Protein AF-A0AAN6ZSW6-F1 (afdb_monomer)

Sequence (525 aa):
RERNERMTVGVFLSQPLISADFHTPDQQQQHLVGAARSPHRYPKVRELGIMLLEIFLGREIDSFRAEPEAAVWLRGGQACAYTDHRIAKWLFKTRVQTDTHVLKPLKDVIGRCLEDKAIWASVTASKRTDKSGSSQISLIRKAIHDLLVTPLESLIQVNYEDPYDLKPLYEQDAAAFARQASDATRPAHQRRHKQQADILQGSLARATTSDGMGIHGEISPGDIELGKRWLGDLDKVQGLLQAGNTPQKVRVVVLDTGFSPKHGGLHYDIERGNYKDFVDGEDDERRDLTGHGTSIARLIFDEVDLYVGRVFESEKSVDDSFELLERGIKWAVAKDADIIVLATGTDVKTYDGVRSAINTLPDKVLVIAAAGNRDHCERVVFPARMPRVMCTFATTARNCILTTLNPGPLPRAYNFGIFGVAIQPEGWDMTLSGTSYAAAIAAGLAASLLDFSRQPVQEGERRLNLEGFEKMNVVFEELARDNTDQGYSCIVPWRLLHILEEGRSEQEHRRRIREFLADLLSQRM

Organism: NCBI:txid669021

Radius of gyration: 29.31 Å; Cα contacts (8 Å, |Δi|>4): 776; chains: 1; bounding box: 69×69×88 Å

Mean predicted aligned error: 18.15 Å

Foldseek 3Di:
DDDPDDDFDFAFPVDPPPVPPPDDPDPPPCDDDDPPDPPAPDVVLLVVLQVLLCVVVVHHLVVCCPPPVLVVCADVNHHDPCSSLVSSVVCLVPVPDDPDPLCVLSSQQSVCSSHVPQLVVQLVVCVVVDPPPDDSVVSSVVSCCVRHVVSVVVSQVVPDVCSPPGDGPDTDDPVVVVVVVVVVPDDDVVVVVVVVVVVVVVPPDDDDDPDDLDPPDPCDPVLLVLLVVLVVLVVVLLCLLQVFDFPAFAEEEEEEQWADCPPLVNPDDADLVQEAELPPGPSPDGDGPECLSRLLCVLAPDGHNYHYYRLDNYLDDDPSSVVSVLVSLVVCVVVVHQEYEALDFAPPPDDVSNVVSLVPDDQLHAYEYQQFQAAQCDGGGPPLLPQQHHYEAAAGSVLEHRRNGHHHADPPHAQEYEHFFQHDPPSHPDGGHHSSNRSSNLNNLLSSNQSSLRGDDDPPFDRHHCGGRPLSSLVQQVQQPVPDYNRHRRGHSCVLVVQDDPPDDSSVSSSSSRVVSVVSVVVPD

Structure (mmCIF, N/CA/C/O backbone):
data_AF-A0AAN6ZSW6-F1
#
_entry.id   AF-A0AAN6ZSW6-F1
#
loop_
_atom_site.group_PDB
_atom_site.id
_atom_site.type_symbol
_atom_site.label_atom_id
_atom_site.label_alt_id
_atom_site.label_comp_id
_atom_site.label_asym_id
_atom_site.label_entity_id
_atom_site.label_seq_id
_atom_site.pdbx_PDB_ins_code
_atom_site.Cartn_x
_atom_site.Cartn_y
_atom_site.Cartn_z
_atom_site.occupancy
_atom_site.B_iso_or_equiv
_atom_site.auth_seq_id
_atom_site.auth_comp_id
_atom_site.auth_asym_id
_atom_site.auth_atom_id
_atom_site.pdbx_PDB_model_num
ATOM 1 N N . ARG A 1 1 ? 41.118 3.784 -41.880 1.00 33.41 1 ARG A N 1
ATOM 2 C CA . ARG A 1 1 ? 41.436 2.758 -40.861 1.00 33.41 1 ARG A CA 1
ATOM 3 C C . ARG A 1 1 ? 40.143 2.013 -40.593 1.00 33.41 1 ARG A C 1
ATOM 5 O O . ARG A 1 1 ? 39.269 2.574 -39.952 1.00 33.41 1 ARG A O 1
ATOM 12 N N . GLU A 1 2 ? 39.992 0.836 -41.189 1.00 32.25 2 GLU A N 1
ATOM 13 C CA . GLU A 1 2 ? 38.861 -0.055 -40.933 1.00 32.25 2 GLU A CA 1
ATOM 14 C C . GLU A 1 2 ? 38.944 -0.559 -39.490 1.00 32.25 2 GLU A C 1
ATOM 16 O O . GLU A 1 2 ? 39.969 -1.104 -39.077 1.00 32.25 2 GLU A O 1
ATOM 21 N N . ARG A 1 3 ? 37.879 -0.344 -38.717 1.00 30.75 3 ARG A N 1
ATOM 22 C CA . ARG A 1 3 ? 37.643 -1.016 -37.442 1.00 30.75 3 ARG A CA 1
ATOM 23 C C . ARG A 1 3 ? 36.431 -1.915 -37.645 1.00 30.75 3 ARG A C 1
ATOM 25 O O . ARG A 1 3 ? 35.311 -1.438 -37.784 1.00 30.75 3 ARG A O 1
ATOM 32 N N . ASN A 1 4 ? 36.697 -3.216 -37.707 1.00 35.00 4 ASN A N 1
ATOM 33 C CA . ASN A 1 4 ? 35.706 -4.256 -37.466 1.00 35.00 4 ASN A CA 1
ATOM 34 C C . ASN A 1 4 ? 35.266 -4.137 -36.001 1.00 35.00 4 ASN A C 1
ATOM 36 O O . ASN A 1 4 ? 35.898 -4.713 -35.118 1.00 35.00 4 ASN A O 1
ATOM 40 N N . GLU A 1 5 ? 34.216 -3.369 -35.736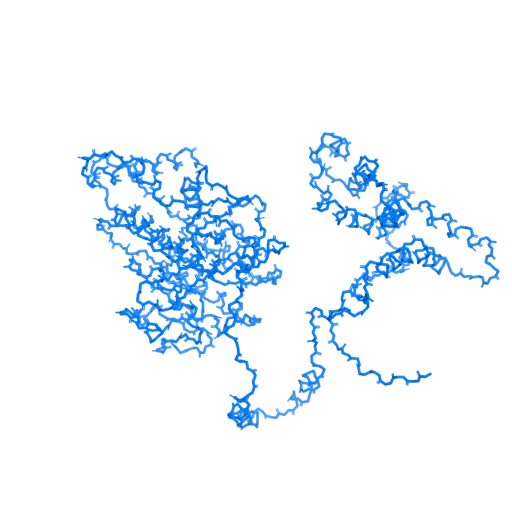 1.00 36.84 5 GLU A N 1
ATOM 41 C CA . GLU A 1 5 ? 33.551 -3.352 -34.436 1.00 36.84 5 GLU A CA 1
ATOM 42 C C . GLU A 1 5 ? 32.248 -4.144 -34.554 1.00 36.84 5 GLU A C 1
ATOM 44 O O . GLU A 1 5 ? 31.364 -3.836 -35.353 1.00 36.84 5 GLU A O 1
ATOM 49 N N . ARG A 1 6 ? 32.158 -5.226 -33.771 1.00 35.19 6 ARG A N 1
ATOM 50 C CA . ARG A 1 6 ? 30.890 -5.898 -33.485 1.00 35.19 6 ARG A CA 1
ATOM 51 C C . ARG A 1 6 ? 29.964 -4.844 -32.882 1.00 35.19 6 ARG A C 1
ATOM 53 O O . ARG A 1 6 ? 30.248 -4.371 -31.788 1.00 35.19 6 ARG A O 1
ATOM 60 N N . MET A 1 7 ? 28.888 -4.483 -33.580 1.00 36.03 7 MET A N 1
ATOM 61 C CA . MET A 1 7 ? 27.844 -3.651 -32.986 1.00 36.03 7 MET A CA 1
ATOM 62 C C . MET A 1 7 ? 27.227 -4.412 -31.811 1.00 36.03 7 MET A C 1
ATOM 64 O O . MET A 1 7 ? 26.554 -5.426 -32.005 1.00 36.03 7 MET A O 1
ATOM 68 N N . THR A 1 8 ? 27.477 -3.939 -30.595 1.00 38.28 8 THR A N 1
ATOM 69 C CA . THR A 1 8 ? 26.681 -4.270 -29.416 1.00 38.28 8 THR A CA 1
ATOM 70 C C . THR A 1 8 ? 25.281 -3.714 -29.644 1.00 38.28 8 THR A C 1
ATOM 72 O O . THR A 1 8 ? 25.098 -2.515 -29.844 1.00 38.28 8 THR A O 1
ATOM 75 N N . VAL A 1 9 ? 24.284 -4.593 -29.672 1.00 36.88 9 VAL A N 1
ATOM 76 C CA . VAL A 1 9 ? 22.883 -4.179 -29.731 1.00 36.88 9 VAL A CA 1
ATOM 77 C C . VAL A 1 9 ? 22.511 -3.752 -28.310 1.00 36.88 9 VAL A C 1
ATOM 79 O O . VAL A 1 9 ? 22.760 -4.497 -27.374 1.00 36.88 9 VAL A O 1
ATOM 82 N N . GLY A 1 10 ? 21.998 -2.542 -28.106 1.00 42.19 10 GLY A N 1
ATOM 83 C CA . GLY A 1 10 ? 21.689 -2.010 -26.776 1.00 42.19 10 GLY A CA 1
ATOM 84 C C . GLY A 1 10 ? 21.002 -0.650 -26.858 1.00 42.19 10 GLY A C 1
ATOM 85 O O . GLY A 1 10 ? 21.051 0.007 -27.899 1.00 42.19 10 GLY A O 1
ATOM 86 N N . VAL A 1 11 ? 20.327 -0.234 -25.783 1.00 38.19 11 VAL A N 1
ATOM 87 C CA . VAL A 1 11 ? 19.690 1.094 -25.700 1.00 38.19 11 VAL A CA 1
ATOM 88 C C . VAL A 1 11 ? 20.675 2.059 -25.051 1.00 38.19 11 VAL A C 1
ATOM 90 O O . VAL A 1 11 ? 20.959 1.974 -23.855 1.00 38.19 11 VAL A O 1
ATOM 93 N N . PHE A 1 12 ? 21.210 2.973 -25.854 1.00 40.22 12 PHE A N 1
ATOM 94 C CA . PHE A 1 12 ? 22.206 3.952 -25.430 1.00 40.22 12 PHE A CA 1
ATOM 95 C C . PHE A 1 12 ? 21.542 5.311 -25.181 1.00 40.22 12 PHE A C 1
ATOM 97 O O . PHE A 1 12 ? 20.755 5.778 -26.003 1.00 40.22 12 PHE A O 1
ATOM 104 N N . LEU A 1 13 ? 21.906 5.991 -24.087 1.00 40.62 13 LEU A N 1
ATOM 105 C CA . LEU A 1 13 ? 21.466 7.367 -23.790 1.00 40.62 13 LEU A CA 1
ATOM 106 C C . LEU A 1 13 ? 21.895 8.385 -24.864 1.00 40.62 13 LEU A C 1
ATOM 108 O O . LEU A 1 13 ? 21.300 9.453 -24.959 1.00 40.62 13 LEU A O 1
ATOM 112 N N . SER A 1 14 ? 22.889 8.046 -25.692 1.00 40.38 14 SER A N 1
ATOM 113 C CA . SER A 1 14 ? 23.341 8.822 -26.857 1.00 40.38 14 SER A CA 1
ATOM 114 C C . SER A 1 14 ? 22.517 8.574 -28.129 1.00 40.38 14 SER A C 1
ATOM 116 O O . SER A 1 14 ? 22.701 9.272 -29.125 1.00 40.38 14 SER A O 1
ATOM 118 N N . GLN A 1 15 ? 21.571 7.628 -28.093 1.00 41.72 15 GLN A N 1
ATOM 119 C CA . GLN A 1 15 ? 20.560 7.417 -29.128 1.00 41.72 15 GLN A CA 1
ATOM 120 C C . GLN A 1 15 ? 19.137 7.611 -28.575 1.00 41.72 15 GLN A C 1
ATOM 122 O O . GLN A 1 15 ? 18.294 6.718 -28.714 1.00 41.72 15 GLN A O 1
ATOM 127 N N . PRO A 1 16 ? 18.794 8.773 -27.982 1.00 37.88 16 PRO A N 1
ATOM 128 C CA . PRO A 1 16 ? 17.393 9.098 -27.846 1.00 37.88 16 PRO A CA 1
ATOM 129 C C . PRO A 1 16 ? 16.892 9.285 -29.277 1.00 37.88 16 PRO A C 1
ATOM 131 O O . PRO A 1 16 ? 17.309 10.208 -29.979 1.00 37.88 16 PRO A O 1
ATOM 134 N N . LEU A 1 17 ? 16.024 8.395 -29.750 1.00 34.25 17 LEU A N 1
ATOM 135 C CA . LEU A 1 17 ? 15.276 8.611 -30.982 1.00 34.25 17 LEU A CA 1
ATOM 136 C C . LEU A 1 17 ? 14.327 9.804 -30.775 1.00 34.25 17 LEU A C 1
ATOM 138 O O . LEU A 1 17 ? 13.110 9.657 -30.712 1.00 34.25 17 LEU A O 1
ATOM 142 N N . ILE A 1 18 ? 14.863 11.025 -30.747 1.00 37.91 18 ILE A N 1
ATOM 143 C CA . ILE A 1 18 ? 14.171 12.140 -31.372 1.00 37.91 18 ILE A CA 1
ATOM 144 C C . ILE A 1 18 ? 14.327 11.869 -32.863 1.00 37.91 18 ILE A C 1
ATOM 146 O O . ILE A 1 18 ? 15.265 12.336 -33.507 1.00 37.91 18 ILE A O 1
ATOM 150 N N . SER A 1 19 ? 13.403 11.082 -33.419 1.00 30.77 19 SER A N 1
ATOM 151 C CA . SER A 1 19 ? 13.190 11.094 -34.859 1.00 30.77 19 SER A CA 1
ATOM 152 C C . SER A 1 19 ? 12.767 12.517 -35.226 1.00 30.77 19 SER A C 1
ATOM 154 O O . SER A 1 19 ? 11.615 12.953 -35.083 1.00 30.77 19 SER A O 1
ATOM 156 N N . ALA A 1 20 ? 13.747 13.319 -35.622 1.00 32.47 20 ALA A N 1
ATOM 157 C CA . ALA A 1 20 ? 13.501 14.537 -36.347 1.00 32.47 20 ALA A CA 1
ATOM 158 C C . ALA A 1 20 ? 13.089 14.118 -37.755 1.00 32.47 20 ALA A C 1
ATOM 160 O O . ALA A 1 20 ? 13.900 14.083 -38.673 1.00 32.47 20 ALA A O 1
ATOM 161 N N . ASP A 1 21 ? 11.812 13.778 -37.909 1.00 32.09 21 ASP A N 1
ATOM 162 C CA . ASP A 1 21 ? 11.207 13.820 -39.221 1.00 32.09 21 ASP A CA 1
ATOM 163 C C . ASP A 1 21 ? 11.296 15.272 -39.726 1.00 32.09 21 ASP A C 1
ATOM 165 O O . ASP A 1 21 ? 10.734 16.193 -39.118 1.00 32.09 21 ASP A O 1
ATOM 169 N N . PHE A 1 22 ? 12.135 15.469 -40.743 1.00 39.62 22 PHE A N 1
ATOM 170 C CA . PHE A 1 22 ? 12.364 16.734 -41.438 1.00 39.62 22 PHE A CA 1
ATOM 171 C C . PHE A 1 22 ? 11.549 16.808 -42.732 1.00 39.62 22 PHE A C 1
ATOM 173 O O . PHE A 1 22 ? 11.802 17.703 -43.545 1.00 39.62 22 PHE A O 1
ATOM 180 N N . HIS A 1 23 ? 10.600 15.890 -42.953 1.00 31.97 23 HIS A N 1
ATOM 181 C CA . HIS A 1 23 ? 9.663 16.036 -44.051 1.00 31.97 23 HIS A CA 1
ATOM 182 C C . HIS A 1 23 ? 8.954 17.387 -43.916 1.00 31.97 23 HIS A C 1
ATOM 184 O O . HIS A 1 23 ? 8.399 17.750 -42.875 1.00 31.97 23 HIS A O 1
ATOM 190 N N . THR A 1 24 ? 9.041 18.183 -44.984 1.00 36.53 24 THR A N 1
ATOM 191 C CA . THR A 1 24 ? 8.114 19.289 -45.210 1.00 36.53 24 THR A CA 1
ATOM 192 C C . THR A 1 24 ? 6.711 18.755 -44.963 1.00 36.53 24 THR A C 1
ATOM 194 O O . THR A 1 24 ? 6.425 17.673 -45.476 1.00 36.53 24 THR A O 1
ATOM 197 N N . PRO A 1 25 ? 5.852 19.467 -44.209 1.00 35.78 25 PRO A N 1
ATOM 198 C CA . PRO A 1 25 ? 4.468 19.053 -44.092 1.00 35.78 25 PRO A CA 1
ATOM 199 C C . PRO A 1 25 ? 3.949 18.862 -45.509 1.00 35.78 25 PRO A C 1
ATOM 201 O O . PRO A 1 25 ? 4.037 19.794 -46.320 1.00 35.78 25 PRO A O 1
ATOM 204 N N . ASP A 1 26 ? 3.478 17.654 -45.809 1.00 32.66 26 ASP A N 1
ATOM 205 C CA . ASP A 1 26 ? 2.739 17.414 -47.031 1.00 32.66 26 ASP A CA 1
ATOM 206 C C . ASP A 1 26 ? 1.700 18.524 -47.158 1.00 32.66 26 ASP A C 1
ATOM 208 O O . ASP A 1 26 ? 1.028 18.901 -46.187 1.00 32.66 26 ASP A O 1
ATOM 212 N N . GLN A 1 27 ? 1.574 19.063 -48.368 1.00 37.22 27 GLN A N 1
ATOM 213 C CA . GLN A 1 27 ? 0.666 20.158 -48.717 1.00 37.22 27 GLN A CA 1
ATOM 214 C C . GLN A 1 27 ? -0.822 19.847 -48.427 1.00 37.22 27 GLN A C 1
ATOM 216 O O . GLN A 1 27 ? -1.691 20.645 -48.757 1.00 37.22 27 GLN A O 1
ATOM 221 N N . GLN A 1 28 ? -1.133 18.716 -47.789 1.00 33.91 28 GLN A N 1
ATOM 222 C CA . GLN A 1 28 ? -2.471 18.239 -47.465 1.00 33.91 28 GLN A CA 1
ATOM 223 C C . GLN A 1 28 ? -2.891 18.439 -45.996 1.00 33.91 28 GLN A C 1
ATOM 225 O O . GLN A 1 28 ? -4.063 18.243 -45.690 1.00 33.91 28 GLN A O 1
ATOM 230 N N . GLN A 1 29 ? -2.018 18.911 -45.093 1.00 33.28 29 GLN A N 1
ATOM 231 C CA . GLN A 1 29 ? -2.403 19.276 -43.710 1.00 33.28 29 GLN A CA 1
ATOM 232 C C . GLN A 1 29 ? -2.425 20.796 -43.454 1.00 33.28 29 GLN A C 1
ATOM 234 O O . GLN A 1 29 ? -2.120 21.273 -42.363 1.00 33.28 29 GLN A O 1
ATOM 239 N N . GLN A 1 30 ? -2.824 21.586 -44.457 1.00 35.00 30 GLN A N 1
ATOM 240 C CA . GLN A 1 30 ? -3.059 23.035 -44.320 1.00 35.00 30 GLN A CA 1
ATOM 241 C C . GLN A 1 30 ? -4.478 23.429 -43.865 1.00 35.00 30 GLN A C 1
ATOM 243 O O . GLN A 1 30 ? -4.855 24.598 -43.930 1.00 35.00 30 GLN A O 1
ATOM 248 N N . HIS A 1 31 ? -5.257 22.505 -43.313 1.00 29.02 31 HIS A N 1
ATOM 249 C CA . HIS A 1 31 ? -6.541 22.822 -42.685 1.00 29.02 31 HIS A CA 1
ATOM 250 C C . HIS A 1 31 ? -6.546 22.120 -41.320 1.00 29.02 31 HIS A C 1
ATOM 252 O O . HIS A 1 31 ? -6.620 20.905 -41.263 1.00 29.02 31 HIS A O 1
ATOM 258 N N . LEU A 1 32 ? -6.349 22.778 -40.176 1.00 32.31 32 LEU A N 1
ATOM 259 C CA . LEU A 1 32 ? -7.108 23.904 -39.646 1.00 32.31 32 LEU A CA 1
ATOM 260 C C . LEU A 1 32 ? -6.265 24.657 -38.599 1.00 32.31 32 LEU A C 1
ATOM 262 O O . LEU A 1 32 ? -5.877 24.082 -37.589 1.00 32.31 32 LEU A O 1
ATOM 266 N N . VAL A 1 33 ? -6.028 25.943 -38.867 1.00 28.59 33 VAL A N 1
ATOM 267 C CA . VAL A 1 33 ? -5.772 27.104 -37.982 1.00 28.59 33 VAL A CA 1
ATOM 268 C C . VAL A 1 33 ? -4.754 27.975 -38.717 1.00 28.59 33 VAL A C 1
ATOM 270 O O . VAL A 1 33 ? -3.637 27.559 -39.002 1.00 28.59 33 VAL A O 1
ATOM 273 N N . GLY A 1 34 ? -5.208 29.164 -39.114 1.00 30.33 34 GLY A N 1
ATOM 274 C CA . GLY A 1 34 ? -4.576 30.019 -40.113 1.00 30.33 34 GLY A CA 1
ATOM 275 C C . GLY A 1 34 ? -3.084 30.289 -39.915 1.00 30.33 34 GLY A C 1
ATOM 276 O O . GLY A 1 34 ? -2.554 30.294 -38.806 1.00 30.33 34 GLY A O 1
ATOM 277 N N . ALA A 1 35 ? -2.437 30.606 -41.036 1.00 35.12 35 ALA A N 1
ATOM 278 C CA . ALA A 1 35 ? -1.041 31.001 -41.207 1.00 35.12 35 ALA A CA 1
ATOM 279 C C . ALA A 1 35 ? -0.626 32.307 -40.477 1.00 35.12 35 ALA A C 1
ATOM 281 O O . ALA A 1 35 ? 0.221 33.060 -40.952 1.00 35.12 35 ALA A O 1
ATOM 282 N N . ALA A 1 36 ? -1.178 32.586 -39.297 1.00 39.50 36 ALA A N 1
ATOM 283 C CA . ALA A 1 36 ? -0.842 33.725 -38.462 1.00 39.50 36 ALA A CA 1
ATOM 284 C C . ALA A 1 36 ? -0.419 33.260 -37.057 1.00 39.50 36 ALA A C 1
ATOM 286 O O . ALA A 1 36 ? -1.242 33.053 -36.170 1.00 39.50 36 ALA A O 1
ATOM 287 N N . ARG A 1 37 ? 0.909 33.230 -36.862 1.00 49.88 37 ARG A N 1
ATOM 288 C CA . ARG A 1 37 ? 1.641 33.255 -35.578 1.00 49.88 37 ARG A CA 1
ATOM 289 C C . ARG A 1 37 ? 1.727 31.939 -34.790 1.00 49.88 37 ARG A C 1
ATOM 291 O O . ARG A 1 37 ? 1.311 31.884 -33.636 1.00 49.88 37 ARG A O 1
ATOM 298 N N . SER A 1 38 ? 2.444 30.946 -35.329 1.00 56.78 38 SER A N 1
ATOM 299 C CA . SER A 1 38 ? 3.200 30.056 -34.432 1.00 56.78 38 SER A CA 1
ATOM 300 C C . SER A 1 38 ? 4.251 30.907 -33.692 1.00 56.78 38 SER A C 1
ATOM 302 O O . SER A 1 38 ? 5.044 31.579 -34.356 1.00 56.78 38 SER A O 1
ATOM 304 N N . PRO A 1 39 ? 4.279 30.930 -32.348 1.00 67.44 39 PRO A N 1
ATOM 305 C CA . PRO A 1 39 ? 5.230 31.721 -31.565 1.00 67.44 39 PRO A CA 1
ATOM 306 C C . PRO A 1 39 ? 6.673 31.192 -31.630 1.00 67.44 39 PRO A C 1
ATOM 308 O O . PRO A 1 39 ? 7.572 31.844 -31.103 1.00 67.44 39 PRO A O 1
ATOM 311 N N . HIS A 1 40 ? 6.897 30.034 -32.265 1.00 81.31 40 HIS A N 1
ATOM 312 C CA . HIS A 1 40 ? 8.216 29.454 -32.508 1.00 81.31 40 HIS A CA 1
ATOM 313 C C . HIS A 1 40 ? 8.235 28.722 -33.862 1.00 81.31 40 HIS A C 1
ATOM 315 O O . HIS A 1 40 ? 7.378 27.869 -34.109 1.00 81.31 40 HIS A O 1
ATOM 321 N N . ARG A 1 41 ? 9.198 29.022 -34.747 1.00 81.62 41 ARG A N 1
ATOM 322 C CA . ARG A 1 41 ? 9.310 28.376 -36.076 1.00 81.62 41 ARG A CA 1
ATOM 323 C C . ARG A 1 41 ? 9.676 26.892 -36.021 1.00 81.62 41 ARG A C 1
ATOM 325 O O . ARG A 1 41 ? 9.438 26.177 -36.988 1.00 81.62 41 ARG A O 1
ATOM 332 N N . TYR A 1 42 ? 10.240 26.436 -34.904 1.00 83.75 42 TYR A N 1
ATOM 333 C CA . TYR A 1 42 ? 10.747 25.073 -34.738 1.00 83.75 42 TYR A CA 1
ATOM 334 C C . TYR A 1 42 ? 10.159 24.425 -33.472 1.00 83.75 42 TYR A C 1
ATOM 336 O O . TYR A 1 42 ? 10.774 24.518 -32.410 1.00 83.75 42 TYR A O 1
ATOM 344 N N . PRO A 1 43 ? 8.966 23.808 -33.523 1.00 76.06 43 PRO A N 1
ATOM 345 C CA . PRO A 1 43 ? 8.295 23.285 -32.327 1.00 76.06 43 PRO A CA 1
ATOM 346 C C . PRO A 1 43 ? 9.139 22.280 -31.532 1.00 76.06 43 PRO A C 1
ATOM 348 O O . PRO A 1 43 ? 9.236 22.404 -30.322 1.00 76.06 43 PRO A O 1
ATOM 351 N N . LYS A 1 44 ? 9.850 21.360 -32.199 1.00 77.94 44 LYS A N 1
ATOM 352 C CA . LYS A 1 44 ? 10.727 20.382 -31.525 1.00 77.94 44 LYS A CA 1
ATOM 353 C C . LYS A 1 44 ? 11.898 21.036 -30.773 1.00 77.94 44 LYS A C 1
ATOM 355 O O . LYS A 1 44 ? 12.266 20.588 -29.697 1.00 77.94 44 LYS A O 1
ATOM 360 N N . VAL A 1 45 ? 12.459 22.119 -31.317 1.00 84.44 45 VAL A N 1
ATOM 361 C CA . VAL A 1 45 ? 13.532 22.887 -30.655 1.00 84.44 45 VAL A CA 1
ATOM 362 C C . VAL A 1 45 ? 12.994 23.632 -29.431 1.00 84.44 45 VAL A C 1
ATOM 364 O O . VAL A 1 45 ? 13.666 23.696 -28.409 1.00 84.44 45 VAL A O 1
ATOM 367 N N . ARG A 1 46 ? 11.759 24.140 -29.508 1.00 86.00 46 ARG A N 1
ATOM 368 C CA . ARG A 1 46 ? 11.068 24.726 -28.354 1.00 86.00 46 ARG A CA 1
ATOM 369 C C . ARG A 1 46 ? 10.878 23.701 -27.237 1.00 86.00 46 ARG A C 1
ATOM 371 O O . ARG A 1 46 ? 11.175 24.028 -26.094 1.00 86.00 46 ARG A O 1
ATOM 378 N N . GLU A 1 47 ? 10.424 22.489 -27.565 1.00 81.75 47 GLU A N 1
ATOM 379 C CA . GLU A 1 47 ? 10.256 21.413 -26.574 1.00 81.75 47 GLU A CA 1
ATOM 380 C C . GLU A 1 47 ? 11.583 21.026 -25.919 1.00 81.75 47 GLU A C 1
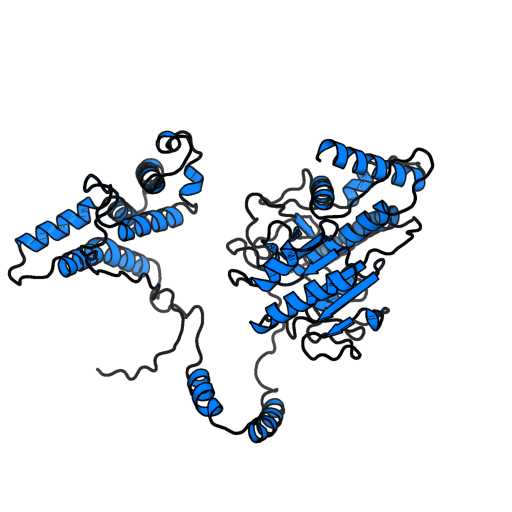ATOM 382 O O . GLU A 1 47 ? 11.644 20.883 -24.703 1.00 81.75 47 GLU A O 1
ATOM 387 N N . LEU A 1 48 ? 12.671 20.951 -26.695 1.00 85.56 48 LEU A N 1
ATOM 388 C CA . LEU A 1 48 ? 14.009 20.745 -26.137 1.00 85.56 48 LEU A CA 1
ATOM 389 C C . LEU A 1 48 ? 14.376 21.846 -25.127 1.00 85.56 48 LEU A C 1
ATOM 391 O O . LEU A 1 48 ? 14.928 21.558 -24.072 1.00 85.56 48 LEU A O 1
ATOM 395 N N . GLY A 1 49 ? 14.054 23.107 -25.425 1.00 89.06 49 GLY A N 1
ATOM 396 C CA . GLY A 1 49 ? 14.291 24.225 -24.507 1.00 89.06 49 GLY A CA 1
ATOM 397 C C . GLY A 1 49 ? 13.479 24.149 -23.218 1.00 89.06 49 GLY A C 1
ATOM 398 O O . GLY A 1 49 ? 13.995 24.504 -22.164 1.00 89.06 49 GLY A O 1
ATOM 399 N N . ILE A 1 50 ? 12.231 23.682 -23.303 1.00 85.50 50 ILE A N 1
ATOM 400 C CA . ILE A 1 50 ? 11.367 23.435 -22.143 1.00 85.50 50 ILE A CA 1
ATOM 401 C C . ILE A 1 50 ? 11.961 22.317 -21.283 1.00 85.50 50 ILE A C 1
ATOM 403 O O . ILE A 1 50 ? 12.234 22.554 -20.114 1.00 85.50 50 ILE A O 1
ATOM 407 N N . MET A 1 51 ? 12.280 21.170 -21.882 1.00 87.19 51 MET A N 1
ATOM 408 C CA . MET A 1 51 ? 12.875 20.024 -21.188 1.00 87.19 51 MET A CA 1
ATOM 409 C C . MET A 1 51 ? 14.188 20.390 -20.482 1.00 87.19 51 MET A C 1
ATOM 411 O O . MET A 1 51 ? 14.380 20.082 -19.310 1.00 87.19 51 MET A O 1
ATOM 415 N N . LEU A 1 52 ? 15.098 21.087 -21.171 1.00 88.44 52 LEU A N 1
ATOM 416 C CA . LEU A 1 52 ? 16.365 21.519 -20.574 1.00 88.44 52 LEU A CA 1
ATOM 417 C C . LEU A 1 52 ? 16.154 22.518 -19.427 1.00 88.44 52 LEU A C 1
ATOM 419 O O . LEU A 1 52 ? 16.921 22.514 -18.466 1.00 88.44 52 LEU A O 1
ATOM 423 N N . LEU A 1 53 ? 15.123 23.364 -19.509 1.00 85.38 53 LEU A N 1
ATOM 424 C CA . LEU A 1 53 ? 14.760 24.270 -18.423 1.00 85.38 53 LEU A CA 1
ATOM 425 C C . LEU A 1 53 ? 14.164 23.516 -17.226 1.00 85.38 53 LEU A C 1
ATOM 427 O O . LEU A 1 53 ? 14.482 23.862 -16.095 1.00 85.38 53 LEU A O 1
ATOM 431 N N . GLU A 1 54 ? 13.348 22.486 -17.449 1.00 84.75 54 GLU A N 1
ATOM 432 C CA . GLU A 1 54 ? 12.811 21.631 -16.379 1.00 84.75 54 GLU A CA 1
ATOM 433 C C . GLU A 1 54 ? 13.925 20.889 -15.648 1.00 84.75 54 GLU A C 1
ATOM 435 O O . GLU A 1 54 ? 13.947 20.884 -14.420 1.00 84.75 54 GLU A O 1
ATOM 440 N N . ILE A 1 55 ? 14.900 20.352 -16.392 1.00 80.25 55 ILE A N 1
ATOM 441 C CA . ILE A 1 55 ? 16.116 19.755 -15.825 1.00 80.25 55 ILE A CA 1
ATOM 442 C C . ILE A 1 55 ? 16.871 20.794 -14.990 1.00 80.25 55 ILE A C 1
ATOM 444 O O . ILE A 1 55 ? 17.253 20.514 -13.858 1.00 80.25 55 ILE A O 1
ATOM 448 N N . PHE A 1 56 ? 17.055 22.007 -15.521 1.00 82.31 56 PHE A N 1
ATOM 449 C CA . PHE A 1 56 ? 17.747 23.084 -14.810 1.00 82.31 56 PHE A CA 1
ATOM 450 C C . PHE A 1 56 ? 17.024 23.505 -13.518 1.00 82.31 56 PHE A C 1
ATOM 452 O O . PHE A 1 56 ? 17.675 23.854 -12.537 1.00 82.31 56 PHE A O 1
ATOM 459 N N . LEU A 1 57 ? 15.688 23.494 -13.509 1.00 81.00 57 LEU A N 1
ATOM 460 C CA . LEU A 1 57 ? 14.867 23.884 -12.358 1.00 81.00 57 LEU A CA 1
ATOM 461 C C . LEU A 1 57 ? 14.552 22.718 -11.405 1.00 81.00 57 LEU A C 1
ATOM 463 O O . LEU A 1 57 ? 14.046 22.966 -10.310 1.00 81.00 57 LEU A O 1
ATOM 467 N N . GLY A 1 58 ? 14.790 21.471 -11.822 1.00 79.25 58 GLY A N 1
ATOM 468 C CA . GLY A 1 58 ? 14.384 20.258 -11.105 1.00 79.25 58 GLY A CA 1
ATOM 469 C C . GLY A 1 58 ? 12.864 20.097 -10.964 1.00 79.25 58 GLY A C 1
ATOM 470 O O . GLY A 1 58 ? 12.404 19.428 -10.043 1.00 79.25 58 GLY A O 1
ATOM 471 N N . ARG A 1 59 ? 12.073 20.768 -11.813 1.00 76.44 59 ARG A N 1
ATOM 472 C CA . ARG A 1 59 ? 10.605 20.843 -11.720 1.00 76.44 59 ARG A CA 1
ATOM 473 C C . ARG A 1 59 ? 9.970 20.972 -13.101 1.00 76.44 59 ARG A C 1
ATOM 475 O O . ARG A 1 59 ? 10.457 21.743 -13.924 1.00 76.44 59 ARG A O 1
ATOM 482 N N . GLU A 1 60 ? 8.839 20.300 -13.304 1.00 82.00 60 GLU A N 1
ATOM 483 C CA . GLU A 1 60 ? 8.036 20.401 -14.532 1.00 82.00 60 GLU A CA 1
ATOM 484 C C . GLU A 1 60 ? 7.393 21.794 -14.685 1.00 82.00 60 GLU A C 1
ATOM 486 O O . GLU A 1 60 ? 7.004 22.433 -13.695 1.00 82.00 60 GLU A O 1
ATOM 491 N N . ILE A 1 61 ? 7.274 22.280 -15.928 1.00 80.94 61 ILE A N 1
ATOM 492 C CA . ILE A 1 61 ? 6.739 23.616 -16.249 1.00 80.94 61 ILE A CA 1
ATOM 493 C C . ILE A 1 61 ? 5.274 23.756 -15.830 1.00 80.94 61 ILE A C 1
ATOM 495 O O . ILE A 1 61 ? 4.833 24.842 -15.436 1.00 80.94 61 ILE A O 1
ATOM 499 N N . ASP A 1 62 ? 4.510 22.671 -15.894 1.00 78.62 62 ASP A N 1
ATOM 500 C CA . ASP A 1 62 ? 3.095 22.672 -15.546 1.00 78.62 62 ASP A CA 1
ATOM 501 C C . ASP A 1 62 ? 2.8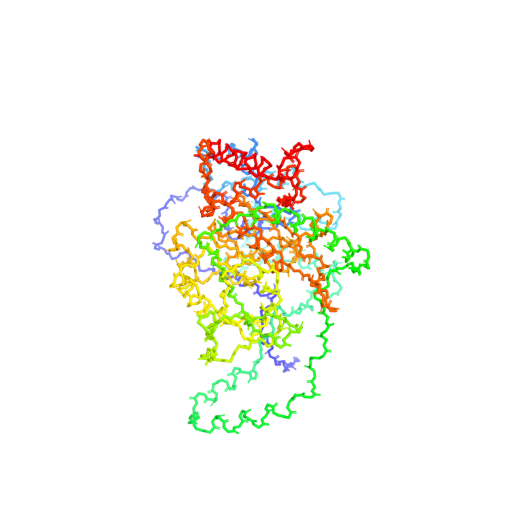46 23.033 -14.069 1.00 78.62 62 ASP A C 1
ATOM 503 O O . ASP A 1 62 ? 1.864 23.714 -13.762 1.00 78.62 62 ASP A O 1
ATOM 507 N N . SER A 1 63 ? 3.789 22.701 -13.182 1.00 81.19 63 SER A N 1
ATOM 508 C CA . SER A 1 63 ? 3.751 23.008 -11.753 1.00 81.19 63 SER A CA 1
ATOM 509 C C . SER A 1 63 ? 3.793 24.511 -11.469 1.00 81.19 63 SER A C 1
ATOM 511 O O . SER A 1 63 ? 3.370 24.953 -10.401 1.00 81.19 63 SER A O 1
ATOM 513 N N . PHE A 1 64 ? 4.256 25.314 -12.431 1.00 83.50 64 PHE A N 1
ATOM 514 C CA . PHE A 1 64 ? 4.297 26.771 -12.325 1.00 83.50 64 PHE A CA 1
ATOM 515 C C . PHE A 1 64 ? 3.027 27.440 -12.860 1.00 83.50 64 PHE A C 1
ATOM 517 O O . PHE A 1 64 ? 2.840 28.629 -12.637 1.00 83.50 64 PHE A O 1
ATOM 524 N N . ARG A 1 65 ? 2.108 26.712 -13.517 1.00 82.31 65 ARG A N 1
ATOM 525 C CA . ARG A 1 65 ? 0.842 27.277 -14.036 1.00 82.31 65 ARG A CA 1
ATOM 526 C C . ARG A 1 65 ? -0.053 27.858 -12.935 1.00 82.31 65 ARG A C 1
ATOM 528 O O . ARG A 1 65 ? -0.850 28.745 -13.221 1.00 82.31 65 ARG A O 1
ATOM 535 N N . ALA A 1 66 ? 0.071 27.354 -11.707 1.00 77.50 66 ALA A N 1
ATOM 536 C CA . ALA A 1 66 ? -0.695 27.810 -10.549 1.00 77.50 66 ALA A CA 1
ATOM 537 C C . ALA A 1 66 ? -0.155 29.111 -9.924 1.00 77.50 66 ALA A C 1
ATOM 539 O O . ALA A 1 66 ? -0.814 29.686 -9.060 1.00 77.50 66 ALA A O 1
ATOM 540 N N . GLU A 1 67 ? 1.025 29.581 -10.338 1.00 83.56 67 GLU A N 1
ATOM 541 C CA . GLU A 1 67 ? 1.597 30.816 -9.807 1.00 83.56 67 GLU A CA 1
ATOM 542 C C . GLU A 1 67 ? 0.843 32.045 -10.358 1.00 83.56 67 GLU A C 1
ATOM 544 O O . GLU A 1 67 ? 0.482 32.063 -11.542 1.00 83.56 67 GLU A O 1
ATOM 549 N N . PRO A 1 68 ? 0.596 33.089 -9.542 1.00 82.06 68 PRO A N 1
ATOM 550 C CA . PRO A 1 68 ? -0.174 34.268 -9.956 1.00 82.06 68 PRO A CA 1
ATOM 551 C C . PRO A 1 68 ? 0.350 34.933 -11.237 1.00 82.06 68 PRO A C 1
ATOM 553 O O . PRO A 1 68 ? -0.425 35.374 -12.088 1.00 82.06 68 PRO A O 1
ATOM 556 N N . GLU A 1 69 ? 1.669 34.962 -11.408 1.00 81.50 69 GLU A N 1
ATOM 557 C CA . GLU A 1 69 ? 2.358 35.518 -12.568 1.00 81.50 69 GLU A CA 1
ATOM 558 C C . GLU A 1 69 ? 2.168 34.667 -13.829 1.00 81.50 69 GLU A C 1
ATOM 560 O O . GLU A 1 69 ? 2.173 35.204 -14.937 1.00 81.50 69 GLU A O 1
ATOM 565 N N . ALA A 1 70 ? 1.974 33.355 -13.671 1.00 79.56 70 ALA A N 1
ATOM 566 C CA . ALA A 1 70 ? 1.730 32.414 -14.759 1.00 79.56 70 ALA A CA 1
ATOM 567 C C . ALA A 1 70 ? 0.248 32.300 -15.139 1.00 79.56 70 ALA A C 1
ATOM 569 O O . ALA A 1 70 ? -0.082 32.041 -16.304 1.00 79.56 70 ALA A O 1
ATOM 570 N N . ALA A 1 71 ? -0.646 32.558 -14.181 1.00 76.12 71 ALA A N 1
ATOM 571 C CA . ALA A 1 71 ? -2.091 32.457 -14.343 1.00 76.12 71 ALA A CA 1
ATOM 572 C C . ALA A 1 71 ? -2.641 33.375 -15.451 1.00 76.12 71 ALA A C 1
ATOM 574 O O . ALA A 1 71 ? -3.623 33.039 -16.111 1.00 76.12 71 ALA A O 1
ATOM 575 N N . VAL A 1 72 ? -1.956 34.486 -15.748 1.00 81.62 72 VAL A N 1
ATOM 576 C CA . VAL A 1 72 ? -2.297 35.410 -16.849 1.00 81.62 72 VAL A CA 1
ATOM 577 C C . VAL A 1 72 ? -2.207 34.776 -18.245 1.00 81.62 72 VAL A C 1
ATOM 579 O O . VAL A 1 72 ? -2.748 35.316 -19.213 1.00 81.62 72 VAL A O 1
ATOM 582 N N . TRP A 1 73 ? -1.530 33.630 -18.383 1.00 78.50 73 TRP A N 1
ATOM 583 C CA . TRP A 1 73 ? -1.422 32.881 -19.640 1.00 78.50 73 TRP A CA 1
ATOM 584 C C . TRP A 1 73 ? -2.366 31.675 -19.725 1.00 78.50 73 TRP A C 1
ATOM 586 O O . TRP A 1 73 ? -2.364 30.982 -20.750 1.00 78.50 73 TRP A O 1
ATOM 596 N N . LEU A 1 74 ? -3.193 31.451 -18.701 1.00 76.81 74 LEU A N 1
ATOM 597 C CA . LEU A 1 74 ? -4.293 30.490 -18.714 1.00 76.81 74 LEU A CA 1
ATOM 598 C C . LEU A 1 74 ? -5.554 31.180 -19.251 1.00 76.81 74 LEU A C 1
ATOM 600 O O . LEU A 1 74 ? -6.075 32.118 -18.649 1.00 76.81 74 LEU A O 1
ATOM 604 N N . ARG A 1 75 ? -6.079 30.731 -20.397 1.00 65.62 75 ARG A N 1
ATOM 605 C CA . ARG A 1 75 ? -7.353 31.260 -20.913 1.00 65.62 75 ARG A CA 1
ATOM 606 C C . ARG A 1 75 ? -8.496 30.540 -20.211 1.00 65.62 75 ARG A C 1
ATOM 608 O O . ARG A 1 75 ? -8.641 29.336 -20.379 1.00 65.62 75 ARG A O 1
ATOM 615 N N . GLY A 1 76 ? -9.291 31.267 -19.427 1.00 67.19 76 GLY A N 1
ATOM 616 C CA . GLY A 1 76 ? -10.395 30.667 -18.666 1.00 67.19 76 GLY A CA 1
ATOM 617 C C . GLY A 1 76 ? -9.931 29.597 -17.670 1.00 67.19 76 GLY A C 1
ATOM 618 O O . GLY A 1 76 ? -10.653 28.637 -17.436 1.00 67.19 76 GLY A O 1
ATOM 619 N N . GLY A 1 77 ? -8.703 29.715 -17.145 1.00 67.12 77 GLY A N 1
ATOM 620 C CA . GLY A 1 77 ? -8.113 28.732 -16.229 1.00 67.12 77 GLY A CA 1
ATOM 621 C C . GLY A 1 77 ? -7.510 27.491 -16.900 1.00 67.12 77 GLY A C 1
ATOM 622 O O . GLY A 1 77 ? -6.959 26.645 -16.203 1.00 67.12 77 GLY A O 1
ATOM 623 N N . GLN A 1 78 ? -7.554 27.378 -18.233 1.00 66.56 78 GLN A N 1
ATOM 624 C CA . GLN A 1 78 ? -7.002 26.234 -18.963 1.00 66.56 78 GLN A CA 1
ATOM 625 C C . GLN A 1 78 ? -5.714 26.579 -19.721 1.00 66.56 78 GLN A C 1
ATOM 627 O O . GLN A 1 78 ? -5.559 27.668 -20.289 1.00 66.56 78 GLN A O 1
ATOM 632 N N . ALA A 1 79 ? -4.786 25.619 -19.745 1.00 70.00 79 ALA A N 1
ATOM 633 C CA . ALA A 1 79 ? -3.565 25.702 -20.534 1.00 70.00 79 ALA A CA 1
ATOM 634 C C . ALA A 1 79 ? -3.872 25.499 -22.025 1.00 70.00 79 ALA A C 1
ATOM 636 O O . ALA A 1 79 ? -4.629 24.614 -22.414 1.00 70.00 79 ALA A O 1
ATOM 637 N N . CYS A 1 80 ? -3.262 26.325 -22.869 1.00 71.06 80 CYS A N 1
ATOM 638 C CA . CYS A 1 80 ? -3.295 26.188 -24.322 1.00 71.06 80 CYS A CA 1
ATOM 639 C C . CYS A 1 80 ? -1.930 25.717 -24.843 1.00 71.06 80 CYS A C 1
ATOM 641 O O . CYS A 1 80 ? -0.947 25.711 -24.103 1.00 71.06 80 CYS A O 1
ATOM 643 N N . ALA A 1 81 ? -1.837 25.425 -26.145 1.00 64.00 81 ALA A N 1
ATOM 644 C CA . ALA A 1 81 ? -0.633 24.906 -26.814 1.00 64.00 81 ALA A CA 1
ATOM 645 C C . ALA A 1 81 ? 0.655 25.758 -26.668 1.00 64.00 81 ALA A C 1
ATOM 647 O O . ALA A 1 81 ? 1.724 25.351 -27.125 1.00 64.00 81 ALA A O 1
ATOM 648 N N . TYR A 1 82 ? 0.566 26.953 -26.074 1.00 76.12 82 TYR A N 1
ATOM 649 C CA . TYR A 1 82 ? 1.686 27.875 -25.859 1.00 76.12 82 TYR A CA 1
ATOM 650 C C . TYR A 1 82 ? 1.816 28.364 -24.416 1.00 76.12 82 TYR A C 1
ATOM 652 O O . TYR A 1 82 ? 2.665 29.214 -24.148 1.00 76.12 82 TYR A O 1
ATOM 660 N N . THR A 1 83 ? 0.968 27.885 -23.502 1.00 78.06 83 THR A N 1
ATOM 661 C CA . THR A 1 83 ? 1.011 28.288 -22.092 1.00 78.06 83 THR A CA 1
ATOM 662 C C . THR A 1 83 ? 2.368 27.932 -21.494 1.00 78.06 83 THR A C 1
ATOM 664 O O . THR A 1 83 ? 3.043 28.820 -20.980 1.00 78.06 83 THR A O 1
ATOM 667 N N . ASP A 1 84 ? 2.842 26.705 -21.706 1.00 83.62 84 ASP A N 1
ATOM 668 C CA . ASP A 1 84 ? 4.128 26.250 -21.162 1.00 83.62 84 ASP A CA 1
ATOM 669 C C . ASP A 1 84 ? 5.308 26.993 -21.766 1.00 83.62 84 ASP A C 1
ATOM 671 O O . ASP A 1 84 ? 6.213 27.401 -21.054 1.00 83.62 84 ASP A O 1
ATOM 675 N N . HIS A 1 85 ? 5.270 27.293 -23.066 1.00 87.00 85 HIS A N 1
ATOM 676 C CA . HIS A 1 85 ? 6.314 28.101 -23.699 1.00 87.00 85 HIS A CA 1
ATOM 677 C C . HIS A 1 85 ? 6.397 29.514 -23.108 1.00 87.00 85 HIS A C 1
ATOM 679 O O . HIS A 1 85 ? 7.488 30.054 -22.937 1.00 87.00 85 HIS A O 1
ATOM 685 N N . ARG A 1 86 ? 5.259 30.134 -22.777 1.00 86.44 86 ARG A N 1
ATOM 686 C CA . ARG A 1 86 ? 5.235 31.468 -22.155 1.00 86.44 86 ARG A CA 1
ATOM 687 C C . ARG A 1 86 ? 5.756 31.432 -20.725 1.00 86.44 86 ARG A C 1
ATOM 689 O O . ARG A 1 86 ? 6.559 32.293 -20.371 1.00 86.44 86 ARG A O 1
ATOM 696 N N . ILE A 1 87 ? 5.355 30.418 -19.964 1.00 87.56 87 ILE A N 1
ATOM 697 C CA . ILE A 1 87 ? 5.844 30.171 -18.606 1.00 87.56 87 ILE A CA 1
ATOM 698 C C . ILE A 1 87 ? 7.351 29.901 -18.634 1.00 87.56 87 ILE A C 1
ATOM 700 O O . ILE A 1 87 ? 8.090 30.561 -17.914 1.00 87.56 87 ILE A O 1
ATOM 704 N N . ALA A 1 88 ? 7.831 29.051 -19.545 1.00 89.38 88 ALA A N 1
ATOM 705 C CA . ALA A 1 88 ? 9.250 28.772 -19.752 1.00 89.38 88 ALA A CA 1
ATOM 706 C C . ALA A 1 88 ? 10.049 30.054 -19.997 1.00 89.38 88 ALA A C 1
ATOM 708 O O . ALA A 1 88 ? 11.070 30.301 -19.364 1.00 89.38 88 ALA A O 1
ATOM 709 N N . LYS A 1 89 ? 9.561 30.920 -20.893 1.00 91.38 89 LYS A N 1
ATOM 710 C CA . LYS A 1 89 ? 10.207 32.204 -21.191 1.00 91.38 89 LYS A CA 1
ATOM 711 C C . LYS A 1 89 ? 10.210 33.159 -20.004 1.00 91.38 89 LYS A C 1
ATOM 713 O O . LYS A 1 89 ? 11.138 33.956 -19.882 1.00 91.38 89 LYS A O 1
ATOM 718 N N . TRP A 1 90 ? 9.166 33.133 -19.185 1.00 91.31 90 TRP A N 1
ATOM 719 C CA . TRP A 1 90 ? 9.100 33.923 -17.966 1.00 91.31 90 TRP A CA 1
ATOM 720 C C . TRP A 1 90 ? 10.094 33.404 -16.925 1.00 91.31 90 TRP A C 1
ATOM 722 O O . TRP A 1 90 ? 10.975 34.164 -16.532 1.00 91.31 90 TRP A O 1
ATOM 732 N N . LEU A 1 91 ? 10.036 32.114 -16.582 1.00 89.19 91 LEU A N 1
ATOM 733 C CA . LEU A 1 91 ? 10.953 31.449 -15.650 1.00 89.19 91 LEU A CA 1
ATOM 734 C C . LEU A 1 91 ? 12.416 31.624 -16.065 1.00 89.19 91 LEU A C 1
ATOM 736 O O . LEU A 1 91 ? 13.263 31.958 -15.240 1.00 89.19 91 LEU A O 1
ATOM 740 N N . PHE A 1 92 ? 12.711 31.482 -17.358 1.00 90.56 92 PHE A N 1
ATOM 741 C CA . PHE A 1 92 ? 14.051 31.697 -17.895 1.00 90.56 92 PHE A CA 1
ATOM 742 C C . PHE A 1 92 ? 14.561 33.128 -17.666 1.00 90.56 92 PHE A C 1
ATOM 744 O O . PHE A 1 92 ? 15.751 33.341 -17.456 1.00 90.56 92 PHE A O 1
ATOM 751 N N . LYS A 1 93 ? 13.677 34.130 -17.682 1.00 88.00 93 LYS A N 1
ATOM 752 C CA . LYS A 1 93 ? 14.052 35.528 -17.426 1.00 88.00 93 LYS A CA 1
ATOM 753 C C . LYS A 1 93 ? 14.136 35.864 -15.943 1.00 88.00 93 LYS A C 1
ATOM 755 O O . LYS A 1 93 ? 14.937 36.718 -15.580 1.00 88.00 93 LYS A O 1
ATOM 760 N N . THR A 1 94 ? 13.293 35.258 -15.112 1.00 84.38 94 THR A N 1
ATOM 761 C CA . THR A 1 94 ? 13.144 35.646 -13.702 1.00 84.38 94 THR A CA 1
ATOM 762 C C . THR A 1 94 ? 13.960 34.782 -12.748 1.00 84.38 94 THR A C 1
ATOM 764 O O . THR A 1 94 ? 14.518 35.313 -11.791 1.00 84.38 94 THR A O 1
ATOM 767 N N . ARG A 1 95 ? 14.056 33.472 -13.008 1.00 81.25 95 ARG A N 1
ATOM 768 C CA . ARG A 1 95 ? 14.633 32.479 -12.083 1.00 81.25 95 ARG A CA 1
ATOM 769 C C . ARG A 1 95 ? 15.975 31.914 -12.531 1.00 81.25 95 ARG A C 1
ATOM 771 O O . ARG A 1 95 ? 16.737 31.441 -11.699 1.00 81.25 95 ARG A O 1
ATOM 778 N N . VAL A 1 96 ? 16.307 32.002 -13.819 1.00 77.81 96 VAL A N 1
ATOM 779 C CA . VAL A 1 96 ? 17.610 31.546 -14.329 1.00 77.81 96 VAL A CA 1
ATOM 780 C C . VAL A 1 96 ? 18.640 32.678 -14.220 1.00 77.81 96 VAL A C 1
ATOM 782 O O . VAL A 1 96 ? 18.996 33.352 -15.193 1.00 77.81 96 VAL A O 1
ATOM 785 N N . GLN A 1 97 ? 19.134 32.898 -13.003 1.00 68.88 97 GLN A N 1
ATOM 786 C CA . GLN A 1 97 ? 20.275 33.771 -12.710 1.00 68.88 97 GLN A CA 1
ATOM 787 C C . GLN A 1 97 ? 21.534 32.904 -12.594 1.00 68.88 97 GLN A C 1
ATOM 789 O O . GLN A 1 97 ? 21.492 31.830 -12.005 1.00 68.88 97 GLN A O 1
ATOM 794 N N . THR A 1 98 ? 22.636 33.305 -13.227 1.00 59.72 98 THR A N 1
ATOM 795 C CA . THR A 1 98 ? 23.857 32.484 -13.267 1.00 59.72 98 THR A CA 1
ATOM 796 C C . THR A 1 98 ? 25.081 33.380 -13.173 1.00 59.72 98 THR A C 1
ATOM 798 O O . THR A 1 98 ? 25.423 34.037 -14.160 1.00 59.72 98 THR A O 1
ATOM 801 N N . ASP A 1 99 ? 25.751 33.350 -12.025 1.00 52.66 99 ASP A N 1
ATOM 802 C CA . ASP A 1 99 ? 27.040 34.023 -11.811 1.00 52.66 99 ASP A CA 1
ATOM 803 C C . ASP A 1 99 ? 28.235 33.090 -12.085 1.00 52.66 99 ASP A C 1
ATOM 805 O O . ASP A 1 99 ? 29.391 33.507 -12.068 1.00 52.66 99 ASP A O 1
ATOM 809 N N . THR A 1 100 ? 27.975 31.814 -12.387 1.00 57.56 100 THR A N 1
ATOM 810 C CA . THR A 1 100 ? 28.998 30.790 -12.613 1.00 57.56 100 THR A CA 1
ATOM 811 C C . THR A 1 100 ? 29.231 30.529 -14.102 1.00 57.56 100 THR A C 1
ATOM 813 O O . THR A 1 100 ? 28.324 30.183 -14.862 1.00 57.56 100 THR A O 1
ATOM 816 N N . HIS A 1 101 ? 30.493 30.643 -14.530 1.00 61.59 101 HIS A N 1
ATOM 817 C CA . HIS A 1 101 ? 30.922 30.388 -15.912 1.00 61.59 101 HIS A CA 1
ATOM 818 C C . HIS A 1 101 ? 30.611 28.961 -16.403 1.00 61.59 101 HIS A C 1
ATOM 820 O O . HIS A 1 101 ? 30.455 28.762 -17.605 1.00 61.59 101 HIS A O 1
ATOM 826 N N . VAL A 1 102 ? 30.467 27.999 -15.483 1.00 62.06 102 VAL A N 1
ATOM 827 C CA . VAL A 1 102 ? 30.239 26.573 -15.771 1.00 62.06 102 VAL A CA 1
ATOM 828 C C . VAL A 1 102 ? 28.853 26.307 -16.373 1.00 62.06 102 VAL A C 1
ATOM 830 O O . VAL A 1 102 ? 28.735 25.510 -17.294 1.00 62.06 102 VAL A O 1
ATOM 833 N N . LEU A 1 103 ? 27.803 27.008 -15.927 1.00 71.12 103 LEU A N 1
ATOM 834 C CA . LEU A 1 103 ? 26.420 26.767 -16.382 1.00 71.12 103 LEU A CA 1
ATOM 835 C C . LEU A 1 103 ? 25.957 27.726 -17.488 1.00 71.12 103 LEU A C 1
ATOM 837 O O . LEU A 1 103 ? 24.862 27.583 -18.039 1.00 71.12 103 LEU A O 1
ATOM 841 N N . LYS A 1 104 ? 26.802 28.696 -17.851 1.00 80.69 104 LYS A N 1
ATOM 842 C CA . LYS A 1 104 ? 26.516 29.681 -18.899 1.00 80.69 104 LYS A CA 1
ATOM 843 C C . LYS A 1 104 ? 26.205 29.043 -20.268 1.00 80.69 104 LYS A C 1
ATOM 845 O O . LYS A 1 104 ? 25.225 29.473 -20.875 1.00 80.69 104 LYS A O 1
ATOM 850 N N . PRO A 1 105 ? 26.937 28.013 -20.749 1.00 83.25 105 PRO A N 1
ATOM 851 C CA . PRO A 1 105 ? 26.617 27.371 -22.026 1.00 83.25 105 PRO A CA 1
ATOM 852 C C . PRO A 1 105 ? 25.221 26.735 -22.038 1.00 83.25 105 PRO A C 1
ATOM 854 O O . PRO A 1 105 ? 24.480 26.907 -23.003 1.00 83.25 105 PRO A O 1
ATOM 857 N N . LEU A 1 106 ? 24.824 26.074 -20.944 1.00 85.75 106 LEU A N 1
ATOM 858 C CA . LEU A 1 106 ? 23.498 25.466 -20.807 1.00 85.75 106 LEU A CA 1
ATOM 859 C C . LEU A 1 106 ? 22.388 26.524 -20.840 1.00 85.75 106 LEU A C 1
ATOM 861 O O . LEU A 1 106 ? 21.410 26.383 -21.574 1.00 85.75 106 LEU A O 1
ATOM 865 N N . LYS A 1 107 ? 22.569 27.627 -20.107 1.00 87.06 107 LYS A N 1
ATOM 866 C CA . LYS A 1 107 ? 21.642 28.765 -20.122 1.00 87.06 107 LYS A CA 1
ATOM 867 C C . LYS A 1 107 ? 21.493 29.369 -21.521 1.00 87.06 107 LYS A C 1
ATOM 869 O O . LYS A 1 107 ? 20.371 29.632 -21.955 1.00 87.06 107 LYS A O 1
ATOM 874 N N . ASP A 1 108 ? 22.599 29.573 -22.234 1.00 88.12 108 ASP A N 1
ATOM 875 C CA . ASP A 1 108 ? 22.579 30.129 -23.590 1.00 88.12 108 ASP A CA 1
ATOM 876 C C . ASP A 1 108 ? 21.825 29.209 -24.564 1.00 88.12 108 ASP A C 1
ATOM 878 O O . ASP A 1 108 ? 21.053 29.693 -25.397 1.00 88.12 108 ASP A O 1
ATOM 882 N N . VAL A 1 109 ? 21.995 27.889 -24.436 1.00 92.00 109 VAL A N 1
ATOM 883 C CA . VAL A 1 109 ? 21.268 26.887 -25.231 1.00 92.00 109 VAL A CA 1
ATOM 884 C C . VAL A 1 109 ? 19.774 26.916 -24.922 1.00 92.00 109 VAL A C 1
ATOM 886 O O . VAL A 1 109 ? 18.976 27.031 -25.853 1.00 92.00 109 VAL A O 1
ATOM 889 N N . ILE A 1 110 ? 19.382 26.902 -23.643 1.00 92.00 110 ILE A N 1
ATOM 890 C CA . ILE A 1 110 ? 17.973 27.013 -23.232 1.00 92.00 110 ILE A CA 1
ATOM 891 C C . ILE A 1 110 ? 17.350 28.280 -23.834 1.00 92.00 110 ILE A C 1
ATOM 893 O O . ILE A 1 110 ? 16.295 28.219 -24.466 1.00 92.00 110 ILE A O 1
ATOM 897 N N . GLY A 1 111 ? 18.034 29.424 -23.736 1.00 92.00 111 GLY A N 1
ATOM 898 C CA . GLY A 1 111 ? 17.564 30.684 -24.313 1.00 92.00 111 GLY A CA 1
ATOM 899 C C . GLY A 1 111 ? 17.358 30.622 -25.832 1.00 92.00 111 GLY A C 1
ATOM 900 O O . GLY A 1 111 ? 16.336 31.093 -26.335 1.00 92.00 111 GLY A O 1
ATOM 901 N N . ARG A 1 112 ? 18.290 30.006 -26.572 1.00 92.94 112 ARG A N 1
ATOM 902 C CA . ARG A 1 112 ? 18.207 29.822 -28.037 1.00 92.94 112 ARG A CA 1
ATOM 903 C C . ARG A 1 112 ? 17.132 28.817 -28.454 1.00 92.94 112 ARG A C 1
ATOM 905 O O . ARG A 1 112 ? 16.585 28.942 -29.547 1.00 92.94 112 ARG A O 1
ATOM 912 N N . CYS A 1 113 ? 16.821 27.845 -27.600 1.00 91.94 113 CYS A N 1
ATOM 913 C CA . CYS A 1 113 ? 15.726 26.905 -27.813 1.00 91.94 113 CYS A CA 1
ATOM 914 C C . CYS A 1 113 ? 14.353 27.534 -27.543 1.00 91.94 113 CYS A C 1
ATOM 916 O O . CYS A 1 113 ? 13.386 27.210 -28.224 1.00 91.94 113 CYS A O 1
ATOM 918 N N . LEU A 1 114 ? 14.256 28.441 -26.565 1.00 90.19 114 LEU A N 1
ATOM 919 C CA . LEU A 1 114 ? 13.015 29.151 -26.239 1.00 90.19 114 LEU A CA 1
ATOM 920 C C . LEU A 1 114 ? 12.749 30.348 -27.174 1.00 90.19 114 LEU A C 1
ATOM 922 O O . LEU A 1 114 ? 11.590 30.758 -27.327 1.00 90.19 114 LEU A O 1
ATOM 926 N N . GLU A 1 115 ? 13.790 30.915 -27.798 1.00 88.94 115 GLU A N 1
ATOM 927 C CA . GLU A 1 115 ? 13.701 31.971 -28.816 1.00 88.94 115 GLU A CA 1
ATOM 928 C C . GLU A 1 115 ? 14.380 31.574 -30.146 1.00 88.94 115 GLU A C 1
ATOM 930 O O . GLU A 1 115 ? 15.590 31.703 -30.317 1.00 88.94 115 GLU A O 1
ATOM 935 N N . ASP A 1 116 ? 13.582 31.227 -31.162 1.00 81.50 116 ASP A N 1
ATOM 936 C CA . ASP A 1 116 ? 14.023 30.811 -32.511 1.00 81.50 116 ASP A CA 1
ATOM 937 C C . ASP A 1 116 ? 14.797 31.865 -33.329 1.00 81.50 116 ASP A C 1
ATOM 939 O O . ASP A 1 116 ? 15.268 31.581 -34.438 1.00 81.50 116 ASP A O 1
ATOM 943 N N . LYS A 1 117 ? 14.922 33.097 -32.825 1.00 88.88 117 LYS A N 1
ATOM 944 C CA . LYS A 1 117 ? 15.526 34.232 -33.539 1.00 88.88 117 LYS A CA 1
ATOM 945 C C . LYS A 1 117 ? 16.975 33.970 -33.931 1.00 88.88 117 LYS A C 1
ATOM 947 O O . LYS A 1 117 ? 17.350 34.283 -35.058 1.00 88.88 117 LYS A O 1
ATOM 952 N N . ALA A 1 118 ? 17.771 33.398 -33.028 1.00 88.00 118 ALA A N 1
ATOM 953 C CA . ALA A 1 118 ? 19.193 33.143 -33.265 1.00 88.00 118 ALA A CA 1
ATOM 954 C C . ALA A 1 118 ? 19.401 32.090 -34.364 1.00 88.00 118 ALA A C 1
ATOM 956 O O . ALA A 1 118 ? 20.211 32.280 -35.271 1.00 88.00 118 ALA A O 1
ATOM 957 N N . ILE A 1 119 ? 18.600 31.022 -34.330 1.00 86.88 119 ILE A N 1
ATOM 958 C CA . ILE A 1 119 ? 18.635 29.951 -35.330 1.00 86.88 119 ILE A CA 1
ATOM 959 C C . ILE A 1 119 ? 18.213 30.506 -36.689 1.00 86.88 119 ILE A C 1
ATOM 961 O O . ILE A 1 119 ? 18.912 30.320 -37.681 1.00 86.88 119 ILE A O 1
ATOM 965 N N . TRP A 1 120 ? 17.111 31.260 -36.747 1.00 87.88 120 TRP A N 1
ATOM 966 C CA . TRP A 1 120 ? 16.664 31.883 -37.994 1.00 87.88 120 TRP A CA 1
ATOM 967 C C . TRP A 1 120 ? 17.682 32.884 -38.563 1.00 87.88 120 TRP A C 1
ATOM 969 O O . TRP A 1 120 ? 17.943 32.883 -39.768 1.00 87.88 120 TRP A O 1
ATOM 979 N N . ALA A 1 121 ? 18.299 33.709 -37.715 1.00 89.62 121 ALA A N 1
ATOM 980 C CA . ALA A 1 121 ? 19.354 34.628 -38.132 1.00 89.62 121 ALA A CA 1
ATOM 981 C C . ALA A 1 121 ? 20.551 33.875 -38.741 1.00 89.62 121 ALA A C 1
ATOM 983 O O . ALA A 1 121 ? 21.001 34.232 -39.828 1.00 89.62 121 ALA A O 1
ATOM 984 N N . SER A 1 122 ? 20.994 32.781 -38.113 1.00 90.25 122 SER A N 1
ATOM 985 C CA . SER A 1 122 ? 22.076 31.930 -38.632 1.00 90.25 122 SER A CA 1
ATOM 986 C C . SER A 1 122 ? 21.730 31.285 -39.983 1.00 90.25 122 SER A C 1
ATOM 988 O O . SER A 1 122 ? 22.527 31.337 -40.926 1.00 90.25 122 SER A O 1
ATOM 990 N N . VAL A 1 123 ? 20.504 30.768 -40.132 1.00 86.88 123 VAL A N 1
ATOM 991 C CA . VAL A 1 123 ? 20.009 30.190 -41.396 1.00 86.88 123 VAL A CA 1
ATOM 992 C C . VAL A 1 123 ? 19.980 31.235 -42.512 1.00 86.88 123 VAL A C 1
ATOM 994 O O . VAL A 1 123 ? 20.460 30.981 -43.616 1.00 86.88 123 VAL A O 1
ATOM 997 N N . THR A 1 124 ? 19.440 32.425 -42.241 1.00 87.38 124 THR A N 1
ATOM 998 C CA . THR A 1 124 ? 19.346 33.497 -43.248 1.00 87.38 124 THR A CA 1
ATOM 999 C C . THR A 1 124 ? 20.706 34.067 -43.639 1.00 87.38 124 THR A C 1
ATOM 1001 O O . THR A 1 124 ? 20.921 34.343 -44.819 1.00 87.38 124 THR A O 1
ATOM 1004 N N . ALA A 1 125 ? 21.635 34.201 -42.689 1.00 87.50 125 ALA A N 1
ATOM 1005 C CA . ALA A 1 125 ? 23.005 34.619 -42.964 1.00 87.50 125 ALA A CA 1
ATOM 1006 C C . ALA A 1 125 ? 23.734 33.589 -43.837 1.00 87.50 125 ALA A C 1
ATOM 1008 O O . ALA A 1 125 ? 24.304 33.956 -44.862 1.00 87.50 125 ALA A O 1
ATOM 1009 N N . SER A 1 126 ? 23.625 32.303 -43.491 1.00 85.50 126 SER A N 1
ATOM 1010 C CA . SER A 1 126 ? 24.241 31.212 -44.255 1.00 85.50 126 SER A CA 1
ATOM 1011 C C . SER A 1 126 ? 23.659 31.098 -45.667 1.00 85.50 126 SER A C 1
ATOM 1013 O O . SER A 1 126 ? 24.397 30.888 -46.620 1.00 85.50 126 SER A O 1
ATOM 1015 N N . LYS A 1 127 ? 22.350 31.324 -45.842 1.00 84.25 127 LYS A N 1
ATOM 1016 C CA . LYS A 1 127 ? 21.704 31.318 -47.166 1.00 84.25 127 LYS A CA 1
ATOM 1017 C C . LYS A 1 127 ? 22.196 32.445 -48.083 1.00 84.25 127 LYS A C 1
ATOM 1019 O O . LYS A 1 127 ? 22.197 32.280 -49.295 1.00 84.25 127 LYS A O 1
ATOM 1024 N N . ARG A 1 128 ? 22.588 33.598 -47.527 1.00 82.81 128 ARG A N 1
ATOM 1025 C CA . ARG A 1 128 ? 23.105 34.740 -48.309 1.00 82.81 128 ARG A CA 1
ATOM 1026 C C . ARG A 1 128 ? 24.525 34.512 -48.822 1.00 82.81 128 ARG A C 1
ATOM 1028 O O . ARG A 1 128 ? 24.894 35.091 -49.838 1.00 82.81 128 ARG A O 1
ATOM 1035 N N . THR A 1 129 ? 25.318 33.721 -48.108 1.00 80.12 129 THR A N 1
ATOM 1036 C CA . THR A 1 129 ? 26.731 33.469 -48.423 1.00 80.12 129 THR A CA 1
ATOM 1037 C C . THR A 1 129 ? 26.956 32.134 -49.130 1.00 80.12 129 THR A C 1
ATOM 1039 O O . THR A 1 129 ? 28.046 31.899 -49.654 1.00 80.12 129 THR A O 1
ATOM 1042 N N . ASP A 1 130 ? 25.935 31.278 -49.184 1.00 79.31 130 ASP A N 1
ATOM 1043 C CA . ASP A 1 130 ? 26.019 29.963 -49.799 1.00 79.31 130 ASP A CA 1
ATOM 1044 C C . ASP A 1 130 ? 25.951 30.019 -51.333 1.00 79.31 130 ASP A C 1
ATOM 1046 O O . ASP A 1 130 ? 24.892 30.181 -51.937 1.00 79.31 130 ASP A O 1
ATOM 1050 N N . LYS A 1 131 ? 27.111 29.832 -51.967 1.00 71.19 131 LYS A N 1
ATOM 1051 C CA . LYS A 1 131 ? 27.256 29.713 -53.426 1.00 71.19 131 LYS A CA 1
ATOM 1052 C C . LYS A 1 131 ? 26.970 28.297 -53.951 1.00 71.19 131 LYS A C 1
ATOM 1054 O O . LYS A 1 131 ? 26.951 28.110 -55.162 1.00 71.19 131 LYS A O 1
ATOM 1059 N N . SER A 1 132 ? 26.786 27.311 -53.066 1.00 70.88 132 SER A N 1
ATOM 1060 C CA . SER A 1 132 ? 26.662 25.884 -53.408 1.00 70.88 132 SER A CA 1
ATOM 1061 C C . SER A 1 132 ? 25.219 25.394 -53.584 1.00 70.88 132 SER A C 1
ATOM 1063 O O . SER A 1 132 ? 25.011 24.279 -54.052 1.00 70.88 132 SER A O 1
ATOM 1065 N N . GLY A 1 133 ? 24.219 26.221 -53.254 1.00 73.88 133 GLY A N 1
ATOM 1066 C CA . GLY A 1 133 ? 22.805 25.871 -53.420 1.00 73.88 133 GLY A CA 1
ATOM 1067 C C . GLY A 1 133 ? 22.295 24.854 -52.394 1.00 73.88 133 GLY A C 1
ATOM 1068 O O . GLY A 1 133 ? 21.453 24.018 -52.723 1.00 73.88 133 GLY A O 1
ATOM 1069 N N . SER A 1 134 ? 22.787 24.903 -51.153 1.00 78.69 134 SER A N 1
ATOM 1070 C CA . SER A 1 134 ? 22.364 23.993 -50.089 1.00 78.69 134 SER A CA 1
ATOM 1071 C C . SER A 1 134 ? 20.868 24.101 -49.816 1.00 78.69 134 SER A C 1
ATOM 1073 O O . SER A 1 134 ? 20.282 25.187 -49.762 1.00 78.69 134 SER A O 1
ATOM 1075 N N . SER A 1 135 ? 20.246 22.949 -49.560 1.00 81.19 135 SER A N 1
ATOM 1076 C CA . SER A 1 135 ? 18.850 22.902 -49.139 1.00 81.19 135 SER A CA 1
ATOM 1077 C C . SER A 1 135 ? 18.642 23.696 -47.842 1.00 81.19 135 SER A C 1
ATOM 1079 O O . SER A 1 135 ? 19.503 23.732 -46.958 1.00 81.19 135 SER A O 1
ATOM 1081 N N . GLN A 1 136 ? 17.457 24.287 -47.682 1.00 76.12 136 GLN A N 1
ATOM 1082 C CA . GLN A 1 136 ? 17.085 24.989 -46.451 1.00 76.12 136 GLN A CA 1
ATOM 1083 C C . GLN A 1 136 ? 17.198 24.085 -45.208 1.00 76.12 136 GLN A C 1
ATOM 1085 O O . GLN A 1 136 ? 17.567 24.562 -44.137 1.00 76.12 136 GLN A O 1
ATOM 1090 N N . ILE A 1 137 ? 16.947 22.781 -45.361 1.00 75.19 137 ILE A N 1
ATOM 1091 C CA . ILE A 1 137 ? 17.079 21.778 -44.296 1.00 75.19 137 ILE A CA 1
ATOM 1092 C C . ILE A 1 137 ? 18.539 21.652 -43.846 1.00 75.19 137 ILE A C 1
ATOM 1094 O O . ILE A 1 137 ? 18.812 21.636 -42.647 1.00 75.19 137 ILE A O 1
ATOM 1098 N N . SER A 1 138 ? 19.486 21.615 -44.786 1.00 77.62 138 SER A N 1
ATOM 1099 C CA . SER A 1 138 ? 20.918 21.538 -44.473 1.00 77.62 138 SER A CA 1
ATOM 1100 C C . SER A 1 138 ? 21.395 22.765 -43.691 1.00 77.62 138 SER A C 1
ATOM 1102 O O . SER A 1 138 ? 22.146 22.628 -42.726 1.00 77.62 138 SER A O 1
ATOM 1104 N N . LEU A 1 139 ? 20.905 23.956 -44.052 1.00 83.31 139 LEU A N 1
ATOM 1105 C CA . LEU A 1 139 ? 21.224 25.202 -43.348 1.00 83.31 139 LEU A CA 1
ATOM 1106 C C . LEU A 1 139 ? 20.634 25.234 -41.931 1.00 83.31 139 LEU A C 1
ATOM 1108 O O . LEU A 1 139 ? 21.304 25.676 -41.000 1.00 83.31 139 LEU A O 1
ATOM 1112 N N . ILE A 1 140 ? 19.406 24.735 -41.751 1.00 81.88 140 ILE A N 1
ATOM 1113 C CA . ILE A 1 140 ? 18.777 24.597 -40.428 1.00 81.88 140 ILE A CA 1
ATOM 1114 C C . ILE A 1 140 ? 19.559 23.607 -39.562 1.00 81.88 140 ILE A C 1
ATOM 1116 O O . ILE A 1 140 ? 19.849 23.914 -38.408 1.00 81.88 140 ILE A O 1
ATOM 1120 N N . ARG A 1 141 ? 19.944 22.449 -40.114 1.00 81.56 141 ARG A N 1
ATOM 1121 C CA . ARG A 1 141 ? 20.732 21.435 -39.400 1.00 81.56 141 ARG A CA 1
ATOM 1122 C C . ARG A 1 141 ? 22.061 22.003 -38.916 1.00 81.56 141 ARG A C 1
ATOM 1124 O O . ARG A 1 141 ? 22.399 21.822 -37.752 1.00 81.56 141 ARG A O 1
ATOM 1131 N N . LYS A 1 142 ? 22.766 22.736 -39.781 1.00 84.38 142 LYS A N 1
ATOM 1132 C CA . LYS A 1 142 ? 24.009 23.422 -39.417 1.00 84.38 142 LYS A CA 1
ATOM 1133 C C . LYS A 1 142 ? 23.784 24.433 -38.289 1.00 84.38 142 LYS A C 1
ATOM 1135 O O . LYS A 1 142 ? 24.481 24.386 -37.286 1.00 84.38 142 LYS A O 1
ATOM 1140 N N . ALA A 1 143 ? 22.769 25.291 -38.408 1.00 87.81 143 ALA A N 1
ATOM 1141 C CA . ALA A 1 143 ? 22.464 26.280 -37.377 1.00 87.81 143 ALA A CA 1
ATOM 1142 C C . ALA A 1 143 ? 22.117 25.641 -36.019 1.00 87.81 143 ALA A C 1
ATOM 1144 O O . ALA A 1 143 ? 22.544 26.151 -34.989 1.00 87.81 143 ALA A O 1
ATOM 1145 N N . ILE A 1 144 ? 21.367 24.534 -36.007 1.00 87.19 144 ILE A N 1
ATOM 1146 C CA . ILE A 1 144 ? 21.063 23.767 -34.788 1.00 87.19 144 ILE A CA 1
ATOM 1147 C C . ILE A 1 144 ? 22.339 23.172 -34.189 1.00 87.19 144 ILE A C 1
ATOM 1149 O O . ILE A 1 144 ? 22.549 23.276 -32.982 1.00 87.19 144 ILE A O 1
ATOM 1153 N N . HIS A 1 145 ? 23.194 22.580 -35.020 1.00 86.81 145 HIS A N 1
ATOM 1154 C CA . HIS A 1 145 ? 24.440 21.981 -34.563 1.00 86.81 145 HIS A CA 1
ATOM 1155 C C . HIS A 1 145 ? 25.350 23.026 -33.905 1.00 86.81 145 HIS A C 1
ATOM 1157 O O . HIS A 1 145 ? 25.709 22.890 -32.739 1.00 86.81 145 HIS A O 1
ATOM 1163 N N . ASP A 1 146 ? 25.625 24.120 -34.615 1.00 88.06 146 ASP A N 1
ATOM 1164 C CA . ASP A 1 146 ? 26.542 25.171 -34.169 1.00 88.06 146 ASP A CA 1
ATOM 1165 C C . ASP A 1 146 ? 26.024 25.901 -32.917 1.00 88.06 146 ASP A C 1
ATOM 1167 O O . ASP A 1 146 ? 26.792 26.273 -32.029 1.00 88.06 146 ASP A O 1
ATOM 1171 N N . LEU A 1 147 ? 24.710 26.150 -32.844 1.00 90.25 147 LEU A N 1
ATOM 1172 C CA . LEU A 1 147 ? 24.128 26.975 -31.785 1.00 90.25 147 LEU A CA 1
ATOM 1173 C C . LEU A 1 147 ? 23.660 26.190 -30.562 1.00 90.25 147 LEU A C 1
ATOM 1175 O O . LEU A 1 147 ? 23.547 26.816 -29.504 1.00 90.25 147 LEU A O 1
ATOM 1179 N N . LEU A 1 148 ? 23.348 24.898 -30.704 1.00 91.50 148 LEU A N 1
ATOM 1180 C CA . LEU A 1 148 ? 22.755 24.076 -29.643 1.00 91.50 148 LEU A CA 1
ATOM 1181 C C . LEU A 1 148 ? 23.613 22.852 -29.310 1.00 91.50 148 LEU A C 1
ATOM 1183 O O . LEU A 1 148 ? 23.963 22.671 -28.150 1.00 91.50 148 LEU A O 1
ATOM 1187 N N . VAL A 1 149 ? 23.975 22.040 -30.307 1.00 87.62 149 VAL A N 1
ATOM 1188 C CA . VAL A 1 149 ? 24.670 20.758 -30.082 1.00 87.62 149 VAL A CA 1
ATOM 1189 C C . VAL A 1 149 ? 26.101 20.985 -29.607 1.00 87.62 149 VAL A C 1
ATOM 1191 O O . VAL A 1 149 ? 26.458 20.527 -28.529 1.00 87.62 149 VAL A O 1
ATOM 1194 N N . THR A 1 150 ? 26.895 21.765 -30.341 1.00 87.88 150 THR A N 1
ATOM 1195 C CA . THR A 1 150 ? 28.304 22.005 -30.003 1.00 87.88 150 THR A CA 1
ATOM 1196 C C . THR A 1 150 ? 28.495 22.622 -28.607 1.00 87.88 150 THR A C 1
ATOM 1198 O O . THR A 1 150 ? 29.374 22.161 -27.875 1.00 87.88 150 THR A O 1
ATOM 1201 N N . PRO A 1 151 ? 27.689 23.609 -28.159 1.00 88.06 151 PRO A N 1
ATOM 1202 C CA . PRO A 1 151 ? 27.769 24.096 -26.780 1.00 88.06 151 PRO A CA 1
ATOM 1203 C C . PRO A 1 151 ? 27.423 23.046 -25.715 1.00 88.06 151 PRO A C 1
ATOM 1205 O O . PRO A 1 151 ? 28.046 23.051 -24.655 1.00 88.06 151 PRO A O 1
ATOM 1208 N N . LEU A 1 152 ? 26.458 22.156 -25.977 1.00 85.06 152 LEU A N 1
ATOM 1209 C CA . LEU A 1 152 ? 26.114 21.062 -25.061 1.00 85.06 152 LEU A CA 1
ATOM 1210 C C . LEU A 1 152 ? 27.227 20.011 -25.010 1.00 85.06 152 LEU A C 1
ATOM 1212 O O . LEU A 1 152 ? 27.633 19.621 -23.924 1.00 85.06 152 LEU A O 1
ATOM 1216 N N . GLU A 1 153 ? 27.773 19.606 -26.157 1.00 80.62 153 GLU A N 1
ATOM 1217 C CA . GLU A 1 153 ? 28.917 18.686 -26.219 1.00 80.62 153 GLU A CA 1
ATOM 1218 C C . GLU A 1 153 ? 30.116 19.240 -25.450 1.00 80.62 153 GLU A C 1
ATOM 1220 O O . GLU A 1 153 ? 30.706 18.539 -24.631 1.00 80.62 153 GLU A O 1
ATOM 1225 N N . SER A 1 154 ? 30.421 20.525 -25.651 1.00 82.06 154 SER A N 1
ATOM 1226 C CA . SER A 1 154 ? 31.504 21.207 -24.936 1.00 82.06 154 SER A CA 1
ATOM 1227 C C . SER A 1 154 ? 31.272 21.196 -23.423 1.00 82.06 154 SER A C 1
ATOM 1229 O O . SER A 1 154 ? 32.210 21.007 -22.655 1.00 82.06 154 SER A O 1
ATOM 1231 N N . LEU A 1 155 ? 30.024 21.380 -22.978 1.00 80.06 155 LEU A N 1
ATOM 1232 C CA . LEU A 1 155 ? 29.669 21.339 -21.560 1.00 80.06 155 LEU A CA 1
ATOM 1233 C C . LEU A 1 155 ? 29.904 19.950 -20.956 1.00 80.06 155 LEU A C 1
ATOM 1235 O O . LEU A 1 155 ? 30.426 19.855 -19.847 1.00 80.06 155 LEU A O 1
ATOM 1239 N N . ILE A 1 156 ? 29.527 18.886 -21.665 1.00 77.12 156 ILE A N 1
ATOM 1240 C CA . ILE A 1 156 ? 29.701 17.514 -21.179 1.00 77.12 156 ILE A CA 1
ATOM 1241 C C . ILE A 1 156 ? 31.198 17.166 -21.151 1.00 77.12 156 ILE A C 1
ATOM 1243 O O . ILE A 1 156 ? 31.691 16.689 -20.137 1.00 77.12 156 ILE A O 1
A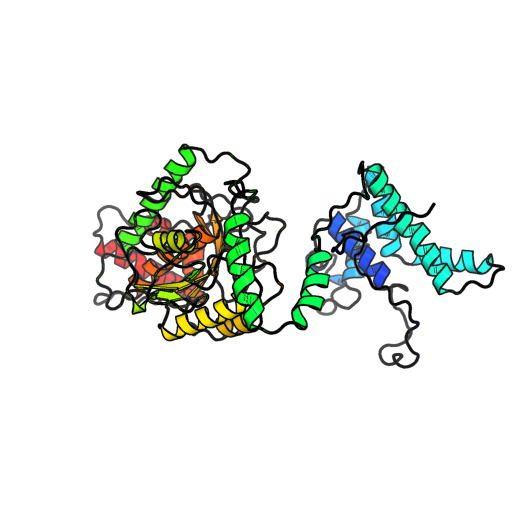TOM 1247 N N . GLN A 1 157 ? 31.949 17.498 -22.202 1.00 77.69 157 GLN A N 1
ATOM 1248 C CA . GLN A 1 157 ? 33.394 17.238 -22.272 1.00 77.69 157 GLN A CA 1
ATOM 1249 C C . GLN A 1 157 ? 34.211 17.965 -21.196 1.00 77.69 157 GLN A C 1
ATOM 1251 O O . GLN A 1 157 ? 35.252 17.469 -20.782 1.00 77.69 157 GLN A O 1
ATOM 1256 N N . VAL A 1 158 ? 33.769 19.143 -20.746 1.00 74.50 158 VAL A N 1
ATOM 1257 C CA . VAL A 1 158 ? 34.460 19.894 -19.684 1.00 74.50 158 VAL A CA 1
ATOM 1258 C C . VAL A 1 158 ? 34.149 19.344 -18.289 1.00 74.50 158 VAL A C 1
ATOM 1260 O O . VAL A 1 158 ? 34.993 19.443 -17.404 1.00 74.50 158 VAL A O 1
ATOM 1263 N N . ASN A 1 159 ? 32.951 18.792 -18.072 1.00 69.19 159 ASN A N 1
ATOM 1264 C CA . ASN A 1 159 ? 32.494 18.377 -16.740 1.00 69.19 159 ASN A CA 1
ATOM 1265 C C . ASN A 1 159 ? 32.607 16.865 -16.477 1.00 69.19 159 ASN A C 1
ATOM 1267 O O . ASN A 1 159 ? 32.414 16.447 -15.338 1.00 69.19 159 ASN A O 1
ATOM 1271 N N . TYR A 1 160 ? 32.909 16.054 -17.493 1.00 67.44 160 TYR A N 1
ATOM 1272 C CA . TYR A 1 160 ? 32.994 14.598 -17.384 1.00 67.44 160 TYR A CA 1
ATOM 1273 C C . TYR A 1 160 ? 34.268 14.085 -18.067 1.00 67.44 160 TYR A C 1
ATOM 1275 O O . TYR A 1 160 ? 34.544 14.451 -19.207 1.00 67.44 160 TYR A O 1
ATOM 1283 N N . GLU A 1 161 ? 35.035 13.235 -17.373 1.00 60.69 161 GLU A N 1
ATOM 1284 C CA . GLU A 1 161 ? 36.325 12.708 -17.861 1.00 60.69 161 GLU A CA 1
ATOM 1285 C C . GLU A 1 161 ? 36.176 11.753 -19.057 1.00 60.69 161 GLU A C 1
ATOM 1287 O O . GLU A 1 161 ? 37.023 11.765 -19.949 1.00 60.69 161 GLU A O 1
ATOM 1292 N N . ASP A 1 162 ? 35.085 10.979 -19.113 1.00 63.62 162 ASP A N 1
ATOM 1293 C CA . ASP A 1 162 ? 34.734 10.139 -20.263 1.00 63.62 162 ASP A CA 1
ATOM 1294 C C . ASP A 1 162 ? 33.243 10.293 -20.627 1.00 63.62 162 ASP A C 1
ATOM 1296 O O . ASP A 1 162 ? 32.386 9.523 -20.190 1.00 63.62 162 ASP A O 1
ATOM 1300 N N . PRO A 1 163 ? 32.888 11.335 -21.394 1.00 56.47 163 PRO A N 1
ATOM 1301 C CA . PRO A 1 163 ? 31.497 11.674 -21.687 1.00 56.47 163 PRO A CA 1
ATOM 1302 C C . PRO A 1 163 ? 30.837 10.732 -22.707 1.00 56.47 163 PRO A C 1
ATOM 1304 O O . PRO A 1 163 ? 29.634 10.845 -22.955 1.00 56.47 163 PRO A O 1
ATOM 1307 N N . TYR A 1 164 ? 31.617 9.838 -23.325 1.00 59.03 164 TYR A N 1
ATOM 1308 C CA . TYR A 1 164 ? 31.155 8.916 -24.360 1.00 59.03 164 TYR A CA 1
ATOM 1309 C C . TYR A 1 164 ? 31.252 7.441 -23.942 1.00 59.03 164 TYR A C 1
ATOM 1311 O O . TYR A 1 164 ? 30.635 6.610 -24.613 1.00 59.03 164 TYR A O 1
ATOM 1319 N N . ASP A 1 165 ? 31.907 7.112 -22.820 1.00 58.69 165 ASP A N 1
ATOM 1320 C CA . ASP A 1 165 ? 31.791 5.813 -22.132 1.00 58.69 165 ASP A CA 1
ATOM 1321 C C . ASP A 1 165 ? 30.475 5.708 -21.342 1.00 58.69 165 ASP A C 1
ATOM 1323 O O . ASP A 1 165 ? 30.404 5.510 -20.128 1.00 58.69 165 ASP A O 1
ATOM 1327 N N . LEU A 1 166 ? 29.374 5.881 -22.071 1.00 51.09 166 LEU A N 1
ATOM 1328 C CA . LEU A 1 166 ? 28.038 5.613 -21.571 1.00 51.09 166 LEU A CA 1
ATOM 1329 C C . LEU A 1 166 ? 27.788 4.114 -21.705 1.00 51.09 166 LEU A C 1
ATOM 1331 O O . LEU A 1 166 ? 27.509 3.616 -22.800 1.00 51.09 166 LEU A O 1
ATOM 1335 N N . LYS A 1 167 ? 27.848 3.393 -20.581 1.00 44.19 167 LYS A N 1
ATOM 1336 C CA . LYS A 1 167 ? 27.372 2.008 -20.534 1.00 44.19 167 LYS A CA 1
ATOM 1337 C C . LYS A 1 167 ? 25.915 1.968 -21.024 1.00 44.19 167 LYS A C 1
ATOM 1339 O O . LYS A 1 167 ? 25.123 2.829 -20.626 1.00 44.19 167 LYS A O 1
ATOM 1344 N N . PRO A 1 168 ? 25.545 1.012 -21.894 1.00 40.09 168 PRO A N 1
ATOM 1345 C CA . PRO A 1 168 ? 24.159 0.840 -22.304 1.00 40.09 168 PRO A CA 1
ATOM 1346 C C . PRO A 1 168 ? 23.282 0.710 -21.058 1.00 40.09 168 PRO A C 1
ATOM 1348 O O . PRO A 1 168 ? 23.654 0.003 -20.123 1.00 40.09 168 PRO A O 1
ATOM 1351 N N . LEU A 1 169 ? 22.102 1.336 -21.058 1.00 39.34 169 LEU A N 1
ATOM 1352 C CA . LEU A 1 169 ? 21.107 1.058 -20.012 1.00 39.34 169 LEU A CA 1
ATOM 1353 C C . LEU A 1 169 ? 20.760 -0.440 -20.004 1.00 39.34 169 LEU A C 1
ATOM 1355 O O . LEU A 1 169 ? 20.495 -1.009 -18.950 1.00 39.34 169 LEU A O 1
ATOM 1359 N N . TYR A 1 170 ? 20.822 -1.066 -21.189 1.00 38.66 170 TYR A N 1
ATOM 1360 C CA . TYR A 1 170 ? 20.641 -2.496 -21.413 1.00 38.66 170 TYR A CA 1
ATOM 1361 C C . TYR A 1 170 ? 21.515 -2.972 -22.584 1.00 38.66 170 TYR A C 1
ATOM 1363 O O . TYR A 1 170 ? 21.454 -2.392 -23.673 1.00 38.66 170 TYR A O 1
ATOM 1371 N N . GLU A 1 171 ? 22.287 -4.042 -22.388 1.00 40.56 171 GLU A N 1
ATOM 1372 C CA . GLU A 1 171 ? 22.930 -4.802 -23.469 1.00 40.56 171 GLU A CA 1
ATOM 1373 C C . GLU A 1 171 ? 21.969 -5.883 -23.983 1.00 40.56 171 GLU A C 1
ATOM 1375 O O . GLU A 1 171 ? 21.438 -6.679 -23.211 1.00 40.56 171 GLU A O 1
ATOM 1380 N N . GLN A 1 172 ? 21.742 -5.934 -25.295 1.00 43.34 172 GLN A N 1
ATOM 1381 C CA . GLN A 1 172 ? 21.083 -7.051 -25.964 1.00 43.34 172 GLN A CA 1
ATOM 1382 C C . GLN A 1 172 ? 22.135 -8.033 -26.489 1.00 43.34 172 GLN A C 1
ATOM 1384 O O . GLN A 1 172 ? 23.013 -7.690 -27.285 1.00 43.34 172 GLN A O 1
ATOM 1389 N N . ASP A 1 173 ? 22.018 -9.290 -26.066 1.00 44.09 173 ASP A N 1
ATOM 1390 C CA . ASP A 1 173 ? 22.907 -10.368 -26.488 1.00 44.09 173 ASP A CA 1
ATOM 1391 C C . ASP A 1 173 ? 22.643 -10.743 -27.959 1.00 44.09 173 ASP A C 1
ATOM 1393 O O . ASP A 1 173 ? 21.704 -11.469 -28.299 1.00 44.09 173 ASP A O 1
ATOM 1397 N N . ALA A 1 174 ? 23.497 -10.256 -28.863 1.00 43.47 174 ALA A N 1
ATOM 1398 C CA . ALA A 1 174 ? 23.428 -10.544 -30.296 1.00 43.47 174 ALA A CA 1
ATOM 1399 C C . ALA A 1 174 ? 23.484 -12.057 -30.610 1.00 43.47 174 ALA A C 1
ATOM 1401 O O . ALA A 1 174 ? 22.992 -12.500 -31.652 1.00 43.47 174 ALA A O 1
ATOM 1402 N N . ALA A 1 175 ? 24.033 -12.876 -29.702 1.00 43.06 175 ALA A N 1
ATOM 1403 C CA . ALA A 1 175 ? 24.052 -14.326 -29.849 1.00 43.06 175 ALA A CA 1
ATOM 1404 C C . ALA A 1 175 ? 22.708 -14.982 -29.489 1.00 43.06 175 ALA A C 1
ATOM 1406 O O . ALA A 1 175 ? 22.449 -16.090 -29.963 1.00 43.06 175 ALA A O 1
ATOM 1407 N N . ALA A 1 176 ? 21.854 -14.338 -28.687 1.00 39.59 176 ALA A N 1
ATOM 1408 C CA . ALA A 1 176 ? 20.508 -14.819 -28.368 1.00 39.59 176 ALA A CA 1
ATOM 1409 C C . ALA A 1 176 ? 19.548 -14.629 -29.555 1.00 39.59 176 ALA A C 1
ATOM 1411 O O . ALA A 1 176 ? 18.776 -15.532 -29.874 1.00 39.59 176 ALA A O 1
ATOM 1412 N N . PHE A 1 177 ? 19.683 -13.520 -30.288 1.00 38.44 177 PHE A N 1
ATOM 1413 C CA . PHE A 1 177 ? 18.863 -13.227 -31.470 1.00 38.44 177 PHE A CA 1
ATOM 1414 C C . PHE A 1 177 ? 19.162 -14.185 -32.641 1.00 38.44 177 PHE A C 1
ATOM 1416 O O . PHE A 1 177 ? 18.253 -14.727 -33.271 1.00 38.44 177 PHE A O 1
ATOM 1423 N N . ALA A 1 178 ? 20.444 -14.495 -32.883 1.00 41.34 178 ALA A N 1
ATOM 1424 C CA . ALA A 1 178 ? 20.847 -15.498 -33.878 1.00 41.34 178 ALA A CA 1
ATOM 1425 C C . ALA A 1 178 ? 20.467 -16.939 -33.464 1.00 41.34 178 ALA A C 1
ATOM 1427 O O . ALA A 1 178 ? 20.159 -17.784 -34.313 1.00 41.34 178 ALA A O 1
ATOM 1428 N N . ARG A 1 179 ? 20.440 -17.228 -32.152 1.00 41.03 179 ARG A N 1
ATOM 1429 C CA . ARG A 1 179 ? 19.962 -18.509 -31.610 1.00 41.03 179 ARG A CA 1
ATOM 1430 C C . ARG A 1 179 ? 18.447 -18.657 -31.766 1.00 41.03 179 ARG A C 1
ATOM 1432 O O . ARG A 1 179 ? 18.025 -19.691 -32.262 1.00 41.03 179 ARG A O 1
ATOM 1439 N N . GLN A 1 180 ? 17.646 -17.626 -31.491 1.00 39.03 180 GLN A N 1
ATOM 1440 C CA . GLN A 1 180 ? 16.190 -17.654 -31.710 1.00 39.03 180 GLN A CA 1
ATOM 1441 C C . GLN A 1 180 ? 15.808 -17.862 -33.185 1.00 39.03 180 GLN A C 1
ATOM 1443 O O . GLN A 1 180 ? 14.902 -18.643 -33.478 1.00 39.03 180 GLN A O 1
ATOM 1448 N N . ALA A 1 181 ? 16.534 -17.239 -34.120 1.00 37.72 181 ALA A N 1
ATOM 1449 C CA . ALA A 1 181 ? 16.283 -17.406 -35.554 1.00 37.72 181 ALA A CA 1
ATOM 1450 C C . ALA A 1 181 ? 16.623 -18.819 -36.072 1.00 37.72 181 ALA A C 1
ATOM 1452 O O . ALA A 1 181 ? 15.939 -19.336 -36.955 1.00 37.72 181 ALA A O 1
ATOM 1453 N N . SER A 1 182 ? 17.658 -19.466 -35.519 1.00 39.53 182 SER A N 1
ATOM 1454 C CA . SER A 1 182 ? 18.037 -20.837 -35.898 1.00 39.53 182 SER A CA 1
ATOM 1455 C C . SER A 1 182 ? 17.225 -21.910 -35.171 1.00 39.53 182 SER A C 1
ATOM 1457 O O . SER A 1 182 ? 16.931 -22.952 -35.759 1.00 39.53 182 SER A O 1
ATOM 1459 N N . ASP A 1 183 ? 16.790 -21.660 -33.933 1.00 36.12 183 ASP A N 1
ATOM 1460 C CA . ASP A 1 183 ? 16.007 -22.627 -33.168 1.00 36.12 183 ASP A CA 1
ATOM 1461 C C . ASP A 1 183 ? 14.605 -22.798 -33.764 1.00 36.12 183 ASP A C 1
ATOM 1463 O O . ASP A 1 183 ? 14.117 -23.924 -33.840 1.00 36.12 183 ASP A O 1
ATOM 1467 N N . ALA A 1 184 ? 13.988 -21.735 -34.302 1.00 39.97 184 ALA A N 1
ATOM 1468 C CA . ALA A 1 184 ? 12.655 -21.750 -34.927 1.00 39.97 184 ALA A CA 1
ATOM 1469 C C . ALA A 1 184 ? 12.463 -22.781 -36.066 1.00 39.97 184 ALA A C 1
ATOM 1471 O O . ALA A 1 184 ? 11.330 -23.044 -36.463 1.00 39.97 184 ALA A O 1
ATOM 1472 N N . THR A 1 185 ? 13.537 -23.406 -36.563 1.00 37.41 185 THR A N 1
ATOM 1473 C CA . THR A 1 185 ? 13.491 -24.412 -37.639 1.00 37.41 185 THR A CA 1
ATOM 1474 C C . THR A 1 185 ? 13.664 -25.871 -37.185 1.00 37.41 185 THR A C 1
ATOM 1476 O O . THR A 1 185 ? 13.605 -26.767 -38.027 1.00 37.41 185 THR A O 1
ATOM 1479 N N . ARG A 1 186 ? 13.848 -26.167 -35.884 1.00 38.12 186 ARG A N 1
ATOM 1480 C CA . ARG A 1 186 ? 14.102 -27.544 -35.399 1.00 38.12 186 ARG A CA 1
ATOM 1481 C C . ARG A 1 186 ? 12.895 -28.239 -34.731 1.00 38.12 186 ARG A C 1
ATOM 1483 O O . ARG A 1 186 ? 12.184 -27.603 -33.954 1.00 38.12 186 ARG A O 1
ATOM 1490 N N . PRO A 1 187 ? 12.683 -29.559 -34.954 1.00 36.53 187 PRO A N 1
ATOM 1491 C CA . PRO A 1 187 ? 11.555 -30.300 -34.376 1.00 36.53 187 PRO A CA 1
ATOM 1492 C C . PRO A 1 187 ? 11.612 -30.446 -32.844 1.00 36.53 187 PRO A C 1
ATOM 1494 O O . PRO A 1 187 ? 12.642 -30.802 -32.266 1.00 36.53 187 PRO A O 1
ATOM 1497 N N . ALA A 1 188 ? 10.455 -30.257 -32.202 1.00 34.66 188 ALA A N 1
ATOM 1498 C CA . ALA A 1 188 ? 10.264 -30.075 -30.757 1.00 34.66 188 ALA A CA 1
ATOM 1499 C C . ALA A 1 188 ? 10.839 -31.175 -29.839 1.00 34.66 188 ALA A C 1
ATOM 1501 O O . ALA A 1 188 ? 11.220 -30.891 -28.704 1.00 34.66 188 ALA A O 1
ATOM 1502 N N . HIS A 1 189 ? 10.948 -32.419 -30.308 1.00 34.47 189 HIS A N 1
ATOM 1503 C CA . HIS A 1 189 ? 11.403 -33.544 -29.480 1.00 34.47 189 HIS A CA 1
ATOM 1504 C C . HIS A 1 189 ? 12.909 -33.482 -29.143 1.00 34.47 189 HIS A C 1
ATOM 1506 O O . HIS A 1 189 ? 13.312 -33.904 -28.062 1.00 34.47 189 HIS A O 1
ATOM 1512 N N . GLN A 1 190 ? 13.740 -32.885 -30.009 1.00 33.28 190 GLN A N 1
ATOM 1513 C CA . GLN A 1 190 ? 15.186 -32.758 -29.762 1.00 33.28 190 GLN A CA 1
ATOM 1514 C C . GLN A 1 190 ? 15.552 -31.565 -28.862 1.00 33.28 190 GLN A C 1
ATOM 1516 O O . GLN A 1 190 ? 16.656 -31.538 -28.319 1.00 33.28 190 GLN A O 1
ATOM 1521 N N . ARG A 1 191 ? 14.635 -30.606 -28.655 1.00 33.06 191 ARG A N 1
ATOM 1522 C CA . ARG A 1 191 ? 14.847 -29.450 -27.763 1.00 33.06 191 ARG A CA 1
ATOM 1523 C C . ARG A 1 191 ? 14.881 -29.847 -26.281 1.00 33.06 191 ARG A C 1
ATOM 1525 O O . ARG A 1 191 ? 15.710 -29.338 -25.535 1.00 33.06 191 ARG A O 1
ATOM 1532 N N . ARG A 1 192 ? 14.045 -30.810 -25.868 1.00 34.12 192 ARG A N 1
ATOM 1533 C CA . ARG A 1 192 ? 13.915 -31.233 -24.457 1.00 34.12 192 ARG A CA 1
ATOM 1534 C C . ARG A 1 192 ? 15.143 -31.968 -23.914 1.00 34.12 192 ARG A C 1
ATOM 1536 O O . ARG A 1 192 ? 15.524 -31.750 -22.771 1.00 34.12 192 ARG A O 1
ATOM 1543 N N . HIS A 1 193 ? 15.798 -32.792 -24.732 1.00 29.56 193 HIS A N 1
ATOM 1544 C CA . HIS A 1 193 ? 16.895 -33.642 -24.255 1.00 29.56 193 HIS A CA 1
ATOM 1545 C C . HIS A 1 193 ? 18.235 -32.913 -24.073 1.00 29.56 193 HIS A C 1
ATOM 1547 O O . HIS A 1 193 ? 19.091 -33.408 -23.345 1.00 29.56 193 HIS A O 1
ATOM 1553 N N . LYS A 1 194 ? 18.429 -31.745 -24.707 1.00 30.52 194 LYS A N 1
ATOM 1554 C CA . LYS A 1 194 ? 19.678 -30.973 -24.592 1.00 30.52 194 LYS A CA 1
ATOM 1555 C C . LYS A 1 194 ? 19.640 -29.941 -23.456 1.00 30.52 194 LYS A C 1
ATOM 1557 O O . LYS A 1 194 ? 20.637 -29.780 -22.764 1.00 30.52 194 LYS A O 1
ATOM 1562 N N . GLN A 1 195 ? 18.478 -29.331 -23.194 1.00 30.69 195 GLN A N 1
ATOM 1563 C CA . GLN A 1 195 ? 18.292 -28.400 -22.068 1.00 30.69 195 GLN A CA 1
ATOM 1564 C C . GLN A 1 195 ? 18.487 -29.073 -20.701 1.00 30.69 195 GLN A C 1
ATOM 1566 O O . GLN A 1 195 ? 19.062 -28.467 -19.808 1.00 30.69 195 GLN A O 1
ATOM 1571 N N . GLN A 1 196 ? 18.095 -30.341 -20.548 1.00 30.08 196 GLN A N 1
ATOM 1572 C CA . GLN A 1 196 ? 18.265 -31.072 -19.285 1.00 30.08 196 GLN A CA 1
ATOM 1573 C C . GLN A 1 196 ? 19.728 -31.418 -18.950 1.00 30.08 196 GLN A C 1
ATOM 1575 O O . GLN A 1 196 ? 20.048 -31.606 -17.781 1.00 30.08 196 GLN A O 1
ATOM 1580 N N . ALA A 1 197 ? 20.621 -31.477 -19.946 1.00 27.56 197 ALA A N 1
ATOM 1581 C CA . ALA A 1 197 ? 22.033 -31.808 -19.734 1.00 27.56 197 ALA A CA 1
ATOM 1582 C C . ALA A 1 197 ? 22.904 -30.570 -19.443 1.00 27.56 197 ALA A C 1
ATOM 1584 O O . ALA A 1 197 ? 23.811 -30.651 -18.616 1.00 27.56 197 ALA A O 1
ATOM 1585 N N . ASP A 1 198 ? 22.601 -29.415 -20.050 1.00 28.89 198 ASP A N 1
ATOM 1586 C CA . ASP A 1 198 ? 23.376 -28.178 -19.847 1.00 28.89 198 ASP A CA 1
ATOM 1587 C C . ASP A 1 198 ? 23.071 -27.493 -18.492 1.00 28.89 198 ASP A C 1
ATOM 1589 O O . ASP A 1 198 ? 23.943 -26.831 -17.923 1.00 28.89 198 ASP A O 1
ATOM 1593 N N . ILE A 1 199 ? 21.879 -27.713 -17.914 1.00 33.50 199 ILE A N 1
ATOM 1594 C CA . ILE A 1 199 ? 21.483 -27.175 -16.592 1.00 33.50 199 ILE A CA 1
ATOM 1595 C C . ILE A 1 199 ? 22.309 -27.794 -15.447 1.00 33.50 199 ILE A C 1
ATOM 1597 O O . ILE A 1 199 ? 22.596 -27.124 -14.458 1.00 33.50 199 ILE A O 1
ATOM 1601 N N . LEU A 1 200 ? 22.773 -29.040 -15.594 1.00 27.31 200 LEU A N 1
ATOM 1602 C CA . LEU A 1 200 ? 23.558 -29.732 -14.562 1.00 27.31 200 LEU A CA 1
ATOM 1603 C C . LEU A 1 200 ? 25.045 -29.339 -14.539 1.00 27.31 200 LEU A C 1
ATOM 1605 O O . LEU A 1 200 ? 25.689 -29.500 -13.505 1.00 27.31 200 LEU A O 1
ATOM 1609 N N . GLN A 1 201 ? 25.603 -28.809 -15.635 1.00 30.62 201 GLN A N 1
ATOM 1610 C CA . GLN A 1 201 ? 27.029 -28.441 -15.709 1.00 30.62 201 GLN A CA 1
ATOM 1611 C C . GLN A 1 201 ? 27.297 -26.927 -15.680 1.00 30.62 201 GLN A C 1
ATOM 1613 O O . GLN A 1 201 ? 28.411 -26.524 -15.351 1.00 30.62 201 GLN A O 1
ATOM 1618 N N . GLY A 1 202 ? 26.295 -26.078 -15.935 1.00 27.47 202 GLY A N 1
ATOM 1619 C CA . GLY A 1 202 ? 26.416 -24.618 -15.783 1.00 27.47 202 GLY A CA 1
ATOM 1620 C C . GLY A 1 202 ? 26.303 -24.106 -14.339 1.00 27.47 202 GLY A C 1
ATOM 1621 O O . GLY A 1 202 ? 26.595 -22.943 -14.074 1.00 27.47 202 GLY A O 1
ATOM 1622 N N . SER A 1 203 ? 25.915 -24.964 -13.391 1.00 30.52 203 SER A N 1
ATOM 1623 C CA . SER A 1 203 ? 25.503 -24.569 -12.036 1.00 30.52 203 SER A CA 1
ATOM 1624 C C . SER A 1 203 ? 26.649 -24.308 -11.038 1.00 30.52 203 SER A C 1
ATOM 1626 O O . SER A 1 203 ? 26.414 -24.288 -9.832 1.00 30.52 203 SER A O 1
ATOM 1628 N N . LEU A 1 204 ? 27.889 -24.103 -11.504 1.00 27.88 204 LEU A N 1
ATOM 1629 C CA . LEU A 1 204 ? 29.073 -23.939 -10.640 1.00 27.88 204 LEU A CA 1
ATOM 1630 C C . LEU A 1 204 ? 29.931 -22.694 -10.922 1.00 27.88 204 LEU A C 1
ATOM 1632 O O . LEU A 1 204 ? 31.017 -22.564 -10.361 1.00 27.88 204 LEU A O 1
ATOM 1636 N N . ALA A 1 205 ? 29.458 -21.728 -11.715 1.00 27.69 205 ALA A N 1
ATOM 1637 C CA . ALA A 1 205 ? 30.152 -20.447 -11.832 1.00 27.69 205 ALA A CA 1
ATOM 1638 C C . ALA A 1 205 ? 29.195 -19.263 -12.040 1.00 27.69 205 ALA A C 1
ATOM 1640 O O . ALA A 1 205 ? 28.614 -19.104 -13.107 1.00 27.69 205 ALA A O 1
ATOM 1641 N N . ARG A 1 206 ? 29.174 -18.384 -11.024 1.00 33.66 206 ARG A N 1
ATOM 1642 C CA . ARG A 1 206 ? 28.653 -17.001 -11.000 1.00 33.66 206 ARG A CA 1
ATOM 1643 C C . ARG A 1 206 ? 27.138 -16.810 -10.870 1.00 33.66 206 ARG A C 1
ATOM 1645 O O . ARG A 1 206 ? 26.469 -16.430 -11.820 1.00 33.66 206 ARG A O 1
ATOM 1652 N N . ALA A 1 207 ? 26.672 -16.904 -9.626 1.00 27.83 207 ALA A N 1
ATOM 1653 C CA . ALA A 1 207 ? 25.911 -15.842 -8.953 1.00 27.83 207 ALA A CA 1
ATOM 1654 C C . ALA A 1 207 ? 25.828 -16.172 -7.451 1.00 27.83 207 ALA A C 1
ATOM 1656 O O . ALA A 1 207 ? 24.800 -16.597 -6.941 1.00 27.83 207 ALA A O 1
ATOM 1657 N N . THR A 1 208 ? 26.953 -16.029 -6.751 1.00 25.48 208 THR A N 1
ATOM 1658 C CA . THR A 1 208 ? 26.995 -15.947 -5.286 1.00 25.48 208 THR A CA 1
ATOM 1659 C C . THR A 1 208 ? 27.319 -14.508 -4.909 1.00 25.48 208 THR A C 1
ATOM 1661 O O . THR A 1 208 ? 28.492 -14.154 -4.875 1.00 25.48 208 THR A O 1
ATOM 1664 N N . THR A 1 209 ? 26.278 -13.709 -4.701 1.00 27.17 209 THR A N 1
ATOM 1665 C CA . THR A 1 209 ? 26.110 -12.675 -3.659 1.00 27.17 209 THR A CA 1
ATOM 1666 C C . THR A 1 209 ? 24.583 -12.474 -3.597 1.00 27.17 209 THR A C 1
ATOM 1668 O O . THR A 1 209 ? 23.958 -12.321 -4.638 1.00 27.17 209 THR A O 1
ATOM 1671 N N . SER A 1 210 ? 23.823 -12.639 -2.511 1.00 29.41 210 SER A N 1
ATOM 1672 C CA . SER A 1 210 ? 24.026 -12.339 -1.086 1.00 29.41 210 SER A CA 1
ATOM 1673 C C . SER A 1 210 ? 24.361 -10.886 -0.767 1.00 29.41 210 SER A C 1
ATOM 1675 O O . SER A 1 210 ? 24.826 -10.620 0.335 1.00 29.41 210 SER A O 1
ATOM 1677 N N . ASP A 1 211 ? 24.086 -9.959 -1.682 1.00 29.05 211 ASP A N 1
ATOM 1678 C CA . ASP A 1 211 ? 24.051 -8.542 -1.342 1.00 29.05 211 ASP A CA 1
ATOM 1679 C C . ASP A 1 211 ? 22.597 -8.095 -1.338 1.00 29.05 211 ASP A C 1
ATOM 1681 O O . ASP A 1 211 ? 21.936 -8.026 -2.376 1.00 29.05 211 ASP A O 1
ATOM 1685 N N . GLY A 1 212 ? 22.099 -7.819 -0.131 1.00 32.78 212 GLY A N 1
ATOM 1686 C CA . GLY A 1 212 ? 20.911 -7.009 0.034 1.00 32.78 212 GLY A CA 1
ATOM 1687 C C . GLY A 1 212 ? 21.060 -5.750 -0.810 1.00 32.78 212 GLY A C 1
ATOM 1688 O O . GLY A 1 212 ? 22.137 -5.156 -0.881 1.00 32.78 212 GLY A O 1
ATOM 1689 N N . MET A 1 213 ? 19.978 -5.357 -1.470 1.00 31.55 213 MET A N 1
ATOM 1690 C CA . MET A 1 213 ? 19.885 -4.046 -2.091 1.00 31.55 213 MET A CA 1
ATOM 1691 C C . MET A 1 213 ? 19.996 -3.034 -0.944 1.00 31.55 213 MET A C 1
ATOM 1693 O O . MET A 1 213 ? 19.066 -2.848 -0.159 1.00 31.55 213 MET A O 1
ATOM 1697 N N . GLY A 1 214 ? 21.227 -2.568 -0.736 1.00 31.14 214 GLY A N 1
ATOM 1698 C CA . GLY A 1 214 ? 21.675 -1.978 0.509 1.00 31.14 214 GLY A CA 1
ATOM 1699 C C . GLY A 1 214 ? 20.905 -0.711 0.815 1.00 31.14 214 GLY A C 1
ATOM 1700 O O . GLY A 1 214 ? 20.951 0.262 0.069 1.00 31.14 214 GLY A O 1
ATOM 1701 N N . ILE A 1 215 ? 20.277 -0.690 1.983 1.00 38.41 215 ILE A N 1
ATOM 1702 C CA . ILE A 1 215 ? 20.172 0.556 2.726 1.00 38.41 215 ILE A CA 1
ATOM 1703 C C . ILE A 1 215 ? 21.617 1.041 2.876 1.00 38.41 215 ILE A C 1
ATOM 1705 O O . ILE A 1 215 ? 22.439 0.328 3.446 1.00 38.41 215 ILE A O 1
ATOM 1709 N N . HIS A 1 216 ? 21.963 2.216 2.352 1.00 38.91 216 HIS A N 1
ATOM 1710 C CA . HIS A 1 216 ? 23.317 2.782 2.465 1.00 38.91 216 HIS A CA 1
ATOM 1711 C C . HIS A 1 216 ? 23.688 3.212 3.910 1.00 38.91 216 HIS A C 1
ATOM 1713 O O . HIS A 1 216 ? 24.573 4.039 4.116 1.00 38.91 216 HIS A O 1
ATOM 1719 N N . GLY A 1 217 ? 23.040 2.627 4.920 1.00 44.91 217 GLY A N 1
ATOM 1720 C CA . GLY A 1 217 ? 23.417 2.665 6.326 1.00 44.91 217 GLY A CA 1
ATOM 1721 C C . GLY A 1 217 ? 23.415 1.242 6.880 1.00 44.91 217 GLY A C 1
ATOM 1722 O O . GLY A 1 217 ? 22.472 0.489 6.642 1.00 44.91 217 GLY A O 1
ATOM 1723 N N . GLU A 1 218 ? 24.474 0.863 7.596 1.00 55.69 218 GLU A N 1
ATOM 1724 C CA . GLU A 1 218 ? 24.537 -0.415 8.310 1.00 55.69 218 GLU A CA 1
ATOM 1725 C C . GLU A 1 218 ? 23.315 -0.543 9.235 1.00 55.69 218 GLU A C 1
ATOM 1727 O O . GLU A 1 218 ? 23.128 0.285 10.128 1.00 55.69 218 GLU A O 1
ATOM 1732 N N . ILE A 1 219 ? 22.474 -1.565 9.021 1.00 68.56 219 ILE A N 1
ATOM 1733 C CA . ILE A 1 219 ? 21.392 -1.896 9.957 1.00 68.56 219 ILE A CA 1
ATOM 1734 C C . ILE A 1 219 ? 22.052 -2.265 11.282 1.00 68.56 219 ILE A C 1
ATOM 1736 O O . ILE A 1 219 ? 22.743 -3.282 11.381 1.00 68.56 219 ILE A O 1
ATOM 1740 N N . SER A 1 220 ? 21.849 -1.441 12.304 1.00 78.38 220 SER A N 1
ATOM 1741 C CA . SER A 1 220 ? 22.443 -1.690 13.609 1.00 78.38 220 SER A CA 1
ATOM 1742 C C . SER A 1 220 ? 21.608 -2.709 14.396 1.00 78.38 220 SER A C 1
ATOM 1744 O O . SER A 1 220 ? 20.388 -2.790 14.221 1.00 78.38 220 SER A O 1
ATOM 1746 N N . PRO A 1 221 ? 22.204 -3.440 15.356 1.00 81.62 221 PRO A N 1
ATOM 1747 C CA . PRO A 1 221 ? 21.434 -4.235 16.316 1.00 81.62 221 PRO A CA 1
ATOM 1748 C C . PRO A 1 221 ? 20.365 -3.417 17.063 1.00 81.62 221 PRO A C 1
ATOM 1750 O O . PRO A 1 221 ? 19.333 -3.954 17.459 1.00 81.62 221 PRO A O 1
ATOM 1753 N N . GLY A 1 222 ? 20.589 -2.107 17.230 1.00 84.31 222 GLY A N 1
ATOM 1754 C CA . GLY A 1 222 ? 19.614 -1.192 17.822 1.00 84.31 222 GLY A CA 1
ATOM 1755 C C . GLY A 1 222 ? 18.374 -0.975 16.952 1.00 84.31 222 GLY A C 1
ATOM 1756 O O . GLY A 1 222 ? 17.282 -0.828 17.495 1.00 84.31 222 GLY A O 1
ATOM 1757 N N . ASP A 1 223 ? 18.510 -0.998 15.625 1.00 81.69 223 ASP A N 1
ATOM 1758 C CA . ASP A 1 223 ? 17.375 -0.862 14.704 1.00 81.69 223 ASP A CA 1
ATOM 1759 C C . ASP A 1 223 ? 16.483 -2.106 14.732 1.00 81.69 223 ASP A C 1
ATOM 1761 O O . ASP A 1 223 ? 15.259 -1.984 14.744 1.00 81.69 223 ASP A O 1
ATOM 1765 N N . ILE A 1 224 ? 17.091 -3.291 14.846 1.00 85.81 224 ILE A N 1
ATOM 1766 C CA . ILE A 1 224 ? 16.376 -4.564 15.013 1.00 85.81 224 ILE A CA 1
ATOM 1767 C C . ILE A 1 224 ? 15.582 -4.572 16.326 1.00 85.81 224 ILE A C 1
ATOM 1769 O O . ILE A 1 224 ? 14.409 -4.940 16.348 1.00 85.81 224 ILE A O 1
ATOM 1773 N N . GLU A 1 225 ? 16.199 -4.139 17.428 1.00 87.94 225 GLU A N 1
ATOM 1774 C CA . GLU A 1 225 ? 15.540 -4.055 18.738 1.00 87.94 225 GLU A CA 1
ATOM 1775 C C . GLU A 1 225 ? 14.365 -3.063 18.731 1.00 87.94 225 GLU A C 1
ATOM 1777 O O . GLU A 1 225 ? 13.308 -3.334 19.301 1.00 87.94 225 GLU A O 1
ATOM 1782 N N . LEU A 1 226 ? 14.507 -1.927 18.042 1.00 87.88 226 LEU A N 1
ATOM 1783 C CA . LEU A 1 226 ? 13.391 -1.005 17.828 1.00 87.88 226 LEU A CA 1
ATOM 1784 C C . LEU A 1 226 ? 12.294 -1.630 16.967 1.00 87.88 226 LEU A C 1
ATOM 1786 O O . LEU A 1 226 ? 11.120 -1.425 17.258 1.00 87.88 226 LEU A O 1
ATOM 1790 N N . GLY A 1 227 ? 12.661 -2.414 15.953 1.00 89.50 227 GLY A N 1
ATOM 1791 C CA . GLY A 1 227 ? 11.716 -3.166 15.132 1.00 89.50 227 GLY A CA 1
ATOM 1792 C C . GLY A 1 227 ? 10.886 -4.159 15.940 1.00 89.50 227 GLY A C 1
ATOM 1793 O O . GLY A 1 227 ? 9.666 -4.196 15.801 1.00 89.50 227 GLY A O 1
ATOM 1794 N N . LYS A 1 228 ? 11.516 -4.902 16.857 1.00 90.00 228 LYS A N 1
ATOM 1795 C CA . LYS A 1 228 ? 10.811 -5.814 17.775 1.00 90.00 228 LYS A CA 1
ATOM 1796 C C . LYS A 1 228 ? 9.815 -5.076 18.666 1.00 90.00 228 LYS A C 1
ATOM 1798 O O . LYS A 1 228 ? 8.701 -5.548 18.860 1.00 90.00 228 LYS A O 1
ATOM 1803 N N . ARG A 1 229 ? 10.185 -3.896 19.174 1.00 90.50 229 ARG A N 1
ATOM 1804 C CA . ARG A 1 229 ? 9.271 -3.049 19.962 1.00 90.50 229 ARG A CA 1
ATOM 1805 C C . ARG A 1 229 ? 8.112 -2.527 19.126 1.00 90.50 229 ARG A C 1
ATOM 1807 O O . ARG A 1 229 ? 6.986 -2.552 19.602 1.00 90.50 229 ARG A O 1
ATOM 1814 N N . TRP A 1 230 ? 8.385 -2.102 17.893 1.00 92.81 230 TRP A N 1
ATOM 1815 C CA . TRP A 1 230 ? 7.357 -1.646 16.960 1.00 92.81 230 TRP A CA 1
ATOM 1816 C C . TRP A 1 230 ? 6.316 -2.744 16.710 1.00 92.81 230 TRP A C 1
ATOM 1818 O O . TRP A 1 230 ? 5.120 -2.483 16.819 1.00 92.81 230 TRP A O 1
ATOM 1828 N N . LEU A 1 231 ? 6.767 -3.978 16.447 1.00 91.38 231 LEU A N 1
ATOM 1829 C CA . LEU A 1 231 ? 5.883 -5.136 16.279 1.00 91.38 231 LEU A CA 1
ATOM 1830 C C . LEU A 1 231 ? 5.123 -5.453 17.572 1.00 91.38 231 LEU A C 1
ATOM 1832 O O . LEU A 1 231 ? 3.910 -5.590 17.532 1.00 91.38 231 LEU A O 1
ATOM 1836 N N . GLY A 1 232 ? 5.785 -5.433 18.731 1.00 91.44 232 GLY A N 1
ATOM 1837 C CA . GLY A 1 232 ? 5.108 -5.649 20.013 1.00 91.44 232 GLY A CA 1
ATOM 1838 C C . GLY A 1 232 ? 4.051 -4.587 20.352 1.00 91.44 232 GLY A C 1
ATOM 1839 O O . GLY A 1 232 ? 3.069 -4.885 21.030 1.00 91.44 232 GLY A O 1
ATOM 1840 N N . ASP A 1 233 ? 4.214 -3.342 19.897 1.00 91.19 233 ASP A N 1
ATOM 1841 C CA . ASP A 1 233 ? 3.181 -2.309 20.033 1.00 91.19 233 ASP A CA 1
ATOM 1842 C C . ASP A 1 233 ? 2.030 -2.505 19.036 1.00 91.19 233 ASP A C 1
ATOM 1844 O O . ASP A 1 233 ? 0.877 -2.236 19.384 1.00 91.19 233 ASP A O 1
ATOM 1848 N N . LEU A 1 234 ? 2.308 -3.018 17.831 1.00 92.50 234 LEU A N 1
ATOM 1849 C CA . LEU A 1 234 ? 1.274 -3.468 16.896 1.00 92.50 234 LEU A CA 1
ATOM 1850 C C . LEU A 1 234 ? 0.473 -4.644 17.484 1.00 92.50 234 LEU A C 1
ATOM 1852 O O . LEU A 1 234 ? -0.756 -4.582 17.477 1.00 92.50 234 LEU A O 1
ATOM 1856 N N . ASP A 1 235 ? 1.136 -5.637 18.079 1.00 91.06 235 ASP A N 1
ATOM 1857 C CA . ASP A 1 235 ? 0.494 -6.810 18.686 1.00 91.06 235 ASP A CA 1
ATOM 1858 C C . ASP A 1 235 ? -0.483 -6.413 19.802 1.00 91.06 235 ASP A C 1
ATOM 1860 O O . ASP A 1 235 ? -1.572 -6.972 19.914 1.00 91.06 235 ASP A O 1
ATOM 1864 N N . LYS A 1 236 ? -0.156 -5.389 20.606 1.00 91.00 236 LYS A N 1
ATOM 1865 C CA . LYS A 1 236 ? -1.078 -4.847 21.626 1.00 91.00 236 LYS A CA 1
ATOM 1866 C C . LYS A 1 236 ? -2.357 -4.289 21.006 1.00 91.00 236 LYS A C 1
ATOM 1868 O O . LYS A 1 236 ? -3.443 -4.481 21.552 1.00 91.00 236 LYS A O 1
ATOM 1873 N N . VAL A 1 237 ? -2.233 -3.575 19.886 1.00 91.81 237 VAL A N 1
ATOM 1874 C CA . VAL A 1 237 ? -3.386 -3.034 19.154 1.00 91.81 237 VAL A CA 1
ATOM 1875 C C . VAL A 1 237 ? -4.209 -4.174 18.574 1.00 91.81 237 VAL A C 1
ATOM 1877 O O . VAL A 1 237 ? -5.422 -4.202 18.768 1.00 91.81 237 VAL A O 1
ATOM 1880 N N . GLN A 1 238 ? -3.565 -5.125 17.898 1.00 90.69 238 GLN A N 1
ATOM 1881 C CA . GLN A 1 238 ? -4.244 -6.258 17.276 1.00 90.69 238 GLN A CA 1
ATOM 1882 C C . GLN A 1 238 ? -4.942 -7.133 18.316 1.00 90.69 238 GLN A C 1
ATOM 1884 O O . GLN A 1 238 ? -6.123 -7.417 18.144 1.00 90.69 238 GLN A O 1
ATOM 1889 N N . GLY A 1 239 ? -4.295 -7.428 19.447 1.00 90.06 239 GLY A N 1
ATOM 1890 C CA . GLY A 1 239 ? -4.901 -8.163 20.556 1.00 90.06 239 GLY A CA 1
ATOM 1891 C C . GLY A 1 239 ? -6.169 -7.492 21.091 1.00 90.06 239 GLY A C 1
ATOM 1892 O O . GLY A 1 239 ? -7.184 -8.159 21.287 1.00 90.06 239 GLY A O 1
ATOM 1893 N N . LEU A 1 240 ? -6.166 -6.162 21.242 1.00 91.19 240 LEU A N 1
ATOM 1894 C CA . LEU A 1 240 ? -7.359 -5.418 21.660 1.00 91.19 240 LEU A CA 1
ATOM 1895 C C . LEU A 1 240 ? -8.478 -5.459 20.605 1.00 91.19 240 LEU A C 1
ATOM 1897 O O . LEU A 1 240 ? -9.655 -5.593 20.947 1.00 91.19 240 LEU A O 1
ATOM 1901 N N . LEU A 1 241 ? -8.126 -5.339 19.323 1.00 90.81 241 LEU A N 1
ATOM 1902 C CA . LEU A 1 241 ? -9.080 -5.408 18.213 1.00 90.81 241 LEU A CA 1
ATOM 1903 C C . LEU A 1 241 ? -9.667 -6.822 18.047 1.00 90.81 241 LEU A C 1
ATOM 1905 O O . LEU A 1 241 ? -10.847 -6.962 17.736 1.00 90.81 241 LEU A O 1
ATOM 1909 N N . GLN A 1 242 ? -8.879 -7.867 18.289 1.00 85.31 242 GLN A N 1
ATOM 1910 C CA . GLN A 1 242 ? -9.214 -9.262 17.983 1.00 85.31 242 GLN A CA 1
ATOM 1911 C C . GLN A 1 242 ? -9.787 -10.048 19.164 1.00 85.31 242 GLN A C 1
ATOM 1913 O O . GLN A 1 242 ? -10.243 -11.168 18.979 1.00 85.31 242 GLN A O 1
ATOM 1918 N N . ALA A 1 243 ? -9.857 -9.482 20.370 1.00 80.25 243 ALA A N 1
ATOM 1919 C CA . ALA A 1 243 ? -10.387 -10.180 21.546 1.00 80.25 243 ALA A CA 1
ATOM 1920 C C . ALA A 1 243 ? -11.895 -10.548 21.465 1.00 80.25 243 ALA A C 1
ATOM 1922 O O . ALA A 1 243 ? -12.522 -10.911 22.460 1.00 80.25 243 ALA A O 1
ATOM 1923 N N . GLY A 1 244 ? -12.561 -10.352 20.324 1.00 75.94 244 GLY A N 1
ATOM 1924 C CA . GLY A 1 244 ? -13.965 -10.699 20.099 1.00 75.94 244 GLY A CA 1
ATOM 1925 C C . GLY A 1 244 ? -14.101 -11.954 19.271 1.00 75.94 244 GLY A C 1
ATOM 1926 O O . GLY A 1 244 ? -13.192 -12.342 18.554 1.00 75.94 244 GLY A O 1
ATOM 1927 N N . ASN A 1 245 ? -15.277 -12.569 19.327 1.00 77.81 245 ASN A N 1
ATOM 1928 C CA . ASN A 1 245 ? -15.563 -13.670 18.427 1.00 77.81 245 ASN A CA 1
ATOM 1929 C C . ASN A 1 245 ? -16.031 -13.123 17.074 1.00 77.81 245 ASN A C 1
ATOM 1931 O O . ASN A 1 245 ? -17.082 -12.478 17.006 1.00 77.81 245 ASN A O 1
ATOM 1935 N N . THR A 1 246 ? -15.289 -13.403 16.008 1.00 78.19 246 THR A N 1
ATOM 1936 C CA . THR A 1 246 ? -15.698 -13.036 14.651 1.00 78.19 246 THR A CA 1
ATOM 1937 C C . THR A 1 246 ? -16.416 -14.209 13.983 1.00 78.19 246 THR A C 1
ATOM 1939 O O . THR A 1 246 ? -15.882 -15.317 13.954 1.00 78.19 246 THR A O 1
ATOM 1942 N N . PRO A 1 247 ? -17.612 -14.002 13.396 1.00 76.19 247 PRO A N 1
ATOM 1943 C CA . PRO A 1 247 ? -18.347 -15.077 12.724 1.00 76.19 247 PRO A CA 1
ATOM 1944 C C . PRO A 1 247 ? -17.609 -15.674 11.517 1.00 76.19 247 PRO A C 1
ATOM 1946 O O . PRO A 1 247 ? -17.829 -16.830 11.167 1.00 76.19 247 PRO A O 1
ATOM 1949 N N . GLN A 1 248 ? -16.770 -14.871 10.858 1.00 84.75 248 GLN A N 1
ATOM 1950 C CA . GLN A 1 248 ? -16.019 -15.232 9.662 1.00 84.75 248 GLN A CA 1
ATOM 1951 C C . GLN A 1 248 ? -14.655 -14.535 9.677 1.00 84.75 248 GLN A C 1
ATOM 1953 O O . GLN A 1 248 ? -14.600 -13.304 9.678 1.00 84.75 248 GLN A O 1
ATOM 1958 N N . LYS A 1 249 ? -13.571 -15.319 9.622 1.00 89.50 249 LYS A N 1
ATOM 1959 C CA . LYS A 1 249 ? -12.209 -14.789 9.480 1.00 89.50 249 LYS A CA 1
ATOM 1960 C C . LYS A 1 249 ? -12.065 -13.973 8.194 1.00 89.50 249 LYS A C 1
ATOM 1962 O O . LYS A 1 249 ? -12.659 -14.304 7.165 1.00 89.50 249 LYS A O 1
ATOM 1967 N N . VAL A 1 250 ? -11.260 -12.916 8.256 1.00 95.19 250 VAL A N 1
ATOM 1968 C CA . VAL A 1 250 ? -10.912 -12.098 7.088 1.00 95.19 250 VAL A CA 1
ATOM 1969 C C . VAL A 1 250 ? -10.087 -12.930 6.109 1.00 95.19 250 VAL A C 1
ATOM 1971 O O . VAL A 1 250 ? -9.100 -13.546 6.508 1.00 95.19 250 VAL A O 1
ATOM 1974 N N . ARG A 1 251 ? -10.486 -12.949 4.833 1.00 96.62 251 ARG A N 1
ATOM 1975 C CA . ARG A 1 251 ? -9.773 -13.677 3.776 1.00 96.62 251 ARG A CA 1
ATOM 1976 C C . ARG A 1 251 ? -8.717 -12.790 3.139 1.00 96.62 251 ARG A C 1
ATOM 1978 O O . ARG A 1 251 ? -9.054 -11.796 2.490 1.00 96.62 251 ARG A O 1
ATOM 1985 N N . VAL A 1 252 ? -7.453 -13.175 3.276 1.00 97.56 252 VAL A N 1
ATOM 1986 C CA . VAL A 1 252 ? -6.324 -12.452 2.680 1.00 97.56 252 VAL A CA 1
ATOM 1987 C C . VAL A 1 252 ? -5.685 -13.314 1.605 1.00 97.56 252 VAL A C 1
ATOM 1989 O O . VAL A 1 252 ? -5.283 -14.442 1.870 1.00 97.56 252 VAL A O 1
ATOM 1992 N N . VAL A 1 253 ? -5.577 -12.780 0.389 1.00 98.00 253 VAL A N 1
ATOM 1993 C CA . VAL A 1 253 ? -4.892 -13.437 -0.727 1.00 98.00 253 VAL A CA 1
ATOM 1994 C C . VAL A 1 253 ? -3.558 -12.754 -0.986 1.00 98.00 253 VAL A C 1
ATOM 1996 O O . VAL A 1 253 ? -3.520 -11.585 -1.358 1.00 98.00 253 VAL A O 1
ATOM 1999 N N . VAL A 1 254 ? -2.467 -13.501 -0.855 1.00 97.31 254 VAL A N 1
ATOM 2000 C CA . VAL A 1 254 ? -1.114 -13.073 -1.223 1.00 97.31 254 VAL A CA 1
ATOM 2001 C C . VAL A 1 254 ? -0.789 -13.604 -2.616 1.00 97.31 254 VAL A C 1
ATOM 2003 O O . VAL A 1 254 ? -0.817 -14.815 -2.840 1.00 97.31 254 VAL A O 1
ATOM 2006 N N . LEU A 1 255 ? -0.482 -12.712 -3.560 1.00 96.38 255 LEU A N 1
ATOM 2007 C CA . LEU A 1 255 ? -0.026 -13.078 -4.905 1.00 96.38 255 LEU A CA 1
ATOM 2008 C C . LEU A 1 255 ? 1.466 -12.756 -5.037 1.00 96.38 255 LEU A C 1
ATOM 2010 O O . LEU A 1 255 ? 1.837 -11.596 -5.209 1.00 96.38 255 LEU A O 1
ATOM 2014 N N . ASP A 1 256 ? 2.310 -13.782 -4.929 1.00 93.62 256 ASP A N 1
ATOM 2015 C CA . ASP A 1 256 ? 3.770 -13.632 -4.855 1.00 93.62 256 ASP A CA 1
ATOM 2016 C C . ASP A 1 256 ? 4.497 -14.864 -5.451 1.00 93.62 256 ASP A C 1
ATOM 2018 O O . ASP A 1 256 ? 4.014 -15.499 -6.392 1.00 93.62 256 ASP A O 1
ATOM 2022 N N . THR A 1 257 ? 5.671 -15.200 -4.924 1.00 91.88 257 THR A N 1
ATOM 2023 C CA . THR A 1 257 ? 6.581 -16.286 -5.325 1.00 91.88 257 THR A CA 1
ATOM 2024 C C . THR A 1 257 ? 6.188 -17.662 -4.783 1.00 91.88 257 THR A C 1
ATOM 2026 O O . THR A 1 257 ? 6.736 -18.686 -5.197 1.00 91.88 257 THR A O 1
ATOM 2029 N N . GLY A 1 258 ? 5.176 -17.700 -3.914 1.00 92.44 258 GLY A N 1
ATOM 2030 C CA . GLY A 1 258 ? 4.578 -18.912 -3.371 1.00 92.44 258 GLY A CA 1
ATOM 2031 C C . GLY A 1 258 ? 4.636 -18.969 -1.850 1.00 92.44 258 GLY A C 1
ATOM 2032 O O . GLY A 1 258 ? 4.704 -17.946 -1.177 1.00 92.44 258 GLY A O 1
ATOM 2033 N N . PHE A 1 259 ? 4.544 -20.180 -1.311 1.00 92.12 259 PHE A N 1
ATOM 2034 C CA . PHE A 1 259 ? 4.595 -20.443 0.123 1.00 92.12 259 PHE A CA 1
ATOM 2035 C C . PHE A 1 259 ? 5.241 -21.798 0.357 1.00 92.12 259 PHE A C 1
ATOM 2037 O O . PHE A 1 259 ? 4.887 -22.775 -0.302 1.00 92.12 259 PHE A O 1
ATOM 2044 N N . SER A 1 260 ? 6.157 -21.877 1.316 1.00 89.31 260 SER A N 1
ATOM 2045 C CA . SER A 1 260 ? 6.735 -23.145 1.736 1.00 89.31 260 SER A CA 1
ATOM 2046 C C . SER A 1 260 ? 6.864 -23.203 3.257 1.00 89.31 260 SER A C 1
ATOM 2048 O O . SER A 1 260 ? 7.668 -22.459 3.814 1.00 89.31 260 SER A O 1
ATOM 2050 N N . PRO A 1 261 ? 6.194 -24.144 3.948 1.00 81.75 261 PRO A N 1
ATOM 2051 C CA . PRO A 1 261 ? 6.361 -24.296 5.397 1.00 81.75 261 PRO A CA 1
ATOM 2052 C C . PRO A 1 261 ? 7.786 -24.741 5.777 1.00 81.75 261 PRO A C 1
ATOM 2054 O O . PRO A 1 261 ? 8.219 -24.590 6.916 1.00 81.75 261 PRO A O 1
ATOM 2057 N N . LYS A 1 262 ? 8.551 -25.270 4.808 1.00 79.00 262 LYS A N 1
ATOM 2058 C CA . LYS A 1 262 ? 9.958 -25.654 4.988 1.00 79.00 262 LYS A CA 1
ATOM 2059 C C . LYS A 1 262 ? 10.888 -24.441 5.089 1.00 79.00 262 LYS A C 1
ATOM 2061 O O . LYS A 1 262 ? 11.955 -24.560 5.688 1.00 79.00 262 LYS A O 1
ATOM 2066 N N . HIS A 1 263 ? 10.516 -23.302 4.502 1.00 71.50 263 HIS A N 1
ATOM 2067 C CA . HIS A 1 263 ? 11.315 -22.082 4.572 1.00 71.50 263 HIS A CA 1
ATOM 2068 C C . HIS A 1 263 ? 11.183 -21.459 5.967 1.00 71.50 263 HIS A C 1
ATOM 2070 O O . HIS A 1 263 ? 10.088 -21.115 6.399 1.00 71.50 263 HIS A O 1
ATOM 2076 N N . GLY A 1 264 ? 12.303 -21.335 6.686 1.00 59.88 264 GLY A N 1
ATOM 2077 C CA . GLY A 1 264 ? 12.352 -20.645 7.980 1.00 59.88 264 GLY A CA 1
ATOM 2078 C C . GLY A 1 264 ? 11.594 -21.329 9.125 1.00 59.88 264 GLY A C 1
ATOM 2079 O O . GLY A 1 264 ? 11.217 -20.655 10.079 1.00 59.88 264 GLY A O 1
ATOM 2080 N N . GLY A 1 265 ? 11.348 -22.643 9.034 1.00 63.41 265 GLY A N 1
ATOM 2081 C CA . GLY A 1 265 ? 10.810 -23.440 10.144 1.00 63.41 265 GLY A CA 1
ATOM 2082 C C . GLY A 1 265 ? 9.426 -23.003 10.629 1.00 63.41 265 GLY A C 1
ATOM 2083 O O . GLY A 1 265 ? 9.182 -22.984 11.834 1.00 63.41 265 GLY A O 1
ATOM 2084 N N . LEU A 1 266 ? 8.527 -22.625 9.715 1.00 68.88 266 LEU A N 1
ATOM 2085 C CA . LEU A 1 266 ? 7.172 -22.217 10.083 1.00 68.88 266 LEU A CA 1
ATOM 2086 C C . LEU A 1 266 ? 6.432 -23.363 10.788 1.00 68.88 266 LEU A C 1
ATOM 2088 O O . LEU A 1 266 ? 6.357 -24.482 10.285 1.00 68.88 266 LEU A O 1
ATOM 2092 N N . HIS A 1 267 ? 5.839 -23.065 11.943 1.00 66.75 267 HIS A N 1
ATOM 2093 C CA . HIS A 1 267 ? 4.998 -24.008 12.690 1.00 66.75 267 HIS A CA 1
ATOM 2094 C C . HIS A 1 267 ? 3.560 -24.092 12.162 1.00 66.75 267 HIS A C 1
ATOM 2096 O O . HIS A 1 267 ? 2.734 -24.797 12.739 1.00 66.75 267 HIS A O 1
ATOM 2102 N N . TYR A 1 268 ? 3.262 -23.380 11.079 1.00 72.31 268 TYR A N 1
ATOM 2103 C CA . TYR A 1 268 ? 1.945 -23.321 10.478 1.00 72.31 268 TYR A CA 1
ATOM 2104 C C . TYR A 1 268 ? 2.005 -23.621 8.982 1.00 72.31 268 TYR A C 1
ATOM 2106 O O . TYR A 1 268 ? 3.051 -23.529 8.338 1.00 72.31 268 TYR A O 1
ATOM 2114 N N . ASP A 1 269 ? 0.849 -23.973 8.436 1.00 81.06 269 ASP A N 1
ATOM 2115 C CA . ASP A 1 269 ? 0.672 -24.330 7.040 1.00 81.06 269 ASP A CA 1
ATOM 2116 C C . ASP A 1 269 ? -0.679 -23.788 6.551 1.00 81.06 269 ASP A C 1
ATOM 2118 O O . ASP A 1 269 ? -1.579 -23.543 7.354 1.00 81.06 269 ASP A O 1
ATOM 2122 N N . ILE A 1 270 ? -0.828 -23.590 5.244 1.00 84.19 270 ILE A N 1
ATOM 2123 C CA . ILE A 1 270 ? -2.087 -23.123 4.636 1.00 84.19 270 ILE A CA 1
ATOM 2124 C C . ILE A 1 270 ? -2.897 -24.314 4.138 1.00 84.19 270 ILE A C 1
ATOM 2126 O O . ILE A 1 270 ? -2.314 -25.271 3.647 1.00 84.19 270 ILE A O 1
ATOM 2130 N N . GLU A 1 271 ? -4.224 -24.301 4.214 1.00 84.50 271 GLU A N 1
ATOM 2131 C CA . GLU A 1 271 ? -5.015 -25.438 3.725 1.00 84.50 271 GLU A CA 1
ATOM 2132 C C . GLU A 1 271 ? -4.743 -25.734 2.237 1.00 84.50 271 GLU A C 1
ATOM 2134 O O . GLU A 1 271 ? -4.471 -24.829 1.449 1.00 84.50 271 GLU A O 1
ATOM 2139 N N . ARG A 1 272 ? -4.852 -27.003 1.809 1.00 78.06 272 ARG A N 1
ATOM 2140 C CA . ARG A 1 272 ? -4.614 -27.394 0.399 1.00 78.06 272 ARG A CA 1
ATOM 2141 C C . ARG A 1 272 ? -5.463 -26.569 -0.579 1.00 78.06 272 ARG A C 1
ATOM 2143 O O . ARG A 1 272 ? -4.991 -26.203 -1.645 1.00 78.06 272 ARG A O 1
ATOM 2150 N N . GLY A 1 273 ? -6.704 -26.244 -0.206 1.00 86.62 273 GLY A N 1
ATOM 2151 C CA . GLY A 1 273 ? -7.609 -25.418 -1.017 1.00 86.62 273 GLY A CA 1
ATOM 2152 C C . GLY A 1 273 ? -7.244 -23.928 -1.088 1.00 86.62 273 GLY A C 1
ATOM 2153 O O . GLY A 1 273 ? -7.854 -23.198 -1.883 1.00 86.62 273 GLY A O 1
ATOM 2154 N N . ASN A 1 274 ? -6.269 -23.500 -0.283 1.00 93.62 274 ASN A N 1
ATOM 2155 C CA . ASN A 1 274 ? -5.839 -22.117 -0.120 1.00 93.62 274 ASN A CA 1
ATOM 2156 C C . ASN A 1 274 ? -4.509 -21.815 -0.827 1.00 93.62 274 ASN A C 1
ATOM 2158 O O . ASN A 1 274 ? -4.093 -20.661 -0.861 1.00 93.62 274 ASN A O 1
ATOM 2162 N N . TYR A 1 275 ? -3.863 -22.810 -1.437 1.00 95.50 275 TYR A N 1
ATOM 2163 C CA . TYR A 1 275 ? -2.699 -22.612 -2.300 1.00 95.50 275 TYR A CA 1
ATOM 2164 C C . TYR A 1 275 ? -3.073 -22.781 -3.775 1.00 95.50 275 TYR A C 1
ATOM 2166 O O . TYR A 1 275 ? -3.905 -23.621 -4.124 1.00 95.50 275 TYR A O 1
ATOM 2174 N N . LYS A 1 276 ? -2.462 -21.980 -4.650 1.00 96.19 276 LYS A N 1
ATOM 2175 C CA . LYS A 1 276 ? -2.605 -22.117 -6.102 1.00 96.19 276 LYS A CA 1
ATOM 2176 C C . LYS A 1 276 ? -1.291 -21.802 -6.802 1.00 96.19 276 LYS A C 1
ATOM 2178 O O . LYS A 1 276 ? -0.763 -20.702 -6.645 1.00 96.19 276 LYS A O 1
ATOM 2183 N N . ASP A 1 277 ? -0.799 -22.731 -7.615 1.00 94.88 277 ASP A N 1
ATOM 2184 C CA . ASP A 1 277 ? 0.409 -22.524 -8.414 1.00 94.88 277 ASP A CA 1
ATOM 2185 C C . ASP A 1 277 ? 0.033 -22.158 -9.854 1.00 94.88 277 ASP A C 1
ATOM 2187 O O . ASP A 1 277 ? -0.455 -22.986 -10.624 1.00 94.88 277 ASP A O 1
ATOM 2191 N N . PHE A 1 278 ? 0.219 -20.892 -10.231 1.00 93.69 278 PHE A N 1
ATOM 2192 C CA . PHE A 1 278 ? -0.045 -20.432 -11.596 1.00 93.69 278 PHE A CA 1
ATOM 2193 C C . PHE A 1 278 ? 1.154 -20.602 -12.525 1.00 93.69 278 PHE A C 1
ATOM 2195 O O . PHE A 1 278 ? 0.957 -20.556 -13.741 1.00 93.69 278 PHE A O 1
ATOM 2202 N N . VAL A 1 279 ? 2.352 -20.782 -11.964 1.00 91.75 279 VAL A N 1
ATOM 2203 C CA . VAL A 1 279 ? 3.609 -20.901 -12.710 1.00 91.75 279 VAL A CA 1
ATOM 2204 C C . VAL A 1 279 ? 3.698 -22.289 -13.331 1.00 91.75 279 VAL A C 1
ATOM 2206 O O . VAL A 1 279 ? 3.786 -22.417 -14.548 1.00 91.75 279 VAL A O 1
ATOM 2209 N N . ASP A 1 280 ? 3.580 -23.323 -12.503 1.00 91.12 280 ASP A N 1
ATOM 2210 C CA . ASP A 1 280 ? 3.779 -24.712 -12.932 1.00 91.12 280 ASP A CA 1
ATOM 2211 C C . ASP A 1 280 ? 2.486 -25.543 -12.905 1.00 91.12 280 ASP A C 1
ATOM 2213 O O . ASP A 1 280 ? 2.427 -26.612 -13.506 1.00 91.12 280 ASP A O 1
ATOM 2217 N N . GLY A 1 281 ? 1.437 -25.065 -12.225 1.00 91.00 281 GLY A N 1
ATOM 2218 C CA . GLY A 1 281 ? 0.163 -25.784 -12.110 1.00 91.00 281 GLY A CA 1
ATOM 2219 C C . GLY A 1 281 ? 0.113 -26.872 -11.032 1.00 91.00 281 GLY A C 1
ATOM 2220 O O . GLY A 1 281 ? -0.873 -27.605 -10.984 1.00 91.00 281 GLY A O 1
ATOM 2221 N N . GLU A 1 282 ? 1.130 -26.975 -10.171 1.00 89.19 282 GLU A N 1
ATOM 2222 C CA . GLU A 1 282 ? 1.194 -27.962 -9.083 1.00 89.19 282 GLU A CA 1
ATOM 2223 C C . GLU A 1 282 ? 0.645 -27.385 -7.769 1.00 89.19 282 GLU A C 1
ATOM 2225 O O . GLU A 1 282 ? 1.374 -26.833 -6.947 1.00 89.19 282 GLU A O 1
ATOM 2230 N N . ASP A 1 283 ? -0.663 -27.521 -7.551 1.00 90.00 283 ASP A N 1
ATOM 2231 C CA . ASP A 1 283 ? -1.318 -27.000 -6.339 1.00 90.00 283 ASP A CA 1
ATOM 2232 C C . ASP A 1 283 ? -1.040 -27.850 -5.082 1.00 90.00 283 ASP A C 1
ATOM 2234 O O . ASP A 1 283 ? -1.234 -27.394 -3.955 1.00 90.00 283 ASP A O 1
ATOM 2238 N N . ASP A 1 284 ? -0.601 -29.098 -5.261 1.00 85.81 284 ASP A N 1
ATOM 2239 C CA . ASP A 1 284 ? -0.403 -30.053 -4.162 1.00 85.81 284 ASP A CA 1
ATOM 2240 C C . ASP A 1 284 ? 0.948 -29.879 -3.463 1.00 85.81 284 ASP A C 1
ATOM 2242 O O . ASP A 1 284 ? 1.115 -30.261 -2.300 1.00 85.81 284 ASP A O 1
ATOM 2246 N N . GLU A 1 285 ? 1.901 -29.252 -4.149 1.00 86.06 285 GLU A N 1
ATOM 2247 C CA . GLU A 1 285 ? 3.242 -28.995 -3.645 1.00 86.06 285 GLU A CA 1
ATOM 2248 C C . GLU A 1 285 ? 3.434 -27.506 -3.357 1.00 86.06 285 GLU A C 1
ATOM 2250 O O . GLU A 1 285 ? 3.887 -26.728 -4.193 1.00 86.06 285 GLU A O 1
ATOM 2255 N N . ARG A 1 286 ? 3.133 -27.115 -2.113 1.00 90.00 286 ARG A N 1
ATOM 2256 C CA . ARG A 1 286 ? 3.430 -25.772 -1.595 1.00 90.00 286 ARG A CA 1
ATOM 2257 C C . ARG A 1 286 ? 4.931 -25.509 -1.646 1.00 90.00 286 ARG A C 1
ATOM 2259 O O . ARG A 1 286 ? 5.713 -26.051 -0.852 1.00 90.00 286 ARG A O 1
ATOM 2266 N N . ARG A 1 287 ? 5.317 -24.664 -2.595 1.00 89.31 287 ARG A N 1
ATOM 2267 C CA . ARG A 1 287 ? 6.691 -24.227 -2.802 1.00 89.31 287 ARG A CA 1
ATOM 2268 C C . ARG A 1 287 ? 6.797 -22.720 -2.879 1.00 89.31 287 ARG A C 1
ATOM 2270 O O . ARG A 1 287 ? 5.881 -22.008 -3.293 1.00 89.31 287 ARG A O 1
ATOM 2277 N N . ASP A 1 288 ? 7.986 -22.296 -2.511 1.00 89.12 288 ASP A N 1
ATOM 2278 C CA . ASP A 1 288 ? 8.533 -20.969 -2.666 1.00 89.12 288 ASP A CA 1
ATOM 2279 C C . ASP A 1 288 ? 10.029 -21.193 -2.888 1.00 89.12 288 ASP A C 1
ATOM 2281 O O . ASP A 1 288 ? 10.650 -21.929 -2.121 1.00 89.12 288 ASP A O 1
ATOM 2285 N N . LEU A 1 289 ? 10.573 -20.680 -3.989 1.00 86.31 289 LEU A N 1
ATOM 2286 C CA . LEU A 1 289 ? 11.982 -20.869 -4.348 1.00 86.31 289 LEU A CA 1
ATOM 2287 C C . LEU A 1 289 ? 12.852 -19.680 -3.929 1.00 86.31 289 LEU A C 1
ATOM 2289 O O . LEU A 1 289 ? 14.075 -19.772 -4.004 1.00 86.31 289 LEU A O 1
ATOM 2293 N N . THR A 1 290 ? 12.233 -18.575 -3.512 1.00 84.94 290 THR A N 1
ATOM 2294 C CA . THR A 1 290 ? 12.924 -17.344 -3.108 1.00 84.94 290 THR A CA 1
ATOM 2295 C C . THR A 1 290 ? 12.828 -17.125 -1.600 1.00 84.94 290 THR A C 1
ATOM 2297 O O . THR A 1 290 ? 13.718 -16.529 -1.004 1.00 84.94 290 THR A O 1
ATOM 2300 N N . GLY A 1 291 ? 11.755 -17.618 -0.974 1.00 87.38 291 GLY A N 1
ATOM 2301 C CA . GLY A 1 291 ? 11.408 -17.349 0.418 1.00 87.38 291 GLY A CA 1
ATOM 2302 C C . GLY A 1 291 ? 10.678 -16.016 0.613 1.00 87.38 291 GLY A C 1
ATOM 2303 O O . GLY A 1 291 ? 10.257 -15.719 1.735 1.00 87.38 291 GLY A O 1
ATOM 2304 N N . HIS A 1 292 ? 10.503 -15.213 -0.445 1.00 87.56 292 HIS A N 1
ATOM 2305 C CA . HIS A 1 292 ? 9.865 -13.900 -0.361 1.00 87.56 292 HIS A CA 1
ATOM 2306 C C . HIS A 1 292 ? 8.377 -14.043 -0.024 1.00 87.56 292 HIS A C 1
ATOM 2308 O O . HIS A 1 292 ? 7.920 -13.495 0.979 1.00 87.56 292 HIS A O 1
ATOM 2314 N N . GLY A 1 293 ? 7.632 -14.855 -0.778 1.00 90.50 293 GLY A N 1
ATOM 2315 C CA . GLY A 1 293 ? 6.202 -15.069 -0.550 1.00 90.50 293 GLY A CA 1
ATOM 2316 C C . GLY A 1 293 ? 5.917 -15.699 0.815 1.00 90.50 293 GLY A C 1
ATOM 2317 O O . GLY A 1 293 ? 4.984 -15.296 1.510 1.00 90.50 293 GLY A O 1
ATOM 2318 N N . THR A 1 294 ? 6.790 -16.602 1.262 1.00 90.50 294 THR A N 1
ATOM 2319 C CA . THR A 1 294 ? 6.746 -17.193 2.606 1.00 90.50 294 THR A CA 1
ATOM 2320 C C . THR A 1 294 ? 6.972 -16.147 3.702 1.00 90.50 294 THR A C 1
ATOM 2322 O O . THR A 1 294 ? 6.266 -16.147 4.712 1.00 90.50 294 THR A O 1
ATOM 2325 N N . SER A 1 295 ? 7.910 -15.219 3.500 1.00 89.00 295 SER A N 1
ATOM 2326 C CA . SER A 1 295 ? 8.161 -14.113 4.433 1.00 89.00 295 SER A CA 1
ATOM 2327 C C . SER A 1 295 ? 6.960 -13.164 4.525 1.00 89.00 295 SER A C 1
ATOM 2329 O O . SER A 1 295 ? 6.571 -12.769 5.622 1.00 89.00 295 SER A O 1
ATOM 2331 N N . ILE A 1 296 ? 6.328 -12.848 3.388 1.00 91.38 296 ILE A N 1
ATOM 2332 C CA . ILE A 1 296 ? 5.099 -12.040 3.327 1.00 91.38 296 ILE A CA 1
ATOM 2333 C C . ILE A 1 296 ? 3.953 -12.735 4.065 1.00 91.38 296 ILE A C 1
ATOM 2335 O O . ILE A 1 296 ? 3.310 -12.116 4.909 1.00 91.38 296 ILE A O 1
ATOM 2339 N N . ALA A 1 297 ? 3.730 -14.025 3.800 1.00 91.44 297 ALA A N 1
ATOM 2340 C CA . ALA A 1 297 ? 2.718 -14.824 4.488 1.00 91.44 297 ALA A CA 1
ATOM 2341 C C . ALA A 1 297 ? 2.908 -14.804 6.014 1.00 91.44 297 ALA A C 1
ATOM 2343 O O . ALA A 1 297 ? 1.941 -14.608 6.749 1.00 91.44 297 ALA A O 1
ATOM 2344 N N . ARG A 1 298 ? 4.153 -14.917 6.500 1.00 88.25 298 ARG A N 1
ATOM 2345 C CA . ARG A 1 298 ? 4.474 -14.883 7.938 1.00 88.25 298 ARG A CA 1
ATOM 2346 C C . ARG A 1 298 ? 4.108 -13.578 8.620 1.00 88.25 298 ARG A C 1
ATOM 2348 O O . ARG A 1 298 ? 3.667 -13.629 9.758 1.00 88.25 298 ARG A O 1
ATOM 2355 N N . LEU A 1 299 ? 4.242 -12.446 7.943 1.00 89.69 299 LEU A N 1
ATOM 2356 C CA . LEU A 1 299 ? 3.875 -11.148 8.515 1.00 89.69 299 LEU A CA 1
ATOM 2357 C C . LEU A 1 299 ? 2.352 -10.928 8.602 1.00 89.69 299 LEU A C 1
ATOM 2359 O O . LEU A 1 299 ? 1.923 -9.922 9.158 1.00 89.69 299 LEU A O 1
ATOM 2363 N N . ILE A 1 300 ? 1.543 -11.838 8.047 1.00 89.75 300 ILE A N 1
ATOM 2364 C CA . ILE A 1 300 ? 0.078 -11.721 7.967 1.00 89.75 300 ILE A CA 1
ATOM 2365 C C . ILE A 1 300 ? -0.635 -12.841 8.751 1.00 89.75 300 ILE A C 1
ATOM 2367 O O . ILE A 1 300 ? -1.748 -12.638 9.229 1.00 89.75 300 ILE A O 1
ATOM 2371 N N . PHE A 1 301 ? -0.024 -14.027 8.843 1.00 76.31 301 PHE A N 1
ATOM 2372 C CA . PHE A 1 301 ? -0.702 -15.309 9.070 1.00 76.31 301 PHE A CA 1
ATOM 2373 C C . PHE A 1 301 ? -1.597 -15.406 10.315 1.00 76.31 301 PHE A C 1
ATOM 2375 O O . PHE A 1 301 ? -2.638 -16.057 10.228 1.00 76.31 301 PHE A O 1
ATOM 2382 N N . ASP A 1 302 ? -1.217 -14.800 11.442 1.00 69.19 302 ASP A N 1
ATOM 2383 C CA . ASP A 1 302 ? -1.671 -15.289 12.752 1.00 69.19 302 ASP A CA 1
ATOM 2384 C C . ASP A 1 302 ? -3.190 -15.230 12.992 1.00 69.19 302 ASP A C 1
ATOM 2386 O O . ASP A 1 302 ? -3.689 -16.014 13.788 1.00 69.19 302 ASP A O 1
ATOM 2390 N N . GLU A 1 303 ? -3.975 -14.429 12.259 1.00 69.75 303 GLU A N 1
ATOM 2391 C CA . GLU A 1 303 ? -5.425 -14.321 12.513 1.00 69.75 303 GLU A CA 1
ATOM 2392 C C . GLU A 1 303 ? -6.305 -14.164 11.261 1.00 69.75 303 GLU A C 1
ATOM 2394 O O . GLU A 1 303 ? -7.421 -13.642 11.318 1.00 69.75 303 GLU A O 1
ATOM 2399 N N . VAL A 1 304 ? -5.837 -14.649 10.110 1.00 89.19 304 VAL A N 1
ATOM 2400 C CA . VAL A 1 304 ? -6.576 -14.553 8.839 1.00 89.19 304 VAL A CA 1
ATOM 2401 C C . VAL A 1 304 ? -6.844 -15.923 8.219 1.00 89.19 304 VAL A C 1
ATOM 2403 O O . VAL A 1 304 ? -6.165 -16.904 8.509 1.00 89.19 304 VAL A O 1
ATOM 2406 N N . ASP A 1 305 ? -7.837 -15.999 7.334 1.00 93.00 305 ASP A N 1
ATOM 2407 C CA . ASP A 1 305 ? -7.953 -17.109 6.386 1.00 93.00 305 ASP A CA 1
ATOM 2408 C C . ASP A 1 305 ? -7.032 -16.797 5.194 1.00 93.00 305 ASP A C 1
ATOM 2410 O O . ASP A 1 305 ? -7.386 -16.027 4.294 1.00 93.00 305 ASP A O 1
ATOM 2414 N N . LEU A 1 306 ? -5.790 -17.290 5.269 1.00 94.50 306 LEU A N 1
ATOM 2415 C CA . LEU A 1 306 ? -4.723 -16.974 4.318 1.00 94.50 306 LEU A CA 1
ATOM 2416 C C . LEU A 1 306 ? -4.804 -17.856 3.069 1.00 94.50 306 LEU A C 1
ATOM 2418 O O . LEU A 1 306 ? -4.838 -19.084 3.155 1.00 94.50 306 LEU A O 1
ATOM 2422 N N . TYR A 1 307 ? -4.719 -17.208 1.911 1.00 96.25 307 TYR A N 1
ATOM 2423 C CA . TYR A 1 307 ? -4.614 -17.812 0.589 1.00 96.25 307 TYR A CA 1
ATOM 2424 C C . TYR A 1 307 ? -3.334 -17.335 -0.088 1.00 96.25 307 TYR A C 1
ATOM 2426 O O . TYR A 1 307 ? -3.001 -16.151 -0.032 1.00 96.25 307 TYR A O 1
ATOM 2434 N N . VAL A 1 308 ? -2.636 -18.231 -0.781 1.00 96.31 308 VAL A N 1
ATOM 2435 C CA . VAL A 1 308 ? -1.401 -17.897 -1.494 1.00 96.31 308 VAL A CA 1
ATOM 2436 C C . VAL A 1 308 ? -1.476 -18.363 -2.942 1.00 96.31 308 VAL A C 1
ATOM 2438 O O . VAL A 1 308 ? -1.627 -19.550 -3.224 1.00 96.31 308 VAL A O 1
ATOM 2441 N N . GLY A 1 309 ? -1.343 -17.413 -3.865 1.00 96.06 309 GLY A N 1
ATOM 2442 C CA . GLY A 1 309 ? -1.187 -17.662 -5.292 1.00 96.06 309 GLY A CA 1
ATOM 2443 C C . GLY A 1 309 ? 0.259 -17.438 -5.723 1.00 96.06 309 GLY A C 1
ATOM 2444 O O . GLY A 1 309 ? 0.745 -16.308 -5.688 1.00 96.06 309 GLY A O 1
ATOM 2445 N N . ARG A 1 310 ? 0.943 -18.494 -6.172 1.00 94.12 310 ARG A N 1
ATOM 2446 C CA . ARG A 1 310 ? 2.268 -18.382 -6.791 1.00 94.12 310 ARG A CA 1
ATOM 2447 C C . ARG A 1 310 ? 2.108 -17.896 -8.229 1.00 94.12 310 ARG A C 1
ATOM 2449 O O . ARG A 1 310 ? 1.663 -18.650 -9.090 1.00 94.12 310 ARG A O 1
ATOM 2456 N N . VAL A 1 311 ? 2.445 -16.634 -8.470 1.00 92.12 311 VAL A N 1
ATOM 2457 C CA . VAL A 1 311 ? 2.368 -15.958 -9.780 1.00 92.12 311 VAL A CA 1
ATOM 2458 C C . VAL A 1 311 ? 3.742 -15.508 -10.293 1.00 92.12 311 VAL A C 1
ATOM 2460 O O . VAL A 1 311 ? 3.864 -15.129 -11.456 1.00 92.12 311 VAL A O 1
ATOM 2463 N N . PHE A 1 312 ? 4.780 -15.615 -9.456 1.00 86.94 312 PHE A N 1
ATOM 2464 C CA . PHE A 1 312 ? 6.179 -15.391 -9.822 1.00 86.94 312 PHE A CA 1
ATOM 2465 C C . PHE A 1 312 ? 7.020 -16.641 -9.529 1.00 86.94 312 PHE A C 1
ATOM 2467 O O . PHE A 1 312 ? 6.858 -17.286 -8.496 1.00 86.94 312 PHE A O 1
ATOM 2474 N N . GLU A 1 313 ? 7.928 -17.002 -10.437 1.00 82.50 313 GLU A N 1
ATOM 2475 C CA . GLU A 1 313 ? 8.877 -18.103 -10.208 1.00 82.50 313 GLU A CA 1
ATOM 2476 C C . GLU A 1 313 ? 10.094 -17.652 -9.392 1.00 82.50 313 GLU A C 1
ATOM 2478 O O . GLU A 1 313 ? 10.622 -18.409 -8.580 1.00 82.50 313 GLU A O 1
ATOM 2483 N N . SER A 1 314 ? 10.527 -16.410 -9.613 1.00 76.81 314 SER A N 1
ATOM 2484 C CA . SER A 1 314 ? 11.691 -15.794 -8.982 1.00 76.81 314 SER A CA 1
ATOM 2485 C C . SER A 1 314 ? 11.385 -14.346 -8.597 1.00 76.81 314 SER A C 1
ATOM 2487 O O . SER A 1 314 ? 10.356 -13.801 -8.991 1.00 76.81 314 SER A O 1
ATOM 2489 N N . GLU A 1 315 ? 12.302 -13.691 -7.884 1.00 63.97 315 GLU A N 1
ATOM 2490 C CA . GLU A 1 315 ? 12.184 -12.261 -7.556 1.00 63.97 315 GLU A CA 1
ATOM 2491 C C . GLU A 1 315 ? 12.252 -11.353 -8.798 1.00 63.97 315 GLU A C 1
ATOM 2493 O O . GLU A 1 315 ? 11.859 -10.188 -8.749 1.00 63.97 315 GLU A O 1
ATOM 2498 N N . LYS A 1 316 ? 12.725 -11.879 -9.937 1.00 58.81 316 LYS A N 1
ATOM 2499 C CA . LYS A 1 316 ? 12.706 -11.172 -11.218 1.00 58.81 316 LYS A CA 1
ATOM 2500 C C . LYS A 1 316 ? 11.384 -11.443 -11.927 1.00 58.81 316 LYS A C 1
ATOM 2502 O O . LYS A 1 316 ? 11.087 -12.583 -12.283 1.00 58.81 316 LYS A O 1
ATOM 2507 N N . SER A 1 317 ? 10.616 -10.380 -12.165 1.00 55.84 317 SER A N 1
ATOM 2508 C CA . SER A 1 317 ? 9.429 -10.453 -13.019 1.00 55.84 317 SER A CA 1
ATOM 2509 C C . SER A 1 317 ? 9.835 -10.595 -14.490 1.00 55.84 317 SER A C 1
ATOM 2511 O O . SER A 1 317 ? 10.748 -9.919 -14.966 1.00 55.84 317 SER A O 1
ATOM 2513 N N . VAL A 1 318 ? 9.163 -11.502 -15.197 1.00 56.91 318 VAL A N 1
ATOM 2514 C CA . VAL A 1 318 ? 9.268 -11.704 -16.651 1.00 56.91 318 VAL A CA 1
ATOM 2515 C C . VAL A 1 318 ? 7.906 -11.344 -17.258 1.00 56.91 318 VAL A C 1
ATOM 2517 O O . VAL A 1 318 ? 6.910 -11.320 -16.536 1.00 56.91 318 VAL A O 1
ATOM 2520 N N . ASP A 1 319 ? 7.829 -11.044 -18.555 1.00 57.91 319 ASP A N 1
ATOM 2521 C CA . ASP A 1 319 ? 6.584 -10.596 -19.204 1.00 57.91 319 ASP A CA 1
ATOM 2522 C C . ASP A 1 319 ? 5.384 -11.539 -18.948 1.00 57.91 319 ASP A C 1
ATOM 2524 O O . ASP A 1 319 ? 4.296 -11.067 -18.606 1.00 57.91 319 ASP A O 1
ATOM 2528 N N . ASP A 1 320 ? 5.595 -12.861 -18.975 1.00 61.25 320 ASP A N 1
ATOM 2529 C CA . ASP A 1 320 ? 4.552 -13.866 -18.692 1.00 61.25 320 ASP A CA 1
ATOM 2530 C C . ASP A 1 320 ? 4.004 -13.778 -17.252 1.00 61.25 320 ASP A C 1
ATOM 2532 O O . ASP A 1 320 ? 2.865 -14.163 -16.979 1.00 61.25 320 ASP A O 1
ATOM 2536 N N . SER A 1 321 ? 4.766 -13.220 -16.304 1.00 71.44 321 SER A N 1
ATOM 2537 C CA . SER A 1 321 ? 4.346 -13.108 -14.903 1.00 71.44 321 SER A CA 1
ATOM 2538 C C . SER A 1 321 ? 3.132 -12.188 -14.712 1.00 71.44 321 SER A C 1
ATOM 2540 O O . SER A 1 321 ? 2.374 -12.367 -13.760 1.00 71.44 321 SER A O 1
ATOM 2542 N N . PHE A 1 322 ? 2.888 -11.230 -15.614 1.00 80.06 322 PHE A N 1
ATOM 2543 C CA . PHE A 1 322 ? 1.726 -10.337 -15.507 1.00 80.06 322 PHE A CA 1
ATOM 2544 C C . PHE A 1 322 ? 0.417 -10.984 -15.979 1.00 80.06 322 PHE A C 1
ATOM 2546 O O . PHE A 1 322 ? -0.641 -10.683 -15.421 1.00 80.06 322 PHE A O 1
ATOM 2553 N N . GLU A 1 323 ? 0.482 -11.929 -16.920 1.00 87.50 323 GLU A N 1
ATOM 2554 C CA . GLU A 1 323 ? -0.651 -12.801 -17.259 1.00 87.50 323 GLU A CA 1
ATOM 2555 C C . GLU A 1 323 ? -1.021 -13.704 -16.080 1.00 87.50 323 GLU A C 1
ATOM 2557 O O . GLU A 1 323 ? -2.199 -13.871 -15.743 1.00 87.50 323 GLU A O 1
ATOM 2562 N N . LEU A 1 324 ? -0.010 -14.262 -15.406 1.00 91.69 324 LEU A N 1
ATOM 2563 C CA . LEU A 1 324 ? -0.217 -15.058 -14.199 1.00 91.69 324 LEU A CA 1
ATOM 2564 C C . LEU A 1 324 ? -0.794 -14.210 -13.063 1.00 91.69 324 LEU A C 1
ATOM 2566 O O . LEU A 1 324 ? -1.729 -14.652 -12.396 1.00 91.69 324 LEU A O 1
ATOM 2570 N N . LEU A 1 325 ? -0.314 -12.976 -12.889 1.00 92.00 325 LEU A N 1
ATOM 2571 C CA . LEU A 1 325 ? -0.857 -12.040 -11.909 1.00 92.00 325 LEU A CA 1
ATOM 2572 C C . LEU A 1 325 ? -2.333 -11.716 -12.180 1.00 92.00 325 LEU A C 1
ATOM 2574 O O . LEU A 1 325 ? -3.141 -11.737 -11.253 1.00 92.00 325 LEU A O 1
ATOM 2578 N N . GLU A 1 326 ? -2.721 -11.470 -13.436 1.00 93.50 326 GLU A N 1
ATOM 2579 C CA . GLU A 1 326 ? -4.131 -11.276 -13.801 1.00 93.50 326 GLU A CA 1
ATOM 2580 C C . GLU A 1 326 ? -4.986 -12.488 -13.398 1.00 93.50 326 GLU A C 1
ATOM 2582 O O . GLU A 1 326 ? -6.057 -12.334 -12.799 1.00 93.50 326 GLU A O 1
ATOM 2587 N N . ARG A 1 327 ? -4.512 -13.705 -13.695 1.00 95.06 327 ARG A N 1
ATOM 2588 C CA . ARG A 1 327 ? -5.187 -14.953 -13.300 1.00 95.06 327 ARG A CA 1
ATOM 2589 C C . ARG A 1 327 ? -5.279 -15.085 -11.779 1.00 95.06 327 ARG A C 1
ATOM 2591 O O . ARG A 1 327 ? -6.333 -15.477 -11.278 1.00 95.06 327 ARG A O 1
ATOM 2598 N N . GLY A 1 328 ? -4.226 -14.708 -11.058 1.00 96.38 328 GLY A N 1
ATOM 2599 C CA . GLY A 1 328 ? -4.189 -14.663 -9.599 1.00 96.38 328 GLY A CA 1
ATOM 2600 C C . GLY A 1 328 ? -5.229 -13.709 -9.012 1.00 96.38 328 GLY A C 1
ATOM 2601 O O . GLY A 1 328 ? -5.965 -14.094 -8.107 1.00 96.38 328 GLY A O 1
ATOM 2602 N N . ILE A 1 329 ? -5.374 -12.502 -9.568 1.00 96.62 329 ILE A N 1
ATOM 2603 C CA . ILE A 1 329 ? -6.382 -11.526 -9.117 1.00 96.62 329 ILE A CA 1
ATOM 2604 C C . ILE A 1 329 ? -7.798 -12.072 -9.341 1.00 96.62 329 ILE A C 1
ATOM 2606 O O . ILE A 1 329 ? -8.646 -11.986 -8.454 1.00 96.62 329 ILE A O 1
ATOM 2610 N N . LYS A 1 330 ? -8.062 -12.699 -10.494 1.00 96.25 330 LYS A N 1
ATOM 2611 C CA . LYS A 1 330 ? -9.361 -13.347 -10.758 1.00 96.25 330 LYS A CA 1
ATOM 2612 C C . LYS A 1 330 ? -9.638 -14.500 -9.792 1.00 96.25 330 LYS A C 1
ATOM 2614 O O . LYS A 1 330 ? -10.772 -14.674 -9.352 1.00 96.25 330 LYS A O 1
ATOM 2619 N N . TRP A 1 331 ? -8.615 -15.277 -9.446 1.00 97.00 331 TRP A N 1
ATOM 2620 C CA . TRP A 1 331 ? -8.731 -16.335 -8.447 1.00 97.00 331 TRP A CA 1
ATOM 2621 C C . TRP A 1 331 ? -9.012 -15.781 -7.050 1.00 97.00 331 TRP A C 1
ATOM 2623 O O . TRP A 1 331 ? -9.871 -16.322 -6.361 1.00 97.00 331 TRP A O 1
ATOM 2633 N N . ALA A 1 332 ? -8.381 -14.669 -6.669 1.00 97.38 332 ALA A N 1
ATOM 2634 C CA . ALA A 1 332 ? -8.657 -13.997 -5.404 1.00 97.38 332 ALA A CA 1
ATOM 2635 C C . ALA A 1 332 ? -10.138 -13.598 -5.284 1.00 97.38 332 ALA A C 1
ATOM 2637 O O . ALA A 1 332 ? -10.773 -13.848 -4.261 1.00 97.38 332 ALA A O 1
ATOM 2638 N N . VAL A 1 333 ? -10.726 -13.070 -6.364 1.00 95.62 333 VAL A N 1
ATOM 2639 C CA . VAL A 1 333 ? -12.170 -12.784 -6.424 1.00 95.62 333 VAL A CA 1
ATOM 2640 C C . VAL A 1 333 ? -12.997 -14.056 -6.251 1.00 95.62 333 VAL A C 1
ATOM 2642 O O . VAL A 1 333 ? -13.954 -14.058 -5.485 1.00 95.62 333 VAL A O 1
ATOM 2645 N N . ALA A 1 334 ? -12.623 -15.149 -6.919 1.00 96.06 334 ALA A N 1
ATOM 2646 C CA . ALA A 1 334 ? -13.325 -16.429 -6.807 1.00 96.06 334 ALA A CA 1
ATOM 2647 C C . ALA A 1 334 ? -13.236 -17.065 -5.405 1.00 96.06 334 ALA A C 1
ATOM 2649 O O . ALA A 1 334 ? -14.023 -17.955 -5.090 1.00 96.06 334 ALA A O 1
ATOM 2650 N N . LYS A 1 335 ? -12.289 -16.624 -4.569 1.00 95.88 335 LYS A N 1
ATOM 2651 C CA . LYS A 1 335 ? -12.158 -17.008 -3.156 1.00 95.88 335 LYS A CA 1
ATOM 2652 C C . LYS A 1 335 ? -12.859 -16.038 -2.197 1.00 95.88 335 LYS A C 1
ATOM 2654 O O . LYS A 1 335 ? -12.731 -16.182 -0.984 1.00 95.88 335 LYS A O 1
ATOM 2659 N N . ASP A 1 336 ? -13.611 -15.073 -2.727 1.00 96.00 336 ASP A N 1
ATOM 2660 C CA . ASP A 1 336 ? -14.194 -13.945 -1.994 1.00 96.00 336 ASP A CA 1
ATOM 2661 C C . ASP A 1 336 ? -13.165 -13.244 -1.094 1.00 96.00 336 ASP A C 1
ATOM 2663 O O . ASP A 1 336 ? -13.418 -13.017 0.089 1.00 96.00 336 ASP A O 1
ATOM 2667 N N . ALA A 1 337 ? -11.984 -12.943 -1.640 1.00 97.19 337 ALA A N 1
ATOM 2668 C CA . ALA A 1 337 ? -10.955 -12.220 -0.904 1.00 97.19 337 ALA A CA 1
ATOM 2669 C C . ALA A 1 337 ? -11.486 -10.885 -0.372 1.00 97.19 337 ALA A C 1
ATOM 2671 O O . ALA A 1 337 ? -12.124 -10.124 -1.101 1.00 97.19 337 ALA A O 1
ATOM 2672 N N . ASP A 1 338 ? -11.161 -10.587 0.881 1.00 97.75 338 ASP A N 1
ATOM 2673 C CA . ASP A 1 338 ? -11.391 -9.275 1.477 1.00 97.75 338 ASP A CA 1
ATOM 2674 C C . ASP A 1 338 ? -10.211 -8.342 1.187 1.00 97.75 338 ASP A C 1
ATOM 2676 O O . ASP A 1 338 ? -10.398 -7.160 0.895 1.00 97.75 338 ASP A O 1
ATOM 2680 N N . ILE A 1 339 ? -8.994 -8.894 1.236 1.00 98.38 339 ILE A N 1
ATOM 2681 C CA . ILE A 1 339 ? -7.742 -8.178 0.992 1.00 98.38 339 ILE A CA 1
ATOM 2682 C C . ILE A 1 339 ? -6.899 -8.960 -0.020 1.00 98.38 339 ILE A C 1
ATOM 2684 O O . ILE A 1 339 ? -6.709 -10.168 0.119 1.00 98.38 339 ILE A O 1
ATOM 2688 N N . ILE A 1 340 ? -6.367 -8.266 -1.025 1.00 98.50 340 ILE A N 1
ATOM 2689 C CA . ILE A 1 340 ? -5.391 -8.794 -1.984 1.00 98.50 340 ILE A CA 1
ATOM 2690 C C . ILE A 1 340 ? -4.063 -8.073 -1.761 1.00 98.50 340 ILE A C 1
ATOM 2692 O O . ILE A 1 340 ? -4.001 -6.847 -1.861 1.00 98.50 340 ILE A O 1
ATOM 2696 N N . VAL A 1 341 ? -3.002 -8.832 -1.495 1.00 98.19 341 VAL A N 1
ATOM 2697 C CA . VAL A 1 341 ? -1.645 -8.323 -1.274 1.00 98.19 341 VAL A CA 1
ATOM 2698 C C . VAL A 1 341 ? -0.789 -8.591 -2.503 1.00 98.19 341 VAL A C 1
ATOM 2700 O O . VAL A 1 341 ? -0.598 -9.739 -2.909 1.00 98.19 341 VAL A O 1
ATOM 2703 N N . LEU A 1 342 ? -0.262 -7.511 -3.075 1.00 94.69 342 LEU A N 1
ATOM 2704 C CA . LEU A 1 342 ? 0.646 -7.508 -4.217 1.00 94.69 342 LEU A CA 1
ATOM 2705 C C . LEU A 1 342 ? 2.008 -6.984 -3.752 1.00 94.69 342 LEU A C 1
ATOM 2707 O O . LEU A 1 342 ? 2.313 -5.796 -3.858 1.00 94.69 342 LEU A O 1
ATOM 2711 N N . ALA A 1 343 ? 2.826 -7.870 -3.190 1.00 85.56 343 ALA A N 1
ATOM 2712 C CA . ALA A 1 343 ? 4.094 -7.501 -2.562 1.00 85.56 343 ALA A CA 1
ATOM 2713 C C . ALA A 1 343 ? 5.254 -7.322 -3.568 1.00 85.56 343 ALA A C 1
ATOM 2715 O O . ALA A 1 343 ? 6.410 -7.204 -3.176 1.00 85.56 343 ALA A O 1
ATOM 2716 N N . THR A 1 344 ? 4.954 -7.249 -4.865 1.00 78.25 344 THR A N 1
ATOM 2717 C CA . THR A 1 344 ? 5.918 -6.994 -5.941 1.00 78.25 344 THR A CA 1
ATOM 2718 C C . THR A 1 344 ? 5.264 -6.221 -7.091 1.00 78.25 344 THR A C 1
ATOM 2720 O O . THR A 1 344 ? 4.036 -6.124 -7.180 1.00 78.25 344 THR A O 1
ATOM 2723 N N . GLY A 1 345 ? 6.075 -5.650 -7.982 1.00 77.31 345 GLY A N 1
ATOM 2724 C CA . GLY A 1 345 ? 5.595 -4.870 -9.120 1.00 77.31 345 GLY A CA 1
ATOM 2725 C C . GLY A 1 345 ? 6.670 -4.569 -10.163 1.00 77.31 345 GLY A C 1
ATOM 2726 O O . GLY A 1 345 ? 7.825 -4.967 -10.035 1.00 77.31 345 GLY A O 1
ATOM 2727 N N . THR A 1 346 ? 6.279 -3.850 -11.216 1.00 73.81 346 THR A N 1
ATOM 2728 C CA . THR A 1 346 ? 7.134 -3.539 -12.376 1.00 73.81 346 THR A CA 1
ATOM 2729 C C . THR A 1 346 ? 7.176 -2.048 -12.719 1.00 73.81 346 THR A C 1
ATOM 2731 O O . THR A 1 346 ? 6.237 -1.292 -12.453 1.00 73.81 346 THR A O 1
ATOM 2734 N N . ASP A 1 347 ? 8.256 -1.610 -13.362 1.00 67.44 347 ASP A N 1
ATOM 2735 C CA . ASP A 1 347 ? 8.368 -0.279 -13.970 1.00 67.44 347 ASP A CA 1
ATOM 2736 C C . ASP A 1 347 ? 7.681 -0.172 -15.339 1.00 67.44 347 ASP A C 1
ATOM 2738 O O . ASP A 1 347 ? 7.443 0.948 -15.811 1.00 67.44 347 ASP A O 1
ATOM 2742 N N . VAL A 1 348 ? 7.284 -1.296 -15.948 1.00 66.75 348 VAL A N 1
ATOM 2743 C CA . VAL A 1 348 ? 6.559 -1.320 -17.223 1.00 66.75 348 VAL A CA 1
ATOM 2744 C C . VAL A 1 348 ? 5.317 -0.430 -17.147 1.00 66.75 348 VAL A C 1
ATOM 2746 O O . VAL A 1 348 ? 4.609 -0.381 -16.136 1.00 66.75 348 VAL A O 1
ATOM 2749 N N . LYS A 1 349 ? 5.063 0.328 -18.229 1.00 58.84 349 LYS A N 1
ATOM 2750 C CA . LYS A 1 349 ? 4.069 1.415 -18.264 1.00 58.84 349 LYS A CA 1
ATOM 2751 C C . LYS A 1 349 ? 2.689 0.983 -17.780 1.00 58.84 349 LYS A C 1
ATOM 2753 O O . LYS A 1 349 ? 2.109 1.761 -17.029 1.00 58.84 349 LYS A O 1
ATOM 2758 N N . THR A 1 350 ? 2.212 -0.208 -18.156 1.00 66.06 350 THR A N 1
ATOM 2759 C CA . THR A 1 350 ? 1.002 -0.877 -17.633 1.00 66.06 350 THR A CA 1
ATOM 2760 C C . THR A 1 350 ? 0.748 -2.202 -18.344 1.00 66.06 350 THR A C 1
ATOM 2762 O O . THR A 1 350 ? 1.091 -2.325 -19.516 1.00 66.06 350 THR A O 1
ATOM 2765 N N . TYR A 1 351 ? 0.036 -3.114 -17.677 1.00 80.75 351 TYR A N 1
ATOM 2766 C CA . TYR A 1 351 ? -0.543 -4.314 -18.280 1.00 80.75 351 TYR A CA 1
ATOM 2767 C C . TYR A 1 351 ? -2.081 -4.227 -18.231 1.00 80.75 351 TYR A C 1
ATOM 2769 O O . TYR A 1 351 ? -2.667 -4.129 -17.147 1.00 80.75 351 TYR A O 1
ATOM 2777 N N . ASP A 1 352 ? -2.741 -4.191 -19.395 1.00 87.25 352 ASP A N 1
ATOM 2778 C CA . ASP A 1 352 ? -4.176 -3.873 -19.502 1.00 87.25 352 ASP A CA 1
ATOM 2779 C C . ASP A 1 352 ? -5.069 -4.892 -18.785 1.00 87.25 352 ASP A C 1
ATOM 2781 O O . ASP A 1 352 ? -6.051 -4.498 -18.154 1.00 87.25 352 ASP A O 1
ATOM 2785 N N . GLY A 1 353 ? -4.698 -6.174 -18.808 1.00 89.94 353 GLY A N 1
ATOM 2786 C CA . GLY A 1 353 ? -5.446 -7.239 -18.140 1.00 89.94 353 GLY A CA 1
ATOM 2787 C C . GLY A 1 353 ? -5.474 -7.094 -16.616 1.00 89.94 353 GLY A C 1
ATOM 2788 O O . GLY A 1 353 ? -6.541 -7.113 -16.007 1.00 89.94 353 GLY A O 1
ATOM 2789 N N . VAL A 1 354 ? -4.324 -6.813 -16.000 1.00 91.31 354 VAL A N 1
ATOM 2790 C CA . VAL A 1 354 ? -4.186 -6.542 -14.556 1.00 91.31 354 VAL A CA 1
ATOM 2791 C C . VAL A 1 354 ? -4.916 -5.254 -14.188 1.00 91.31 354 VAL A C 1
ATOM 2793 O O . VAL A 1 354 ? -5.649 -5.227 -13.200 1.00 91.31 354 VAL A O 1
ATOM 2796 N N . ARG A 1 355 ? -4.788 -4.197 -15.007 1.00 93.00 355 ARG A N 1
ATOM 2797 C CA . ARG A 1 355 ? -5.530 -2.948 -14.781 1.00 93.00 355 ARG A CA 1
ATOM 2798 C C . ARG A 1 355 ? -7.037 -3.204 -14.800 1.00 93.00 355 ARG A C 1
ATOM 2800 O O . ARG A 1 355 ? -7.748 -2.714 -13.925 1.00 93.00 355 ARG A O 1
ATOM 2807 N N . SER A 1 356 ? -7.517 -3.958 -15.788 1.00 94.12 356 SER A N 1
ATOM 2808 C CA . SER A 1 356 ? -8.925 -4.327 -15.901 1.00 94.12 356 SER A CA 1
ATOM 2809 C C . SER A 1 356 ? -9.367 -5.147 -14.695 1.00 94.12 356 SER A C 1
ATOM 2811 O O . SER A 1 356 ? -10.363 -4.791 -14.080 1.00 94.12 356 SER A O 1
ATOM 2813 N N . ALA A 1 357 ? -8.610 -6.182 -14.318 1.00 94.94 357 ALA A N 1
ATOM 2814 C CA . ALA A 1 357 ? -8.934 -7.050 -13.193 1.00 94.94 357 ALA A CA 1
ATOM 2815 C C . ALA A 1 357 ? -9.116 -6.248 -11.896 1.00 94.94 357 ALA A C 1
ATOM 2817 O O . ALA A 1 357 ? -10.160 -6.376 -11.260 1.00 94.94 357 ALA A O 1
ATOM 2818 N N . ILE A 1 358 ? -8.173 -5.352 -11.574 1.00 95.38 358 ILE A N 1
ATOM 2819 C CA . ILE A 1 358 ? -8.247 -4.470 -10.397 1.00 95.38 358 ILE A CA 1
ATOM 2820 C C . ILE A 1 358 ? -9.431 -3.498 -10.500 1.00 95.38 358 ILE A C 1
ATOM 2822 O O . ILE A 1 358 ? -10.203 -3.357 -9.555 1.00 95.38 358 ILE A O 1
ATOM 2826 N N . ASN A 1 359 ? -9.629 -2.849 -11.651 1.00 94.31 359 ASN A N 1
ATOM 2827 C CA . ASN A 1 359 ? -10.727 -1.893 -11.830 1.00 94.31 359 ASN A CA 1
ATOM 2828 C C . ASN A 1 359 ? -12.117 -2.540 -11.784 1.00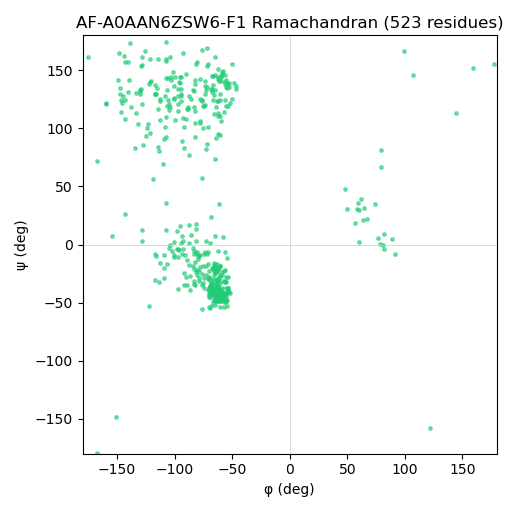 94.31 359 ASN A C 1
ATOM 2830 O O . ASN A 1 359 ? -13.092 -1.836 -11.535 1.00 94.31 359 ASN A O 1
ATOM 2834 N N . THR A 1 360 ? -12.221 -3.848 -12.014 1.00 94.06 360 THR A N 1
ATOM 2835 C CA . THR A 1 360 ? -13.479 -4.603 -11.923 1.00 94.06 360 THR A CA 1
ATOM 2836 C C . THR A 1 360 ? -13.701 -5.272 -10.568 1.00 94.06 360 THR A C 1
ATOM 2838 O O . THR A 1 360 ? -14.714 -5.948 -10.396 1.00 94.06 360 THR A O 1
ATOM 2841 N N . LEU A 1 361 ? -12.788 -5.103 -9.604 1.00 95.25 361 LEU A N 1
ATOM 2842 C CA . LEU A 1 361 ? -12.966 -5.664 -8.267 1.00 95.25 361 LEU A CA 1
ATOM 2843 C C . LEU A 1 361 ? -14.200 -5.066 -7.573 1.00 95.25 361 LEU A C 1
ATOM 2845 O O . LEU A 1 361 ? -14.438 -3.853 -7.698 1.00 95.25 361 LEU A O 1
ATOM 2849 N N . PRO A 1 362 ? -14.953 -5.884 -6.808 1.00 94.31 362 PRO A N 1
ATOM 2850 C CA . PRO A 1 362 ? -16.012 -5.382 -5.943 1.00 94.31 362 PRO A CA 1
ATOM 2851 C C . PRO A 1 362 ? -15.469 -4.325 -4.977 1.00 94.31 362 PRO A C 1
ATOM 2853 O O . PRO A 1 362 ? -14.382 -4.497 -4.434 1.00 94.31 362 PRO A O 1
ATOM 2856 N N . ASP A 1 363 ? -16.241 -3.274 -4.698 1.00 91.69 363 ASP A N 1
ATOM 2857 C CA . ASP A 1 363 ? -15.788 -2.153 -3.853 1.00 91.69 363 ASP A CA 1
ATOM 2858 C C . ASP A 1 363 ? -15.420 -2.550 -2.420 1.00 91.69 363 ASP A C 1
ATOM 2860 O O . ASP A 1 363 ? -14.687 -1.824 -1.755 1.00 91.69 363 ASP A O 1
ATOM 2864 N N . LYS A 1 364 ? -15.903 -3.706 -1.948 1.00 94.00 364 LYS A N 1
ATOM 2865 C CA . LYS A 1 364 ? -15.553 -4.269 -0.638 1.00 94.00 364 LYS A CA 1
ATOM 2866 C C . LYS A 1 364 ? -14.128 -4.836 -0.566 1.00 94.00 364 LYS A C 1
ATOM 2868 O O . LYS A 1 364 ? -13.631 -5.018 0.539 1.00 94.00 364 LYS A O 1
ATOM 2873 N N . VAL A 1 365 ? -13.496 -5.125 -1.708 1.00 97.19 365 VAL A N 1
ATOM 2874 C CA . VAL A 1 365 ? -12.160 -5.735 -1.771 1.00 97.19 365 VAL A CA 1
ATOM 2875 C C . VAL A 1 365 ? -11.097 -4.648 -1.697 1.00 97.19 365 VAL A C 1
ATOM 2877 O O . VAL A 1 365 ? -11.087 -3.716 -2.502 1.00 97.19 365 VAL A O 1
ATOM 2880 N N . LEU A 1 366 ? -10.178 -4.785 -0.748 1.00 98.12 366 LEU A N 1
ATOM 2881 C CA . LEU A 1 366 ? -9.026 -3.907 -0.605 1.00 98.12 366 LEU A CA 1
ATOM 2882 C C . LEU A 1 366 ? -7.818 -4.506 -1.335 1.00 98.12 366 LEU A C 1
ATOM 2884 O O . LEU A 1 366 ? -7.446 -5.649 -1.091 1.00 98.12 366 LEU A O 1
ATOM 2888 N N . VAL A 1 367 ? -7.170 -3.730 -2.204 1.00 98.12 367 VAL A N 1
ATOM 2889 C CA . VAL A 1 367 ? -5.887 -4.119 -2.810 1.00 98.12 367 VAL A CA 1
ATOM 2890 C C . VAL A 1 367 ? -4.777 -3.304 -2.169 1.00 98.12 367 VAL A C 1
ATOM 2892 O O . VAL A 1 367 ? -4.826 -2.076 -2.208 1.00 98.12 367 VAL A O 1
ATOM 2895 N N . ILE A 1 368 ? -3.774 -3.980 -1.617 1.00 98.25 368 ILE A N 1
ATOM 2896 C CA . ILE A 1 368 ? -2.587 -3.373 -1.009 1.00 98.25 368 ILE A CA 1
ATOM 2897 C C . ILE A 1 368 ? -1.375 -3.803 -1.822 1.00 98.25 368 ILE A C 1
ATOM 2899 O O . ILE A 1 368 ? -1.208 -4.991 -2.106 1.00 98.25 368 ILE A O 1
ATOM 2903 N N . ALA A 1 369 ? -0.538 -2.849 -2.222 1.00 96.19 369 ALA A N 1
ATOM 2904 C CA . ALA A 1 369 ? 0.611 -3.142 -3.064 1.00 96.19 369 ALA A CA 1
ATOM 2905 C C . ALA A 1 369 ? 1.860 -2.362 -2.659 1.00 96.19 369 ALA A C 1
ATOM 2907 O O . ALA A 1 369 ? 1.804 -1.171 -2.343 1.00 96.19 369 ALA A O 1
ATOM 2908 N N . ALA A 1 370 ? 2.999 -3.044 -2.751 1.00 94.69 370 ALA A N 1
ATOM 2909 C CA . ALA A 1 370 ? 4.309 -2.479 -2.472 1.00 94.69 370 ALA A CA 1
ATOM 2910 C C . ALA A 1 370 ? 4.673 -1.381 -3.479 1.00 94.69 370 ALA A C 1
ATOM 2912 O O . ALA A 1 370 ? 4.567 -1.578 -4.691 1.00 94.69 370 ALA A O 1
ATOM 2913 N N . ALA A 1 371 ? 5.159 -0.239 -2.989 1.00 91.50 371 ALA A N 1
ATOM 2914 C CA . ALA A 1 371 ? 5.551 0.876 -3.847 1.00 91.50 371 ALA A CA 1
ATOM 2915 C C . ALA A 1 371 ? 6.763 0.570 -4.752 1.00 91.50 371 ALA A C 1
ATOM 2917 O O . ALA A 1 371 ? 6.923 1.201 -5.803 1.00 91.50 371 ALA A O 1
ATOM 2918 N N . GLY A 1 372 ? 7.582 -0.414 -4.369 1.00 86.75 372 GLY A N 1
ATOM 2919 C CA . GLY A 1 372 ? 8.834 -0.798 -5.018 1.00 86.75 372 GLY A CA 1
ATOM 2920 C C . GLY A 1 372 ? 10.048 -0.366 -4.195 1.00 86.75 372 GLY A C 1
ATOM 2921 O O . GLY A 1 372 ? 10.015 0.671 -3.545 1.00 86.75 372 GLY A O 1
ATOM 2922 N N . ASN A 1 373 ? 11.118 -1.164 -4.221 1.00 82.12 373 ASN A N 1
ATOM 2923 C CA . ASN A 1 373 ? 12.370 -0.866 -3.516 1.00 82.12 373 ASN A CA 1
ATOM 2924 C C . ASN A 1 373 ? 13.309 -0.107 -4.456 1.00 82.12 373 ASN A C 1
ATOM 2926 O O . ASN A 1 373 ? 14.108 -0.719 -5.164 1.00 82.12 373 ASN A O 1
ATOM 2930 N N . ARG A 1 374 ? 13.118 1.205 -4.554 1.00 73.31 374 ARG A N 1
ATOM 2931 C CA . ARG A 1 374 ? 13.776 2.063 -5.546 1.00 73.31 374 ARG A CA 1
ATOM 2932 C C . ARG A 1 374 ? 14.172 3.386 -4.905 1.00 73.31 374 ARG A C 1
ATOM 2934 O O . ARG A 1 374 ? 13.562 3.794 -3.918 1.00 73.31 374 ARG A O 1
ATOM 2941 N N . ASP A 1 375 ? 15.152 4.064 -5.489 1.00 63.59 375 ASP A N 1
ATOM 2942 C CA . ASP A 1 375 ? 15.531 5.403 -5.043 1.00 63.59 375 ASP A CA 1
ATOM 2943 C C . ASP A 1 375 ? 14.371 6.396 -5.224 1.00 63.59 375 ASP A C 1
ATOM 2945 O O . ASP A 1 375 ? 13.567 6.282 -6.149 1.00 63.59 375 ASP A O 1
ATOM 2949 N N . HIS A 1 376 ? 14.314 7.426 -4.379 1.00 62.56 376 HIS A N 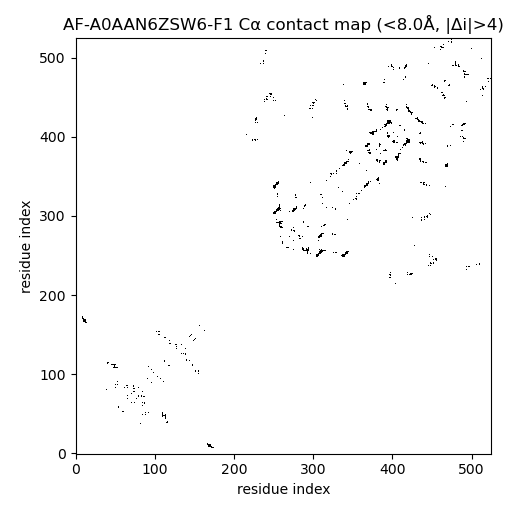1
ATOM 2950 C CA . HIS A 1 376 ? 13.255 8.445 -4.350 1.00 62.56 376 HIS A CA 1
ATOM 2951 C C . HIS A 1 376 ? 13.045 9.190 -5.679 1.00 62.56 376 HIS A C 1
ATOM 2953 O O . HIS A 1 376 ? 11.969 9.726 -5.937 1.00 62.56 376 HIS A O 1
ATOM 2959 N N . CYS A 1 377 ? 14.056 9.207 -6.549 1.00 54.47 377 CYS A N 1
ATOM 2960 C CA . CYS A 1 377 ? 13.969 9.783 -7.892 1.00 54.47 377 CYS A CA 1
ATOM 2961 C C . CYS A 1 377 ? 13.236 8.877 -8.899 1.00 54.47 377 CYS A C 1
ATOM 2963 O O . CYS A 1 377 ? 12.959 9.298 -10.024 1.00 54.47 377 CYS A O 1
ATOM 2965 N N . GLU A 1 378 ? 12.936 7.634 -8.528 1.00 71.62 378 GLU A N 1
ATOM 2966 C CA . GLU A 1 378 ? 12.208 6.680 -9.351 1.00 71.62 378 GLU A CA 1
ATOM 2967 C C . GLU A 1 378 ? 10.701 6.713 -9.078 1.00 71.62 378 GLU A C 1
ATOM 2969 O O . GLU A 1 378 ? 10.207 7.264 -8.094 1.00 71.62 378 GLU A O 1
ATOM 2974 N N . ARG A 1 379 ? 9.940 6.109 -9.994 1.00 81.88 379 ARG A N 1
ATOM 2975 C CA . ARG A 1 379 ? 8.478 6.059 -9.918 1.00 81.88 379 ARG A CA 1
ATOM 2976 C C . ARG A 1 379 ? 8.009 4.824 -9.163 1.00 81.88 379 ARG A C 1
ATOM 2978 O O . ARG A 1 379 ? 8.564 3.742 -9.338 1.00 81.88 379 ARG A O 1
ATOM 2985 N N . VAL A 1 380 ? 6.892 4.976 -8.454 1.00 87.62 380 VAL A N 1
ATOM 2986 C CA . VAL A 1 380 ? 6.128 3.852 -7.901 1.00 87.62 380 VAL A CA 1
ATOM 2987 C C . VAL A 1 380 ? 5.804 2.821 -8.987 1.00 87.62 380 VAL A C 1
ATOM 2989 O O . VAL A 1 380 ? 5.375 3.154 -10.106 1.00 87.62 380 VAL A O 1
ATOM 2992 N N . VAL A 1 381 ? 5.998 1.550 -8.645 1.00 87.69 381 VAL A N 1
ATOM 2993 C CA . VAL A 1 381 ? 5.780 0.427 -9.559 1.00 87.69 381 VAL A CA 1
ATOM 2994 C C . VAL A 1 381 ? 4.294 0.197 -9.849 1.00 87.69 381 VAL A C 1
ATOM 2996 O O . VAL A 1 381 ? 3.395 0.579 -9.099 1.00 87.69 381 VAL A O 1
ATOM 2999 N N . PHE A 1 382 ? 4.006 -0.419 -10.989 1.00 87.50 382 PHE A N 1
ATOM 3000 C CA . PHE A 1 382 ? 2.687 -0.962 -11.290 1.00 87.50 382 PHE A CA 1
ATOM 3001 C C . PHE A 1 382 ? 2.542 -2.347 -10.636 1.00 87.50 382 PHE A C 1
ATOM 3003 O O . PHE A 1 382 ? 3.487 -3.132 -10.732 1.00 87.50 382 PHE A O 1
ATOM 3010 N N . PRO A 1 383 ? 1.386 -2.681 -10.022 1.00 91.88 383 PRO A N 1
ATOM 3011 C CA . PRO A 1 383 ? 0.129 -1.920 -9.999 1.00 91.88 383 PRO A CA 1
ATOM 3012 C C . PRO A 1 383 ? -0.057 -0.956 -8.815 1.00 91.88 383 PRO A C 1
ATOM 3014 O O . PRO A 1 383 ? -1.096 -0.306 -8.754 1.00 91.88 383 PRO A O 1
ATOM 3017 N N . ALA A 1 384 ? 0.919 -0.801 -7.915 1.00 92.62 384 ALA A N 1
ATOM 3018 C CA . ALA A 1 384 ? 0.791 0.059 -6.730 1.00 92.62 384 ALA A CA 1
ATOM 3019 C C . ALA A 1 384 ? 0.411 1.515 -7.042 1.00 92.62 384 ALA A C 1
ATOM 3021 O O . ALA A 1 384 ? -0.356 2.125 -6.308 1.00 92.62 384 ALA A O 1
ATOM 3022 N N . ARG A 1 385 ? 0.847 2.054 -8.187 1.00 91.56 385 ARG A N 1
ATOM 3023 C CA . ARG A 1 385 ? 0.463 3.404 -8.643 1.00 91.56 385 ARG A CA 1
ATOM 3024 C C . ARG A 1 385 ? -0.975 3.567 -9.157 1.00 91.56 385 ARG A C 1
ATOM 3026 O O . ARG A 1 385 ? -1.308 4.622 -9.697 1.00 91.56 385 ARG A O 1
ATOM 3033 N N . MET A 1 386 ? -1.810 2.531 -9.104 1.00 92.31 386 MET A N 1
ATOM 3034 C CA . MET A 1 386 ? -3.200 2.618 -9.557 1.00 92.31 386 MET A CA 1
ATOM 3035 C C . MET A 1 386 ? -4.095 3.316 -8.513 1.00 92.31 386 MET A C 1
ATOM 3037 O O . MET A 1 386 ? -3.963 3.028 -7.331 1.00 92.31 386 MET A O 1
ATOM 3041 N N . PRO A 1 387 ? -5.079 4.149 -8.917 1.00 90.12 387 PRO A N 1
ATOM 3042 C CA . PRO A 1 387 ? -5.915 4.900 -7.969 1.00 90.12 387 PRO A CA 1
ATOM 3043 C C . PRO A 1 387 ? -6.742 4.073 -6.971 1.00 90.12 387 PRO A C 1
ATOM 3045 O O . PRO A 1 387 ? -7.043 4.580 -5.902 1.00 90.12 387 PRO A O 1
ATOM 3048 N N . A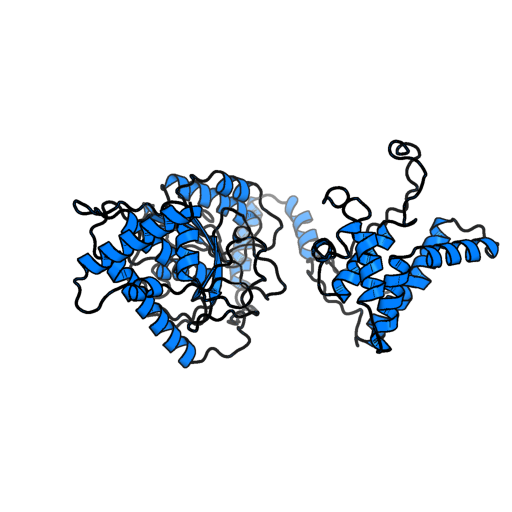RG A 1 388 ? -7.127 2.830 -7.308 1.00 89.44 388 ARG A N 1
ATOM 3049 C CA . ARG A 1 388 ? -7.890 1.912 -6.426 1.00 89.44 388 ARG A CA 1
ATOM 3050 C C . ARG A 1 388 ? -6.991 0.939 -5.649 1.00 89.44 388 ARG A C 1
ATOM 3052 O O . ARG A 1 388 ? -7.464 -0.089 -5.172 1.00 89.44 388 ARG A O 1
ATOM 3059 N N . VAL A 1 389 ? -5.690 1.215 -5.586 1.00 95.56 389 VAL A N 1
ATOM 3060 C CA . VAL A 1 389 ? -4.705 0.382 -4.893 1.00 95.56 389 VAL A CA 1
ATOM 3061 C C . VAL A 1 389 ? -4.091 1.192 -3.764 1.00 95.56 389 VAL A C 1
ATOM 3063 O O . VAL A 1 389 ? -3.651 2.323 -3.959 1.00 95.56 389 VAL A O 1
ATOM 3066 N N . MET A 1 390 ? -4.074 0.614 -2.568 1.00 97.25 390 MET A N 1
ATOM 3067 C CA . MET A 1 390 ? -3.393 1.191 -1.420 1.00 97.25 390 MET A CA 1
ATOM 3068 C C . MET A 1 390 ? -1.890 0.980 -1.611 1.00 97.25 390 MET A C 1
ATOM 3070 O O . MET A 1 390 ? -1.370 -0.117 -1.407 1.00 97.25 390 MET A O 1
ATOM 3074 N N . CYS A 1 391 ? -1.209 2.030 -2.063 1.00 95.88 391 CYS A N 1
ATOM 3075 C CA . CYS A 1 391 ? 0.235 2.037 -2.250 1.00 95.88 391 CYS A CA 1
ATOM 3076 C C . CYS A 1 391 ? 0.943 2.163 -0.897 1.00 95.88 391 CYS A C 1
ATOM 3078 O O . CYS A 1 391 ? 0.716 3.131 -0.168 1.00 95.88 391 CYS A O 1
ATOM 3080 N N . THR A 1 392 ? 1.823 1.212 -0.584 1.00 96.94 392 THR A N 1
ATOM 3081 C CA . THR A 1 392 ? 2.522 1.154 0.705 1.00 96.94 392 THR A CA 1
ATOM 3082 C C . THR A 1 392 ? 4.031 1.305 0.555 1.00 96.94 392 THR A C 1
ATOM 3084 O O . THR A 1 392 ? 4.681 0.583 -0.207 1.00 96.94 392 THR A O 1
ATOM 3087 N N . PHE A 1 393 ? 4.579 2.222 1.339 1.00 96.62 393 PHE A N 1
ATOM 3088 C CA . PHE A 1 393 ? 5.989 2.568 1.453 1.00 96.62 393 PHE A CA 1
ATOM 3089 C C . PHE A 1 393 ? 6.551 2.054 2.783 1.00 96.62 393 PHE A C 1
ATOM 3091 O O . PHE A 1 393 ? 5.810 1.831 3.740 1.00 96.62 393 PHE A O 1
ATOM 3098 N N . ALA A 1 394 ? 7.866 1.872 2.852 1.00 95.44 394 ALA A N 1
ATOM 3099 C CA . ALA A 1 394 ? 8.556 1.331 4.015 1.00 95.44 394 ALA A CA 1
ATOM 3100 C C . ALA A 1 394 ? 9.133 2.442 4.900 1.00 95.44 394 ALA A C 1
ATOM 3102 O O . ALA A 1 394 ? 9.908 3.280 4.436 1.00 95.44 394 ALA A O 1
ATOM 3103 N N . THR A 1 395 ? 8.822 2.402 6.191 1.00 93.69 395 THR A N 1
ATOM 3104 C CA . THR A 1 395 ? 9.459 3.227 7.220 1.00 93.69 395 THR A CA 1
ATOM 3105 C C . THR A 1 395 ? 10.390 2.391 8.096 1.00 93.69 395 THR A C 1
ATOM 3107 O O . THR A 1 395 ? 10.288 1.163 8.179 1.00 93.69 395 THR A O 1
ATOM 3110 N N . THR A 1 396 ? 11.322 3.059 8.771 1.00 91.12 396 THR A N 1
ATOM 3111 C CA . THR A 1 396 ? 12.058 2.474 9.900 1.00 91.12 396 THR A CA 1
ATOM 3112 C C . THR A 1 396 ? 11.157 2.339 11.125 1.00 91.12 396 THR A C 1
ATOM 3114 O O . THR A 1 396 ? 10.083 2.933 11.190 1.00 91.12 396 THR A O 1
ATOM 3117 N N . ALA A 1 397 ? 11.611 1.621 12.156 1.00 88.62 397 ALA A N 1
ATOM 3118 C CA . ALA A 1 397 ? 10.884 1.512 13.425 1.00 88.62 397 ALA A CA 1
ATOM 3119 C C . ALA A 1 397 ? 10.679 2.870 14.132 1.00 88.62 397 ALA A C 1
ATOM 3121 O O . ALA A 1 397 ? 9.809 3.010 14.987 1.00 88.62 397 ALA A O 1
ATOM 3122 N N . ARG A 1 398 ? 11.462 3.894 13.762 1.00 85.62 398 ARG A N 1
ATOM 3123 C CA . ARG A 1 398 ? 11.294 5.286 14.222 1.00 85.62 398 ARG A CA 1
ATOM 3124 C C . ARG A 1 398 ? 10.300 6.080 13.372 1.00 85.62 398 ARG A C 1
ATOM 3126 O O . ARG A 1 398 ? 10.182 7.287 13.549 1.00 85.62 398 ARG A O 1
ATOM 3133 N N . ASN A 1 399 ? 9.601 5.403 12.466 1.00 85.88 399 ASN A N 1
ATOM 3134 C CA . ASN A 1 399 ? 8.628 5.965 11.544 1.00 85.88 399 ASN A CA 1
ATOM 3135 C C . ASN A 1 399 ? 9.220 6.961 10.524 1.00 85.88 399 ASN A C 1
ATOM 3137 O O . ASN A 1 399 ? 8.543 7.897 10.104 1.00 85.88 399 ASN A O 1
ATOM 3141 N N . CYS A 1 400 ? 10.482 6.761 10.124 1.00 86.94 400 CYS A N 1
ATOM 3142 C CA . CYS A 1 400 ? 11.180 7.607 9.145 1.00 86.94 400 CYS A CA 1
ATOM 3143 C C . CYS A 1 400 ? 11.267 6.933 7.770 1.00 86.94 400 CYS A C 1
ATOM 3145 O O . CYS A 1 400 ? 11.479 5.720 7.690 1.00 86.94 400 CYS A O 1
ATOM 3147 N N . ILE A 1 401 ? 11.173 7.718 6.699 1.00 87.56 401 ILE A N 1
ATOM 3148 C CA . ILE A 1 401 ? 11.327 7.273 5.313 1.00 87.56 401 ILE A CA 1
ATOM 3149 C C . ILE A 1 401 ? 12.805 7.239 4.932 1.00 87.56 401 ILE A C 1
ATOM 3151 O O . ILE A 1 401 ? 13.553 8.195 5.140 1.00 87.56 401 ILE A O 1
ATOM 3155 N N . LEU A 1 402 ? 13.212 6.137 4.303 1.00 80.19 402 LEU A N 1
ATOM 3156 C CA . LEU A 1 402 ? 14.517 6.022 3.660 1.00 80.19 402 LEU A CA 1
ATOM 3157 C C . LEU A 1 402 ? 14.367 6.303 2.165 1.00 80.19 402 LEU A C 1
ATOM 3159 O O . LEU A 1 402 ? 13.713 5.539 1.451 1.00 80.19 402 LEU A O 1
ATOM 3163 N N . THR A 1 403 ? 14.977 7.388 1.689 1.00 76.00 403 THR A N 1
ATOM 3164 C CA . THR A 1 403 ? 14.939 7.795 0.273 1.00 76.00 403 THR A CA 1
ATOM 3165 C C . THR A 1 403 ? 15.668 6.830 -0.652 1.00 76.00 403 THR A C 1
ATOM 3167 O O . THR A 1 403 ? 15.378 6.812 -1.839 1.00 76.00 403 THR A O 1
ATOM 3170 N N . THR A 1 404 ? 16.576 6.006 -0.125 1.00 76.56 404 THR A N 1
ATOM 3171 C CA . THR A 1 404 ? 17.252 4.946 -0.893 1.00 76.56 404 THR A CA 1
ATOM 3172 C C . THR A 1 404 ? 16.411 3.677 -1.037 1.00 76.56 404 THR A C 1
ATOM 3174 O O . THR A 1 404 ? 16.823 2.734 -1.699 1.00 76.56 404 THR A O 1
ATOM 3177 N N . LEU A 1 405 ? 15.267 3.598 -0.347 1.00 82.44 405 LEU A N 1
ATOM 3178 C CA . LEU A 1 405 ? 14.385 2.428 -0.375 1.00 82.44 405 LEU A CA 1
ATOM 3179 C C . LEU A 1 405 ? 13.037 2.728 -1.028 1.00 82.44 405 LEU A C 1
ATOM 3181 O O . LEU A 1 405 ? 12.438 1.834 -1.619 1.00 82.44 405 LEU A O 1
ATOM 3185 N N . ASN A 1 406 ? 12.539 3.955 -0.885 1.00 86.38 406 ASN A N 1
ATOM 3186 C CA . ASN A 1 406 ? 11.208 4.328 -1.338 1.00 86.38 406 ASN A CA 1
ATOM 3187 C C . ASN A 1 406 ? 11.264 5.232 -2.574 1.00 86.38 406 ASN A C 1
ATOM 3189 O O . ASN A 1 406 ? 11.884 6.296 -2.488 1.00 86.38 406 ASN A O 1
ATOM 3193 N N . PRO A 1 407 ? 10.536 4.903 -3.662 1.00 86.62 407 PRO A N 1
ATOM 3194 C CA . PRO A 1 407 ? 10.335 5.813 -4.784 1.00 86.62 407 PRO A CA 1
ATOM 3195 C C . PRO A 1 407 ? 9.539 7.041 -4.348 1.00 86.62 407 PRO A C 1
ATOM 3197 O O . PRO A 1 407 ? 8.838 7.002 -3.333 1.00 86.62 407 PRO A O 1
ATOM 3200 N N . GLY A 1 408 ? 9.608 8.119 -5.130 1.00 85.81 408 GLY A N 1
ATOM 3201 C CA . GLY A 1 408 ? 8.937 9.381 -4.822 1.00 85.81 408 GLY A CA 1
ATOM 3202 C C . GLY A 1 408 ? 7.422 9.218 -4.614 1.00 85.81 408 GLY A C 1
ATOM 3203 O O . GLY A 1 408 ? 6.799 8.371 -5.268 1.00 85.81 408 GLY A O 1
ATOM 3204 N N . PRO A 1 409 ? 6.807 10.011 -3.715 1.00 88.62 409 PRO A N 1
ATOM 3205 C CA . PRO A 1 409 ? 5.389 9.888 -3.404 1.00 88.62 409 PRO A CA 1
ATOM 3206 C C . PRO A 1 409 ? 4.533 10.230 -4.629 1.00 88.62 409 PRO A C 1
ATOM 3208 O O . PRO A 1 409 ? 4.860 11.107 -5.433 1.00 88.62 409 PRO A O 1
ATOM 3211 N N . LEU A 1 410 ? 3.394 9.555 -4.765 1.00 87.69 410 LEU A N 1
ATOM 3212 C CA . LEU A 1 410 ? 2.434 9.813 -5.829 1.00 87.69 410 LEU A CA 1
ATOM 3213 C C . LEU A 1 410 ? 1.670 11.116 -5.560 1.00 87.69 410 LEU A C 1
ATOM 3215 O O . LEU A 1 410 ? 1.099 11.292 -4.478 1.00 87.69 410 LEU A O 1
ATOM 3219 N N . PRO A 1 411 ? 1.584 12.032 -6.538 1.00 83.88 411 PRO A N 1
ATOM 3220 C CA . PRO A 1 411 ? 0.816 13.254 -6.369 1.00 83.88 411 PRO A CA 1
ATOM 3221 C C . PRO A 1 411 ? -0.680 12.933 -6.287 1.00 83.88 411 PRO A C 1
ATOM 3223 O O . PRO A 1 411 ? -1.215 12.219 -7.134 1.00 83.88 411 PRO A O 1
ATOM 3226 N N . ARG A 1 412 ? -1.372 13.531 -5.306 1.00 82.69 412 ARG A N 1
ATOM 3227 C CA . ARG A 1 412 ? -2.831 13.390 -5.105 1.00 82.69 412 ARG A CA 1
ATOM 3228 C C . ARG A 1 412 ? -3.297 11.941 -4.887 1.00 82.69 412 ARG A C 1
ATOM 3230 O O . ARG A 1 412 ? -4.414 11.599 -5.263 1.00 82.69 412 ARG A O 1
ATOM 3237 N N . ALA A 1 413 ? -2.449 11.110 -4.291 1.00 87.44 413 ALA A N 1
ATOM 3238 C CA . ALA A 1 413 ? -2.792 9.766 -3.845 1.00 87.44 413 ALA A CA 1
ATOM 3239 C C . ALA A 1 413 ? -2.444 9.600 -2.361 1.00 87.44 413 ALA A C 1
ATOM 3241 O O . ALA A 1 413 ? -1.719 10.416 -1.787 1.00 87.44 413 ALA A O 1
ATOM 3242 N N . TYR A 1 414 ? -2.944 8.527 -1.755 1.00 91.38 414 TYR A N 1
ATOM 3243 C CA . TYR A 1 414 ? -2.524 8.122 -0.421 1.00 91.38 414 TYR A CA 1
ATOM 3244 C C . TYR A 1 414 ? -1.112 7.524 -0.483 1.00 91.38 414 TYR A C 1
ATOM 3246 O O . TYR A 1 414 ? -0.886 6.535 -1.180 1.00 91.38 414 TYR A O 1
ATOM 3254 N N . ASN A 1 415 ? -0.162 8.130 0.234 1.00 92.25 415 ASN A N 1
ATOM 3255 C CA . ASN A 1 415 ? 1.235 7.688 0.290 1.00 92.25 415 ASN A CA 1
ATOM 3256 C C . ASN A 1 415 ? 1.551 7.106 1.666 1.00 92.25 415 ASN A C 1
ATOM 3258 O O . ASN A 1 415 ? 2.261 7.725 2.459 1.00 92.25 415 ASN A O 1
ATOM 3262 N N . PHE A 1 416 ? 0.976 5.948 1.979 1.00 97.50 416 PHE A N 1
ATOM 3263 C CA . PHE A 1 416 ? 1.102 5.366 3.311 1.00 97.50 416 PHE A CA 1
ATOM 3264 C C . PHE A 1 416 ? 2.481 4.751 3.529 1.00 97.50 416 PHE A C 1
ATOM 3266 O O . PHE A 1 416 ? 2.861 3.813 2.835 1.00 97.50 416 PHE A O 1
ATOM 3273 N N . GLY A 1 417 ? 3.215 5.263 4.512 1.00 97.38 417 GLY A N 1
ATOM 3274 C CA . GLY A 1 417 ? 4.422 4.641 5.040 1.00 97.38 417 GLY A CA 1
ATOM 3275 C C . GLY A 1 417 ? 4.087 3.786 6.258 1.00 97.38 417 GLY A C 1
ATOM 3276 O O . GLY A 1 417 ? 3.369 4.241 7.142 1.00 97.38 417 GLY A O 1
ATOM 3277 N N . ILE A 1 418 ? 4.608 2.568 6.335 1.00 97.94 418 ILE A N 1
ATOM 3278 C CA . ILE A 1 418 ? 4.526 1.725 7.534 1.00 97.94 418 ILE A CA 1
ATOM 3279 C C . ILE A 1 418 ? 5.815 0.923 7.682 1.00 97.94 418 ILE A C 1
ATOM 3281 O O . ILE A 1 418 ? 6.584 0.803 6.727 1.00 97.94 418 ILE A O 1
ATOM 3285 N N . PHE A 1 419 ? 6.067 0.400 8.879 1.00 96.31 419 PHE A N 1
ATOM 3286 C CA . PHE A 1 419 ? 7.302 -0.299 9.200 1.00 96.31 419 PHE A CA 1
ATOM 3287 C C . PHE A 1 419 ? 7.640 -1.373 8.159 1.00 96.31 419 PHE A C 1
ATOM 3289 O O . PHE A 1 419 ? 6.820 -2.223 7.831 1.00 96.31 419 PHE A O 1
ATOM 3296 N N . GLY A 1 420 ? 8.849 -1.285 7.611 1.00 93.31 420 GLY A N 1
ATOM 3297 C CA . GLY A 1 420 ? 9.297 -2.094 6.478 1.00 93.31 420 GLY A CA 1
ATOM 3298 C C . GLY A 1 420 ? 10.808 -2.283 6.422 1.00 93.31 420 GLY A C 1
ATOM 3299 O O . GLY A 1 420 ? 11.315 -2.763 5.415 1.00 93.31 420 GLY A O 1
ATOM 3300 N N . VAL A 1 421 ? 11.549 -1.856 7.446 1.00 92.06 421 VAL A N 1
ATOM 3301 C CA . VAL A 1 421 ? 13.018 -1.819 7.450 1.00 92.06 421 VAL A CA 1
ATOM 3302 C C . VAL A 1 421 ? 13.550 -2.503 8.694 1.00 92.06 421 VAL A C 1
ATOM 3304 O O . VAL A 1 421 ? 13.123 -2.174 9.793 1.00 92.06 421 VAL A O 1
ATOM 3307 N N . ALA A 1 422 ? 14.546 -3.372 8.534 1.00 89.75 422 ALA A N 1
ATOM 3308 C CA . ALA A 1 422 ? 15.192 -4.079 9.637 1.00 89.75 422 ALA A CA 1
ATOM 3309 C C . ALA A 1 422 ? 14.224 -4.954 10.460 1.00 89.75 422 ALA A C 1
ATOM 3311 O O . ALA A 1 422 ? 14.351 -5.078 11.678 1.00 89.75 422 ALA A O 1
ATOM 3312 N N . ILE A 1 423 ? 13.248 -5.568 9.788 1.00 88.56 423 ILE A N 1
ATOM 3313 C CA . ILE A 1 423 ? 12.286 -6.480 10.404 1.00 88.56 423 ILE A CA 1
ATOM 3314 C C . ILE A 1 423 ? 12.978 -7.815 10.663 1.00 88.56 423 ILE A C 1
ATOM 3316 O O . ILE A 1 423 ? 13.474 -8.446 9.735 1.00 88.56 423 ILE A O 1
ATOM 3320 N N . GLN A 1 424 ? 12.967 -8.279 11.906 1.00 86.69 424 GLN A N 1
ATOM 3321 C CA . GLN A 1 424 ? 13.397 -9.630 12.251 1.00 86.69 424 GLN A CA 1
ATOM 3322 C C . GLN A 1 424 ? 12.224 -10.350 12.922 1.00 86.69 424 GLN A C 1
ATOM 3324 O O . GLN A 1 424 ? 12.007 -10.147 14.121 1.00 86.69 424 GLN A O 1
ATOM 3329 N N . PRO A 1 425 ? 11.435 -11.139 12.166 1.00 74.56 425 PRO A N 1
ATOM 3330 C CA . PRO A 1 425 ? 10.345 -11.916 12.740 1.00 74.56 425 PRO A CA 1
ATOM 3331 C C . PRO A 1 425 ? 10.877 -12.872 13.811 1.00 74.56 425 PRO A C 1
ATOM 3333 O O . PRO A 1 425 ? 11.986 -13.397 13.691 1.00 74.56 425 PRO A O 1
ATOM 3336 N N . GLU A 1 426 ? 10.086 -13.130 14.852 1.00 73.25 426 GLU A N 1
ATOM 3337 C CA . GLU A 1 426 ? 10.479 -14.076 15.896 1.00 73.25 426 GLU A CA 1
ATOM 3338 C C . GLU A 1 426 ? 10.793 -15.452 15.285 1.00 73.25 426 GLU A C 1
ATOM 3340 O O . GLU A 1 426 ? 10.109 -15.904 14.368 1.00 73.25 426 GLU A O 1
ATOM 3345 N N . GLY A 1 427 ? 11.856 -16.111 15.749 1.00 70.12 427 GLY A N 1
ATOM 3346 C CA . GLY A 1 427 ? 12.281 -17.416 15.231 1.00 70.12 427 GLY A CA 1
ATOM 3347 C C . GLY A 1 427 ? 13.015 -17.392 13.882 1.00 70.12 427 GLY A C 1
ATOM 3348 O O . GLY A 1 427 ? 13.292 -18.465 13.353 1.00 70.12 427 GLY A O 1
ATOM 3349 N N . TRP A 1 428 ? 13.331 -16.218 13.317 1.00 71.06 428 TRP A N 1
ATOM 3350 C CA . TRP A 1 428 ? 14.133 -16.079 12.092 1.00 71.06 428 TRP A CA 1
ATOM 3351 C C . TRP A 1 428 ? 15.466 -15.365 12.352 1.00 71.06 428 TRP A C 1
ATOM 3353 O O . TRP A 1 428 ? 15.514 -14.294 12.957 1.00 71.06 428 TRP A O 1
ATOM 3363 N N . ASP A 1 429 ? 16.548 -15.913 11.796 1.00 71.25 429 ASP A N 1
ATOM 3364 C CA . ASP A 1 429 ? 17.884 -15.294 11.833 1.00 71.25 429 ASP A CA 1
ATOM 3365 C C . ASP A 1 429 ? 18.091 -14.253 10.715 1.00 71.25 429 ASP A C 1
ATOM 3367 O O . ASP A 1 429 ? 19.134 -13.605 10.643 1.00 71.25 429 ASP A O 1
ATOM 3371 N N . MET A 1 430 ? 17.098 -14.074 9.839 1.00 77.88 430 MET A N 1
ATOM 3372 C CA . MET A 1 430 ? 17.152 -13.143 8.713 1.00 77.88 430 MET A CA 1
ATOM 3373 C C . MET A 1 430 ? 16.492 -11.805 9.042 1.00 77.88 430 MET A C 1
ATOM 3375 O O . MET A 1 430 ? 15.410 -11.751 9.627 1.00 77.88 430 MET A O 1
ATOM 3379 N N . THR A 1 431 ? 17.129 -10.733 8.578 1.00 84.50 431 THR A N 1
ATOM 3380 C CA . THR A 1 431 ? 16.605 -9.368 8.644 1.00 84.50 431 THR A CA 1
ATOM 3381 C C . THR A 1 431 ? 16.012 -8.978 7.292 1.00 84.50 431 THR A C 1
ATOM 3383 O O . THR A 1 431 ? 16.683 -9.056 6.264 1.00 84.50 431 THR A O 1
ATOM 3386 N N . LEU A 1 432 ? 14.759 -8.535 7.301 1.00 87.62 432 LEU A N 1
ATOM 3387 C CA . LEU A 1 432 ? 13.952 -8.206 6.133 1.00 87.62 432 LEU A CA 1
ATOM 3388 C C . LEU A 1 432 ? 13.796 -6.682 6.007 1.00 87.62 432 LEU A C 1
ATOM 3390 O O . LEU A 1 432 ? 13.467 -5.996 6.978 1.00 87.62 432 LEU A O 1
ATOM 3394 N N . SER A 1 433 ? 14.015 -6.149 4.804 1.00 88.44 433 SER A N 1
ATOM 3395 C CA . SER A 1 433 ? 13.808 -4.731 4.483 1.00 88.44 433 SER A CA 1
ATOM 3396 C C . SER A 1 433 ? 13.205 -4.583 3.089 1.00 88.44 433 SER A C 1
ATOM 3398 O O . SER A 1 433 ? 13.696 -5.183 2.136 1.00 88.44 433 SER A O 1
ATOM 3400 N N . GLY A 1 434 ? 12.141 -3.793 2.962 1.00 89.69 434 GLY A N 1
ATOM 3401 C CA . GLY A 1 434 ? 11.421 -3.614 1.710 1.00 89.69 434 GLY A CA 1
ATOM 3402 C C . GLY A 1 434 ? 9.998 -3.088 1.876 1.00 89.69 434 GLY A C 1
ATOM 3403 O O . GLY A 1 434 ? 9.309 -3.352 2.861 1.00 89.69 434 GLY A O 1
ATOM 3404 N N . THR A 1 435 ? 9.531 -2.388 0.845 1.00 93.62 435 THR A N 1
ATOM 3405 C CA . THR A 1 435 ? 8.129 -1.971 0.680 1.00 93.62 435 THR A CA 1
ATOM 3406 C C . THR A 1 435 ? 7.171 -3.160 0.567 1.00 93.62 435 THR A C 1
ATOM 3408 O O . THR A 1 435 ? 5.993 -3.024 0.888 1.00 93.62 435 THR A O 1
ATOM 3411 N N . SER A 1 436 ? 7.674 -4.335 0.177 1.00 93.50 436 SER A N 1
ATOM 3412 C CA . SER A 1 436 ? 6.948 -5.607 0.187 1.00 93.50 436 SER A CA 1
ATOM 3413 C C . SER A 1 436 ? 6.540 -6.028 1.601 1.00 93.50 436 SER A C 1
ATOM 3415 O O . SER A 1 436 ? 5.367 -6.296 1.853 1.00 93.50 436 SER A O 1
ATOM 3417 N N . TYR A 1 437 ? 7.470 -5.988 2.555 1.00 94.94 437 TYR A N 1
ATOM 3418 C CA . TYR A 1 437 ? 7.190 -6.294 3.960 1.00 94.94 437 TYR A CA 1
ATOM 3419 C C . TYR A 1 437 ? 6.303 -5.232 4.619 1.00 94.94 437 TYR A C 1
ATOM 3421 O O . TYR A 1 437 ? 5.416 -5.575 5.398 1.00 94.94 437 TYR A O 1
ATOM 3429 N N . ALA A 1 438 ? 6.469 -3.958 4.245 1.00 96.69 438 ALA A N 1
ATOM 3430 C CA . ALA A 1 438 ? 5.554 -2.894 4.658 1.00 96.69 438 ALA A CA 1
ATOM 3431 C C . ALA A 1 438 ? 4.116 -3.154 4.168 1.00 96.69 438 ALA A C 1
ATOM 3433 O O . ALA A 1 438 ? 3.167 -3.012 4.938 1.00 96.69 438 ALA A O 1
ATOM 3434 N N . ALA A 1 439 ? 3.944 -3.601 2.917 1.00 97.06 439 ALA A N 1
ATOM 3435 C CA . ALA A 1 439 ? 2.641 -3.994 2.375 1.00 97.06 439 ALA A CA 1
ATOM 3436 C C . ALA A 1 439 ? 2.013 -5.151 3.167 1.00 97.06 439 ALA A C 1
ATOM 3438 O O . ALA A 1 439 ? 0.810 -5.139 3.426 1.00 97.06 439 ALA A O 1
ATOM 3439 N N . ALA A 1 440 ? 2.824 -6.127 3.584 1.00 96.25 440 ALA A N 1
ATOM 3440 C CA . ALA A 1 440 ? 2.374 -7.251 4.400 1.00 96.25 440 ALA A CA 1
ATOM 3441 C C . ALA A 1 440 ? 1.883 -6.794 5.784 1.00 96.25 440 ALA A C 1
ATOM 3443 O O . ALA A 1 440 ? 0.779 -7.142 6.193 1.00 96.25 440 ALA A O 1
ATOM 3444 N N . ILE A 1 441 ? 2.655 -5.946 6.470 1.00 96.94 441 ILE A N 1
ATOM 3445 C CA . ILE A 1 441 ? 2.284 -5.393 7.781 1.00 96.94 441 ILE A CA 1
ATOM 3446 C C . ILE A 1 441 ? 1.029 -4.511 7.673 1.00 96.94 441 ILE A C 1
ATOM 3448 O O . ILE A 1 441 ? 0.123 -4.617 8.501 1.00 96.94 441 ILE A O 1
ATOM 3452 N N . ALA A 1 442 ? 0.921 -3.687 6.623 1.00 97.81 442 ALA A N 1
ATOM 3453 C CA . ALA A 1 442 ? -0.297 -2.931 6.327 1.00 97.81 442 ALA A CA 1
ATOM 3454 C C . ALA A 1 442 ? -1.508 -3.854 6.122 1.00 97.81 442 ALA A C 1
ATOM 3456 O O . ALA A 1 442 ? -2.589 -3.566 6.635 1.00 97.81 442 ALA A O 1
ATOM 3457 N N . ALA A 1 443 ? -1.334 -4.970 5.409 1.00 97.62 443 ALA A N 1
ATOM 3458 C CA . ALA A 1 443 ? -2.390 -5.952 5.196 1.00 97.62 443 ALA A CA 1
ATOM 3459 C C . ALA A 1 443 ? -2.824 -6.643 6.492 1.00 97.62 443 ALA A C 1
ATOM 3461 O O . ALA A 1 443 ? -4.025 -6.777 6.717 1.00 97.62 443 ALA A O 1
ATOM 3462 N N . GLY A 1 444 ? -1.880 -7.012 7.362 1.00 95.81 444 GLY A N 1
ATOM 3463 C CA . GLY A 1 444 ? -2.178 -7.560 8.688 1.00 95.81 444 GLY A CA 1
ATOM 3464 C C . GLY A 1 444 ? -2.984 -6.584 9.551 1.00 95.81 444 GLY A C 1
ATOM 3465 O O . GLY A 1 444 ? -4.027 -6.946 10.093 1.00 95.81 444 GLY A O 1
ATOM 3466 N N . LEU A 1 445 ? -2.574 -5.312 9.602 1.00 97.06 445 LEU A N 1
ATOM 3467 C CA . LEU A 1 445 ? -3.314 -4.267 10.317 1.00 97.06 445 LEU A CA 1
ATOM 3468 C C . LEU A 1 445 ? -4.720 -4.046 9.734 1.00 97.06 445 LEU A C 1
ATOM 3470 O O . LEU A 1 445 ? -5.699 -3.978 10.481 1.00 97.06 445 LEU A O 1
ATOM 3474 N N . ALA A 1 446 ? -4.835 -3.951 8.406 1.00 97.50 446 ALA A N 1
ATOM 3475 C CA . ALA A 1 446 ? -6.118 -3.807 7.722 1.00 97.50 446 ALA A CA 1
ATOM 3476 C C . ALA A 1 446 ? -7.041 -5.007 7.992 1.00 97.50 446 ALA A C 1
ATOM 3478 O O . ALA A 1 446 ? -8.241 -4.819 8.197 1.00 97.50 446 ALA A O 1
ATOM 3479 N N . ALA A 1 447 ? -6.489 -6.222 8.050 1.00 96.81 447 ALA A N 1
ATOM 3480 C CA . ALA A 1 447 ? -7.236 -7.425 8.387 1.00 96.81 447 ALA A CA 1
ATOM 3481 C C . ALA A 1 447 ? -7.762 -7.385 9.829 1.00 96.81 447 ALA A C 1
ATOM 3483 O O . ALA A 1 447 ? -8.951 -7.619 10.028 1.00 96.81 447 ALA A O 1
ATOM 3484 N N . SER A 1 448 ? -6.943 -7.010 10.819 1.00 95.38 448 SER A N 1
ATOM 3485 C CA . SER A 1 448 ? -7.391 -6.874 12.217 1.00 95.38 448 SER A CA 1
ATOM 3486 C C . SER A 1 448 ? -8.479 -5.807 12.386 1.00 95.38 448 SER A C 1
ATOM 3488 O O . SER A 1 448 ? -9.440 -6.005 13.127 1.00 95.38 448 SER A O 1
ATOM 3490 N N . LEU A 1 449 ? -8.367 -4.679 11.677 1.00 96.44 449 LEU A N 1
ATOM 3491 C CA . LEU A 1 449 ? -9.395 -3.634 11.671 1.00 96.44 449 LEU A CA 1
ATOM 3492 C C . LEU A 1 449 ? -10.703 -4.130 11.040 1.00 96.44 449 LEU A C 1
ATOM 3494 O O . LEU A 1 449 ? -11.790 -3.899 11.580 1.00 96.44 449 LEU A O 1
ATOM 3498 N N . LEU A 1 450 ? -10.610 -4.820 9.903 1.00 95.75 450 LEU A N 1
ATOM 3499 C CA . LEU A 1 450 ? -11.774 -5.363 9.216 1.00 95.75 450 LEU A CA 1
ATOM 3500 C C . LEU A 1 450 ? -12.467 -6.445 10.054 1.00 95.75 450 LEU A C 1
ATOM 3502 O O . LEU A 1 450 ? -13.692 -6.405 10.190 1.00 95.75 450 LEU A O 1
ATOM 3506 N N . ASP A 1 451 ? -11.696 -7.347 10.657 1.00 94.69 451 ASP A N 1
ATOM 3507 C CA . ASP A 1 451 ? -12.173 -8.351 11.608 1.00 94.69 451 ASP A CA 1
ATOM 3508 C C . ASP A 1 451 ? -12.940 -7.687 12.758 1.00 94.69 451 ASP A C 1
ATOM 3510 O O . ASP A 1 451 ? -14.126 -7.960 12.958 1.00 94.69 451 ASP A O 1
ATOM 3514 N N . PHE A 1 452 ? -12.322 -6.700 13.413 1.00 94.56 452 PHE A N 1
ATOM 3515 C CA . PHE A 1 452 ? -12.955 -5.932 14.479 1.00 94.56 452 PHE A CA 1
ATOM 3516 C C . PHE A 1 452 ? -14.281 -5.304 14.040 1.00 94.56 452 PHE A C 1
ATOM 3518 O O . PHE A 1 452 ? -15.269 -5.337 14.777 1.00 94.56 452 PHE A O 1
ATOM 3525 N N . SER A 1 453 ? -14.357 -4.772 12.818 1.00 94.69 453 SER A N 1
ATOM 3526 C CA . SER A 1 453 ? -15.598 -4.187 12.304 1.00 94.69 453 SER A CA 1
ATOM 3527 C C . SER A 1 453 ? -16.742 -5.207 12.173 1.00 94.69 453 SER A C 1
ATOM 3529 O O . SER A 1 453 ? -17.896 -4.839 12.394 1.00 94.69 453 SER A O 1
ATOM 3531 N N . ARG A 1 454 ? -16.424 -6.485 11.905 1.00 93.19 454 ARG A N 1
ATOM 3532 C CA . ARG A 1 454 ? -17.378 -7.597 11.718 1.00 93.19 454 ARG A CA 1
ATOM 3533 C C . ARG A 1 454 ? -17.850 -8.244 13.015 1.00 93.19 454 ARG A C 1
ATOM 3535 O O . ARG A 1 454 ? -18.871 -8.935 13.007 1.00 93.19 454 ARG A O 1
ATOM 3542 N N . GLN A 1 455 ? -17.123 -8.046 14.108 1.00 92.25 455 GLN A N 1
ATOM 3543 C CA . GLN A 1 455 ? -17.489 -8.607 15.404 1.00 92.25 455 GLN A CA 1
ATOM 3544 C C . GLN A 1 455 ? -18.876 -8.111 15.859 1.00 92.25 455 GLN A C 1
ATOM 3546 O O . GLN A 1 455 ? -19.246 -6.958 15.594 1.00 92.25 455 GLN A O 1
ATOM 3551 N N . PRO A 1 456 ? -19.659 -8.968 16.541 1.00 89.56 456 PRO A N 1
ATOM 3552 C CA . PRO A 1 456 ? -20.981 -8.607 17.025 1.00 89.56 456 PRO A CA 1
ATOM 3553 C C . PRO A 1 456 ? -20.887 -7.456 18.026 1.00 89.56 456 PRO A C 1
ATOM 3555 O O . PRO A 1 456 ? -19.991 -7.409 18.867 1.00 89.56 456 PRO A O 1
ATOM 3558 N N . VAL A 1 457 ? -21.845 -6.540 17.930 1.00 89.00 457 VAL A N 1
ATOM 3559 C CA . VAL A 1 457 ? -21.958 -5.378 18.813 1.00 89.00 457 VAL A CA 1
ATOM 3560 C C . VAL A 1 457 ? -23.035 -5.619 19.863 1.00 89.00 457 VAL A C 1
ATOM 3562 O O . VAL A 1 457 ? -24.023 -6.310 19.594 1.00 89.00 457 VAL A O 1
ATOM 3565 N N . GLN A 1 458 ? -22.856 -5.052 21.051 1.00 84.75 458 GLN A N 1
ATOM 3566 C CA . GLN A 1 458 ? -23.867 -5.116 22.106 1.00 84.75 458 GLN A CA 1
ATOM 3567 C C . GLN A 1 458 ? -25.025 -4.150 21.843 1.00 84.75 458 GLN A C 1
ATOM 3569 O O . GLN A 1 458 ? -24.965 -3.277 20.974 1.00 84.75 458 GLN A O 1
ATOM 3574 N N . GLU A 1 459 ? -26.116 -4.309 22.592 1.00 81.88 459 GLU A N 1
ATOM 3575 C CA . GLU A 1 459 ? -27.256 -3.402 22.495 1.00 81.88 459 GLU A CA 1
ATOM 3576 C C . GLU A 1 459 ? -26.831 -1.966 22.847 1.00 81.88 459 GLU A C 1
ATOM 3578 O O . GLU A 1 459 ? -26.256 -1.710 23.903 1.00 81.88 459 GLU A O 1
ATOM 3583 N N . GLY A 1 460 ? -27.086 -1.028 21.930 1.00 79.56 460 GLY A N 1
ATOM 3584 C CA . GLY A 1 460 ? -26.686 0.377 22.061 1.00 79.56 460 GLY A CA 1
ATOM 3585 C C . GLY A 1 460 ? -25.321 0.731 21.457 1.00 79.56 460 GLY A C 1
ATOM 3586 O O . GLY A 1 460 ? -25.015 1.916 21.336 1.00 79.56 460 GLY A O 1
ATOM 3587 N N . GLU A 1 461 ? -24.522 -0.245 21.016 1.00 84.69 461 GLU A N 1
ATOM 3588 C CA . GLU A 1 461 ? -23.263 0.018 20.313 1.00 84.69 461 GLU A CA 1
ATOM 3589 C C . GLU A 1 461 ? -23.483 0.302 18.818 1.00 84.69 461 GLU A C 1
ATOM 3591 O O . GLU A 1 461 ? -24.309 -0.316 18.137 1.00 84.69 461 GLU A O 1
ATOM 3596 N N . ARG A 1 462 ? -22.709 1.247 18.272 1.00 85.88 462 ARG A N 1
ATOM 3597 C CA . ARG A 1 462 ? -22.751 1.576 16.842 1.00 85.88 462 ARG A CA 1
ATOM 3598 C C . ARG A 1 462 ? -22.101 0.479 16.013 1.00 85.88 462 ARG A C 1
ATOM 3600 O O . ARG A 1 462 ? -20.979 0.068 16.286 1.00 85.88 462 ARG A O 1
ATOM 3607 N N . ARG A 1 463 ? -22.766 0.060 14.936 1.00 88.88 463 ARG A N 1
ATOM 3608 C CA . ARG A 1 463 ? -22.151 -0.819 13.932 1.00 88.88 463 ARG A CA 1
ATOM 3609 C C . ARG A 1 463 ? -21.025 -0.084 13.207 1.00 88.88 463 ARG A C 1
ATOM 3611 O O . ARG A 1 463 ? -21.133 1.109 12.940 1.00 88.88 463 ARG A O 1
ATOM 3618 N N . LEU A 1 464 ? -19.982 -0.828 12.860 1.00 93.94 464 LEU A N 1
ATOM 3619 C CA . LEU A 1 464 ? -18.836 -0.344 12.100 1.00 93.94 464 LEU A CA 1
ATOM 3620 C C . LEU A 1 464 ? -18.728 -1.168 10.818 1.00 93.94 464 LEU A C 1
ATOM 3622 O O . LEU A 1 464 ? -18.959 -2.371 10.838 1.00 93.94 464 LEU A O 1
ATOM 3626 N N . ASN A 1 465 ? -18.394 -0.524 9.706 1.00 93.62 465 ASN A N 1
ATOM 3627 C CA . ASN A 1 465 ? -18.113 -1.203 8.448 1.00 93.62 465 ASN A CA 1
ATOM 3628 C C . ASN A 1 465 ? -16.834 -0.600 7.875 1.00 93.62 465 ASN A C 1
ATOM 3630 O O . ASN A 1 465 ? -16.847 0.567 7.494 1.00 93.62 465 ASN A O 1
ATOM 3634 N N . LEU A 1 466 ? -15.765 -1.395 7.810 1.00 96.25 466 LEU A N 1
ATOM 3635 C CA . LEU A 1 466 ? -14.474 -0.992 7.245 1.00 96.25 466 LEU A CA 1
ATOM 3636 C C . LEU A 1 466 ? -14.180 -1.638 5.885 1.00 96.25 466 LEU A C 1
ATOM 3638 O O . LEU A 1 466 ? -13.054 -1.569 5.406 1.00 96.25 466 LEU A O 1
ATOM 3642 N N . GLU A 1 467 ? -15.175 -2.254 5.244 1.00 94.69 467 GLU A N 1
ATOM 3643 C CA . GLU A 1 467 ? -14.997 -2.884 3.936 1.00 94.69 467 GLU A CA 1
ATOM 3644 C C . GLU A 1 467 ? -14.728 -1.845 2.846 1.00 94.69 467 GLU A C 1
ATOM 3646 O O . GLU A 1 467 ? -15.492 -0.878 2.688 1.00 94.69 467 GLU A O 1
ATOM 3651 N N . GLY A 1 468 ? -13.687 -2.115 2.058 1.00 91.88 468 GLY A N 1
ATOM 3652 C CA . GLY A 1 468 ? -13.333 -1.370 0.860 1.00 91.88 468 GLY A CA 1
ATOM 3653 C C . GLY A 1 468 ? -12.228 -0.328 1.023 1.00 91.88 468 GLY A C 1
ATOM 3654 O O . GLY A 1 468 ? -11.844 0.074 2.121 1.00 91.88 468 GLY A O 1
ATOM 3655 N N . PHE A 1 469 ? -11.739 0.122 -0.132 1.00 94.94 469 PHE A N 1
ATOM 3656 C CA . PHE A 1 469 ? -10.607 1.039 -0.280 1.00 94.94 469 PHE A CA 1
ATOM 3657 C C . PHE A 1 469 ? -10.798 2.375 0.457 1.00 94.94 469 PHE A C 1
ATOM 3659 O O . PHE A 1 469 ? -9.975 2.735 1.294 1.00 94.94 469 PHE A O 1
ATOM 3666 N N . GLU A 1 470 ? -11.904 3.081 0.205 1.00 94.56 470 GLU A N 1
ATOM 3667 C CA . GLU A 1 470 ? -12.133 4.432 0.744 1.00 94.56 470 GLU A CA 1
ATOM 3668 C C . GLU A 1 470 ? -12.161 4.458 2.279 1.00 94.56 470 GLU A C 1
ATOM 3670 O O . GLU A 1 470 ? -11.464 5.251 2.913 1.00 94.56 470 GLU A O 1
ATOM 3675 N N . LYS A 1 471 ? -12.925 3.544 2.895 1.00 96.38 471 LYS A N 1
ATOM 3676 C CA . LYS A 1 471 ? -13.075 3.491 4.357 1.00 96.38 471 LYS A CA 1
ATOM 3677 C C . LYS A 1 471 ? -11.753 3.155 5.033 1.00 96.38 471 LYS A C 1
ATOM 3679 O O . LYS A 1 471 ? -11.401 3.789 6.024 1.00 96.38 471 LYS A O 1
ATOM 3684 N N . MET A 1 472 ? -11.016 2.182 4.492 1.00 97.75 472 MET A N 1
ATOM 3685 C CA . MET A 1 472 ? -9.732 1.796 5.069 1.00 97.75 472 MET A CA 1
ATOM 3686 C C . MET A 1 472 ? -8.697 2.919 4.941 1.00 97.75 472 MET A C 1
ATOM 3688 O O . MET A 1 472 ? -7.969 3.173 5.898 1.00 97.75 472 MET A O 1
ATOM 3692 N N . ASN A 1 473 ? -8.675 3.651 3.821 1.00 97.00 473 ASN A N 1
ATOM 3693 C CA . ASN A 1 473 ? -7.782 4.801 3.658 1.00 97.00 473 ASN A CA 1
ATOM 3694 C C . ASN A 1 473 ? -8.071 5.902 4.683 1.00 97.00 473 ASN A C 1
ATOM 3696 O O . ASN A 1 473 ? -7.130 6.439 5.259 1.00 97.00 473 ASN A O 1
ATOM 3700 N N . VAL A 1 474 ? -9.344 6.201 4.973 1.00 97.56 474 VAL A N 1
ATOM 3701 C CA . VAL A 1 474 ? -9.714 7.175 6.018 1.00 97.56 474 VAL A CA 1
ATOM 3702 C C . VAL A 1 474 ? -9.166 6.760 7.387 1.00 97.56 474 VAL A C 1
ATOM 3704 O O . VAL A 1 474 ? -8.632 7.598 8.115 1.00 97.56 474 VAL A O 1
ATOM 3707 N N . VAL A 1 475 ? -9.264 5.473 7.733 1.00 98.00 475 VAL A N 1
ATOM 3708 C CA . VAL A 1 475 ? -8.702 4.949 8.986 1.00 98.00 475 VAL A CA 1
ATOM 3709 C C . VAL A 1 475 ? -7.178 5.071 8.984 1.00 98.00 475 VAL A C 1
ATOM 3711 O O . VAL A 1 475 ? -6.608 5.590 9.940 1.00 98.00 475 VAL A O 1
ATOM 3714 N N . PHE A 1 476 ? -6.511 4.650 7.909 1.00 98.12 476 PHE A N 1
ATOM 3715 C CA . PHE A 1 476 ? -5.050 4.686 7.794 1.00 98.12 476 PHE A CA 1
ATOM 3716 C C . PHE A 1 476 ? -4.495 6.117 7.836 1.00 98.12 476 PHE A C 1
ATOM 3718 O O . PHE A 1 476 ? -3.481 6.361 8.489 1.00 98.12 476 PHE A O 1
ATOM 3725 N N . GLU A 1 477 ? -5.180 7.084 7.223 1.00 96.75 477 GLU A N 1
ATOM 3726 C CA . GLU A 1 477 ? -4.846 8.504 7.350 1.00 96.75 477 GLU A CA 1
ATOM 3727 C C . GLU A 1 477 ? -4.929 8.992 8.795 1.00 96.75 477 GLU A C 1
ATOM 3729 O O . GLU A 1 477 ? -4.046 9.722 9.238 1.00 96.75 477 GLU A O 1
ATOM 3734 N N . GLU A 1 478 ? -5.956 8.594 9.550 1.00 96.38 478 GLU A N 1
ATOM 3735 C CA . GLU A 1 478 ? -6.082 8.990 10.955 1.00 96.38 478 GLU A CA 1
ATOM 3736 C C . GLU A 1 478 ? -4.985 8.353 11.823 1.00 96.38 478 GLU A C 1
ATOM 3738 O O . GLU A 1 478 ? -4.413 9.017 12.693 1.00 96.38 478 GLU A O 1
ATOM 3743 N N . LEU A 1 479 ? -4.608 7.102 11.539 1.00 96.38 479 LEU A N 1
ATOM 3744 C CA . LEU A 1 479 ? -3.465 6.444 12.185 1.00 96.38 479 LEU A CA 1
ATOM 3745 C C . LEU A 1 479 ? -2.123 7.113 11.837 1.00 96.38 479 LEU A C 1
ATOM 3747 O O . LEU A 1 479 ? -1.182 7.048 12.628 1.00 96.38 479 LEU A O 1
ATOM 3751 N N . ALA A 1 480 ? -2.033 7.779 10.686 1.00 96.31 480 ALA A N 1
ATOM 3752 C CA . ALA A 1 480 ? -0.858 8.527 10.243 1.00 96.31 480 ALA A CA 1
ATOM 3753 C C . ALA A 1 480 ? -0.930 10.040 10.525 1.00 96.31 480 ALA A C 1
ATOM 3755 O O . ALA A 1 480 ? 0.019 10.768 10.233 1.00 96.31 480 ALA A O 1
ATOM 3756 N N . ARG A 1 481 ? -2.041 10.554 11.064 1.00 92.38 481 ARG A N 1
ATOM 3757 C CA . ARG A 1 481 ? -2.264 12.001 11.211 1.00 92.38 481 ARG A CA 1
ATOM 3758 C C . ARG A 1 481 ? -1.135 12.649 12.019 1.00 92.38 481 ARG A C 1
ATOM 3760 O O . ARG A 1 481 ? -0.658 12.075 12.985 1.00 92.38 481 ARG A O 1
ATOM 3767 N N . ASP A 1 482 ? -0.668 13.828 11.641 1.00 88.31 482 ASP A N 1
ATOM 3768 C CA . ASP A 1 482 ? 0.476 14.505 12.286 1.00 88.31 482 ASP A CA 1
ATOM 3769 C C . ASP A 1 482 ? 1.818 13.727 12.252 1.00 88.31 482 ASP A C 1
ATOM 3771 O O . ASP A 1 482 ? 2.821 14.221 12.759 1.00 88.31 482 ASP A O 1
ATOM 3775 N N . ASN A 1 483 ? 1.872 12.544 11.627 1.00 86.94 483 ASN A N 1
ATOM 3776 C CA . ASN A 1 483 ? 3.081 11.757 11.390 1.00 86.94 483 ASN A CA 1
ATOM 3777 C C . ASN A 1 483 ? 3.344 11.697 9.888 1.00 86.94 483 ASN A C 1
ATOM 3779 O O . ASN A 1 483 ? 3.018 10.726 9.208 1.00 86.94 483 ASN A O 1
ATOM 3783 N N . THR A 1 484 ? 3.932 12.766 9.362 1.00 90.56 484 THR A N 1
ATOM 3784 C CA . THR A 1 484 ? 4.356 12.825 7.964 1.00 90.56 484 THR A CA 1
ATOM 3785 C C . THR A 1 484 ? 5.857 12.992 7.875 1.00 90.56 484 THR A C 1
ATOM 3787 O O . THR A 1 484 ? 6.418 13.840 8.568 1.00 90.56 484 THR A O 1
ATOM 3790 N N . ASP A 1 485 ? 6.488 12.260 6.970 1.00 85.38 485 ASP A N 1
ATOM 3791 C CA . ASP A 1 485 ? 7.895 12.440 6.630 1.00 85.38 485 ASP A CA 1
ATOM 3792 C C . ASP A 1 485 ? 8.009 12.531 5.112 1.00 85.38 485 ASP A C 1
ATOM 3794 O O . ASP A 1 485 ? 7.424 11.711 4.421 1.00 85.38 485 ASP A O 1
ATOM 3798 N N . GLN A 1 486 ? 8.691 13.549 4.581 1.00 82.69 486 GLN A N 1
ATOM 3799 C CA . GLN A 1 486 ? 8.991 13.696 3.143 1.00 82.69 486 GLN A CA 1
ATOM 3800 C C . GLN A 1 486 ? 7.795 13.525 2.172 1.00 82.69 486 GLN A C 1
ATOM 3802 O O . GLN A 1 486 ? 7.963 13.102 1.030 1.00 82.69 486 GLN A O 1
ATOM 3807 N N . GLY A 1 487 ? 6.579 13.878 2.603 1.00 86.19 487 GLY A N 1
ATOM 3808 C CA . GLY A 1 487 ? 5.356 13.754 1.794 1.00 86.19 487 GLY A CA 1
ATOM 3809 C C . GLY A 1 487 ? 4.634 12.404 1.902 1.00 86.19 487 GLY A C 1
ATOM 3810 O O . GLY A 1 487 ? 3.634 12.201 1.214 1.00 86.19 487 GLY A O 1
ATOM 3811 N N . TYR A 1 488 ? 5.099 11.512 2.775 1.00 91.25 488 TYR A N 1
ATOM 3812 C CA . TYR A 1 488 ? 4.460 10.240 3.104 1.00 91.25 488 TYR A CA 1
ATOM 3813 C C . TYR A 1 488 ? 3.678 10.356 4.417 1.00 91.25 488 TYR A C 1
ATOM 3815 O O . TYR A 1 488 ? 4.101 11.048 5.344 1.00 91.25 488 TYR A O 1
ATOM 3823 N N . SER A 1 489 ? 2.541 9.669 4.500 1.00 96.12 489 SER A N 1
ATOM 3824 C CA . SER A 1 489 ? 1.714 9.539 5.703 1.00 96.12 489 SER A CA 1
ATOM 3825 C C . SER A 1 489 ? 2.150 8.293 6.469 1.00 96.12 489 SER A C 1
ATOM 3827 O O . SER A 1 489 ? 1.804 7.176 6.090 1.00 96.12 489 SER A O 1
ATOM 3829 N N . CYS A 1 490 ? 2.934 8.475 7.528 1.00 95.75 490 CYS A N 1
ATOM 3830 C CA . CYS A 1 490 ? 3.603 7.397 8.245 1.00 95.75 490 CYS A CA 1
ATOM 3831 C C . CYS A 1 490 ? 2.727 6.861 9.394 1.00 95.75 490 CYS A C 1
ATOM 3833 O O . CYS A 1 490 ? 2.536 7.519 10.418 1.00 95.75 490 CYS A O 1
ATOM 3835 N N . ILE A 1 491 ? 2.193 5.654 9.219 1.00 97.38 491 ILE A N 1
ATOM 3836 C CA . ILE A 1 491 ? 1.184 5.017 10.072 1.00 97.38 491 ILE A CA 1
ATOM 3837 C C . ILE A 1 491 ? 1.744 4.669 11.451 1.00 97.38 491 ILE A C 1
ATOM 3839 O O . ILE A 1 491 ? 2.798 4.049 11.581 1.00 97.38 491 ILE A O 1
ATOM 3843 N N . VAL A 1 492 ? 0.967 5.000 12.486 1.00 95.25 492 VAL A N 1
ATOM 3844 C CA . VAL A 1 492 ? 1.252 4.678 13.887 1.00 95.25 492 VAL A CA 1
ATOM 3845 C C . VAL A 1 492 ? 0.056 3.926 14.492 1.00 95.25 492 VAL A C 1
ATOM 3847 O O . VAL A 1 492 ? -0.884 4.561 14.980 1.00 95.25 492 VAL A O 1
ATOM 3850 N N . PRO A 1 493 ? 0.055 2.577 14.473 1.00 94.06 493 PRO A N 1
ATOM 3851 C CA . PRO A 1 493 ? -1.115 1.774 14.853 1.00 94.06 493 PRO A CA 1
ATOM 3852 C C . PRO A 1 493 ? -1.603 2.027 16.286 1.00 94.06 493 PRO A C 1
ATOM 3854 O O . PRO A 1 493 ? -2.805 2.141 16.535 1.00 94.06 493 PRO A O 1
ATOM 3857 N N . TRP A 1 494 ? -0.674 2.194 17.234 1.00 93.00 494 TRP A N 1
ATOM 3858 C CA . TRP A 1 494 ? -0.975 2.399 18.659 1.00 93.00 494 TRP A CA 1
ATOM 3859 C C . TRP A 1 494 ? -1.618 3.747 18.985 1.00 93.00 494 TRP A C 1
ATOM 3861 O O . TRP A 1 494 ? -1.986 3.993 20.132 1.00 93.00 494 TRP A O 1
ATOM 3871 N N . ARG A 1 495 ? -1.872 4.598 17.988 1.00 91.75 495 ARG A N 1
ATOM 3872 C CA . ARG A 1 495 ? -2.743 5.763 18.160 1.00 91.75 495 ARG A CA 1
ATOM 3873 C C . ARG A 1 495 ? -4.139 5.393 18.664 1.00 91.75 495 ARG A C 1
ATOM 3875 O O . ARG A 1 495 ? -4.722 6.162 19.424 1.00 91.75 495 ARG A O 1
ATOM 3882 N N . LEU A 1 496 ? -4.646 4.209 18.312 1.00 88.31 496 LEU A N 1
ATOM 3883 C CA . LEU A 1 496 ? -5.907 3.693 18.859 1.00 88.31 496 LEU A CA 1
ATOM 3884 C C . LEU A 1 496 ? -5.847 3.437 20.370 1.00 88.31 496 LEU A C 1
ATOM 3886 O O . LEU A 1 496 ? -6.884 3.425 21.022 1.00 88.31 496 LEU A O 1
ATOM 3890 N N . LEU A 1 497 ? -4.654 3.262 20.941 1.00 88.75 497 LEU A N 1
ATOM 3891 C CA . LEU A 1 497 ? -4.484 3.108 22.385 1.00 88.75 497 LEU A CA 1
ATOM 3892 C C . LEU A 1 497 ? -4.507 4.462 23.104 1.00 88.75 497 LEU A C 1
ATOM 3894 O O . LEU A 1 497 ? -4.891 4.536 24.264 1.00 88.75 497 LEU A O 1
ATOM 3898 N N . HIS A 1 498 ? -4.146 5.552 22.420 1.00 87.56 498 HIS A N 1
ATOM 3899 C CA . HIS A 1 498 ? -4.096 6.890 23.021 1.00 87.56 498 HIS A CA 1
ATOM 3900 C C . HIS A 1 498 ? -5.480 7.479 23.326 1.00 87.56 498 HIS A C 1
ATOM 3902 O O . HIS A 1 498 ? -5.582 8.437 24.087 1.00 87.56 498 HIS A O 1
ATOM 3908 N N . ILE A 1 499 ? -6.543 6.932 22.731 1.00 84.75 499 ILE A N 1
ATOM 3909 C CA . ILE A 1 499 ? -7.928 7.354 22.993 1.00 84.75 499 ILE A CA 1
ATOM 3910 C C . ILE A 1 499 ? -8.561 6.616 24.183 1.00 84.75 499 ILE A C 1
ATOM 3912 O O . ILE A 1 499 ? -9.741 6.824 24.475 1.00 84.75 499 ILE A O 1
ATOM 3916 N N . LEU A 1 500 ? -7.804 5.732 24.837 1.00 86.88 500 LEU A N 1
ATOM 3917 C CA . LEU A 1 500 ? -8.269 4.882 25.926 1.00 86.88 500 LEU A CA 1
ATOM 3918 C C . LEU A 1 500 ? -7.983 5.522 27.290 1.00 86.88 500 LEU A C 1
ATOM 3920 O O . LEU A 1 500 ? -6.953 6.159 27.492 1.00 86.88 500 LEU A O 1
ATOM 3924 N N . GLU A 1 501 ? -8.893 5.321 28.244 1.00 83.69 501 GLU A N 1
ATOM 3925 C CA . GLU A 1 501 ? -8.737 5.774 29.632 1.00 83.69 501 GLU A CA 1
ATOM 3926 C C . GLU A 1 501 ? -8.174 4.653 30.519 1.00 83.69 501 GLU A C 1
ATOM 3928 O O . GLU A 1 501 ? -8.613 3.501 30.431 1.00 83.69 501 GLU A O 1
ATOM 3933 N N . GLU A 1 502 ? -7.247 4.985 31.421 1.00 84.06 502 GLU A N 1
ATOM 3934 C CA . GLU A 1 502 ? -6.715 4.035 32.405 1.00 84.06 502 GLU A CA 1
ATOM 3935 C C . GLU A 1 502 ? -7.811 3.515 33.356 1.00 84.06 502 GLU A C 1
ATOM 3937 O O . GLU A 1 502 ? -8.732 4.236 33.740 1.00 84.06 502 GLU A O 1
ATOM 3942 N N . GLY A 1 503 ? -7.714 2.241 33.752 1.00 81.75 503 GLY A N 1
ATOM 3943 C CA . GLY A 1 503 ? -8.639 1.614 34.706 1.00 81.75 503 GLY A CA 1
ATOM 3944 C C . GLY A 1 503 ? -10.001 1.193 34.136 1.00 81.75 503 GLY A C 1
ATOM 3945 O O . GLY A 1 503 ? -10.824 0.656 34.879 1.00 81.75 503 GLY A O 1
ATOM 3946 N N . ARG A 1 504 ? -10.257 1.399 32.836 1.00 87.62 504 ARG A N 1
ATOM 3947 C CA . ARG A 1 504 ? -11.445 0.860 32.152 1.00 87.62 504 ARG A CA 1
ATOM 3948 C C . ARG A 1 504 ? -11.251 -0.605 31.755 1.00 87.62 504 ARG A C 1
ATOM 3950 O O . ARG A 1 504 ? -10.126 -1.081 31.619 1.00 87.62 504 ARG A O 1
ATOM 3957 N N . SER A 1 505 ? -12.364 -1.317 31.580 1.00 89.81 505 SER A N 1
ATOM 3958 C CA . SER A 1 505 ? -12.347 -2.689 31.075 1.00 89.81 505 SER A CA 1
ATOM 3959 C C . SER A 1 505 ? -12.002 -2.721 29.585 1.00 89.81 505 SER A C 1
ATOM 3961 O O . SER A 1 505 ? -12.305 -1.785 28.844 1.00 89.81 505 SER A O 1
ATOM 3963 N N . GLU A 1 506 ? -11.440 -3.841 29.130 1.00 88.38 506 GLU A N 1
ATOM 3964 C CA . GLU A 1 506 ? -11.142 -4.081 27.712 1.00 88.38 506 GLU A CA 1
ATOM 3965 C C . GLU A 1 506 ? -12.380 -3.887 26.817 1.00 88.38 506 GLU A C 1
ATOM 3967 O O . GLU A 1 506 ? -12.307 -3.297 25.741 1.00 88.38 506 GLU A O 1
ATOM 3972 N N . GLN A 1 507 ? -13.550 -4.319 27.290 1.00 88.44 507 GLN A N 1
ATOM 3973 C CA . GLN A 1 507 ? -14.815 -4.154 26.578 1.00 88.44 507 GLN A CA 1
ATOM 3974 C C . GLN A 1 507 ? -15.168 -2.673 26.350 1.00 88.44 507 GLN A C 1
ATOM 3976 O O . GLN A 1 507 ? -15.595 -2.303 25.258 1.00 88.44 507 GLN A O 1
ATOM 3981 N N . GLU A 1 508 ? -14.947 -1.814 27.349 1.00 89.94 508 GLU A N 1
ATOM 3982 C CA . GLU A 1 508 ? -15.192 -0.373 27.229 1.00 89.94 508 GLU A CA 1
ATOM 3983 C C . GLU A 1 508 ? -14.182 0.288 26.281 1.00 89.94 508 GLU A C 1
ATOM 3985 O O . GLU A 1 508 ? -14.552 1.114 25.447 1.00 89.94 508 GLU A O 1
ATOM 3990 N N . HIS A 1 509 ? -12.908 -0.119 26.340 1.00 91.81 509 HIS A N 1
ATOM 3991 C CA . HIS A 1 509 ? -11.887 0.343 25.393 1.00 91.81 509 HIS A CA 1
ATOM 3992 C C . HIS A 1 509 ? -12.258 0.024 23.947 1.00 91.81 509 HIS A C 1
ATOM 3994 O O . HIS A 1 509 ? -12.175 0.881 23.068 1.00 91.81 509 HIS A O 1
ATOM 4000 N N . ARG A 1 510 ? -12.729 -1.197 23.701 1.00 91.81 510 ARG A N 1
ATOM 4001 C CA . ARG A 1 510 ? -13.156 -1.641 22.372 1.00 91.81 510 ARG A CA 1
ATOM 4002 C C . ARG A 1 510 ? -14.378 -0.879 21.891 1.00 91.81 510 ARG A C 1
ATOM 4004 O O . ARG A 1 510 ? -14.391 -0.407 20.754 1.00 91.81 510 ARG A O 1
ATOM 4011 N N . ARG A 1 511 ? -15.373 -0.677 22.755 1.00 91.69 511 ARG A N 1
ATOM 4012 C CA . ARG A 1 511 ? -16.514 0.188 22.446 1.00 91.69 511 ARG A CA 1
ATOM 4013 C C . ARG A 1 511 ? -16.053 1.592 22.047 1.00 91.69 511 ARG A C 1
ATOM 4015 O O . ARG A 1 511 ? -16.517 2.117 21.036 1.00 91.69 511 ARG A O 1
ATOM 4022 N N . ARG A 1 512 ? -15.098 2.172 22.778 1.00 93.00 512 ARG A N 1
ATOM 4023 C CA . ARG A 1 512 ? -14.569 3.510 22.493 1.00 93.00 512 ARG A CA 1
ATOM 4024 C C . ARG A 1 512 ? -13.864 3.593 21.141 1.00 93.00 512 ARG A C 1
ATOM 4026 O O . ARG A 1 512 ? -14.107 4.540 20.395 1.00 93.00 512 ARG A O 1
ATOM 4033 N N . ILE A 1 513 ? -13.048 2.594 20.799 1.00 94.44 513 ILE A N 1
ATOM 4034 C CA . ILE A 1 513 ? -12.424 2.487 19.470 1.00 94.44 513 ILE A CA 1
ATOM 4035 C C . ILE A 1 513 ? -13.501 2.415 18.386 1.00 94.44 513 ILE A C 1
ATOM 4037 O O . ILE A 1 513 ? -13.416 3.117 17.381 1.00 94.44 513 ILE A O 1
ATOM 4041 N N . ARG A 1 514 ? -14.546 1.609 18.591 1.00 94.56 514 ARG A N 1
ATOM 4042 C CA . ARG A 1 514 ? -15.644 1.470 17.627 1.00 94.56 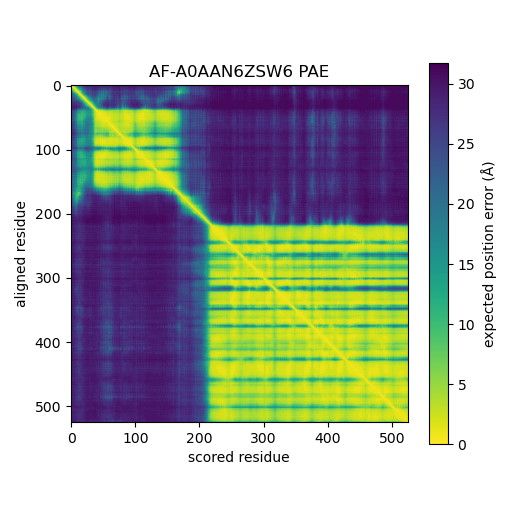514 ARG A CA 1
ATOM 4043 C C . ARG A 1 514 ? -16.391 2.783 17.405 1.00 94.56 514 ARG A C 1
ATOM 4045 O O . ARG A 1 514 ? -16.644 3.142 16.258 1.00 94.56 514 ARG A O 1
ATOM 4052 N N . GLU A 1 515 ? -16.725 3.494 18.478 1.00 93.56 515 GLU A N 1
ATOM 4053 C CA . GLU A 1 515 ? -17.370 4.810 18.411 1.00 93.56 515 GLU A CA 1
ATOM 4054 C C . GLU A 1 515 ? -16.485 5.822 17.675 1.00 93.56 515 GLU A C 1
ATOM 4056 O O . GLU A 1 515 ? -16.953 6.464 16.737 1.00 93.56 515 GLU A O 1
ATOM 4061 N N . PHE A 1 516 ? -15.197 5.885 18.025 1.00 95.31 516 PHE A N 1
ATOM 4062 C CA . PHE A 1 516 ? -14.220 6.755 17.374 1.00 95.31 516 PHE A CA 1
ATOM 4063 C C . PHE A 1 516 ? -14.123 6.499 15.864 1.00 95.31 516 PHE A C 1
ATOM 4065 O O . PHE A 1 516 ? -14.225 7.435 15.073 1.00 95.31 516 PHE A O 1
ATOM 4072 N N . LEU A 1 517 ? -13.977 5.237 15.448 1.00 96.06 517 LEU A N 1
ATOM 4073 C CA . LEU A 1 517 ? -13.890 4.881 14.030 1.00 96.06 517 LEU A CA 1
ATOM 4074 C C . LEU A 1 517 ? -15.210 5.149 13.289 1.00 96.06 517 LEU A C 1
ATOM 4076 O O . LEU A 1 517 ? -15.192 5.615 12.153 1.00 96.06 517 LEU A O 1
ATOM 4080 N N . ALA A 1 518 ? -16.362 4.901 13.918 1.00 95.25 518 ALA A N 1
ATOM 4081 C CA . ALA A 1 518 ? -17.663 5.193 13.315 1.00 95.25 518 ALA A CA 1
ATOM 4082 C C . ALA A 1 518 ? -17.898 6.705 13.138 1.00 95.25 518 ALA A C 1
ATOM 4084 O O . ALA A 1 518 ? -18.431 7.133 12.109 1.00 95.25 518 ALA A O 1
ATOM 4085 N N . ASP A 1 519 ? -17.489 7.517 14.116 1.00 94.94 519 ASP A N 1
ATOM 4086 C CA . ASP A 1 519 ? -17.541 8.978 14.033 1.00 94.94 519 ASP A CA 1
ATOM 4087 C C . ASP A 1 519 ? -16.596 9.514 12.958 1.00 94.94 519 ASP A C 1
ATOM 4089 O O . ASP A 1 519 ? -17.001 10.365 12.166 1.00 94.94 519 ASP A O 1
ATOM 4093 N N . LEU A 1 520 ? -15.376 8.975 12.880 1.00 95.75 520 LEU A N 1
ATOM 4094 C CA . LEU A 1 520 ? -14.396 9.327 11.855 1.00 95.75 520 LEU A CA 1
ATOM 4095 C C . LEU A 1 520 ? -14.966 9.129 10.445 1.00 95.75 520 LEU A C 1
ATOM 4097 O O . LEU A 1 520 ? -14.897 10.041 9.619 1.00 95.75 520 LEU A O 1
ATOM 4101 N N . LEU A 1 521 ? -15.568 7.965 10.179 1.00 95.06 521 LEU A N 1
ATOM 4102 C CA . LEU A 1 521 ? -16.189 7.683 8.883 1.00 95.06 521 LEU A CA 1
ATOM 4103 C C . LEU A 1 521 ? -17.372 8.610 8.607 1.00 95.06 521 LEU A C 1
ATOM 4105 O O . LEU A 1 521 ? -17.469 9.139 7.509 1.00 95.06 521 LEU A O 1
ATOM 4109 N N . SER A 1 522 ? -18.228 8.860 9.603 1.00 93.56 522 SER A N 1
ATOM 4110 C CA . SER A 1 522 ? -19.407 9.729 9.448 1.00 93.56 522 SER A CA 1
ATOM 4111 C C . SER A 1 522 ? -19.054 11.195 9.156 1.00 93.56 522 SER A C 1
ATOM 4113 O O . SER A 1 522 ? -19.897 11.945 8.675 1.00 93.56 522 SER A O 1
ATOM 4115 N N . GLN A 1 523 ? -17.844 11.635 9.511 1.00 93.50 523 GLN A N 1
ATOM 4116 C CA . GLN A 1 523 ? -17.375 13.004 9.279 1.00 93.50 523 GLN A CA 1
ATOM 4117 C C . GLN A 1 523 ? -16.668 13.178 7.932 1.00 93.50 523 GLN A C 1
ATOM 4119 O O . GLN A 1 523 ? -16.622 14.292 7.410 1.00 93.50 523 GLN A O 1
ATOM 4124 N N . ARG A 1 524 ? -16.057 12.110 7.408 1.00 91.25 524 ARG A N 1
ATOM 4125 C CA . ARG A 1 524 ? -15.167 12.161 6.237 1.00 91.25 524 ARG A CA 1
ATOM 4126 C C . ARG A 1 524 ? -15.747 11.520 4.977 1.00 91.25 524 ARG A C 1
ATOM 4128 O O . ARG A 1 524 ? -15.147 11.670 3.916 1.00 91.25 524 ARG A O 1
ATOM 4135 N N . MET A 1 525 ? -16.881 10.836 5.090 1.00 86.50 525 MET A N 1
ATOM 4136 C CA . MET A 1 525 ? -17.613 10.193 3.996 1.00 86.50 525 MET A CA 1
ATOM 4137 C C . MET A 1 525 ? -19.077 10.599 4.050 1.00 86.50 525 MET A C 1
ATOM 4139 O O . MET A 1 525 ? -19.657 10.785 2.958 1.00 86.50 525 MET A O 1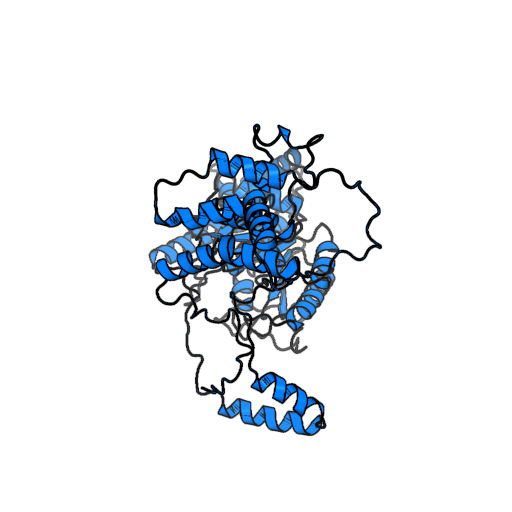
#

Nearest PDB structures (foldseek):
  7am6-assembly3_C  TM=7.575E-01  e=4.477E-11  Bacillus amyloliquefaciens
  1s2n-assembly2_B  TM=7.290E-01  e=3.244E-09  Vibrio sp. PA-44
  3f7m-assembly1_A  TM=6.936E-01  e=1.086E-08  Corniculantispora psalliotae
  5z6o-assembly1_A  TM=6.803E-01  e=9.209E-09  Penicillium cyclopium
  4aks-assembly2_B  TM=6.652E-01  e=7.049E-07  Prochloron didemni

pLDDT: mean 77.27, std 21.08, range [25.48, 98.5]

InterPro domains:
  IPR000209 Peptidase S8/S53 domain [PF00082] (249-451)
  IPR015500 Peptidase S8, subtilisin-related [PR00723] (247-266)
  IPR015500 Peptidase S8, subtilisin-related [PR00723] (288-301)
  IPR015500 Peptidase S8, subtilisin-related [PR00723] (433-449)
  IPR023827 Peptidase S8, subtilisin, Asp-active site [PS00136] (252-263)
  IPR036852 Peptidase S8/S53 domain superfamily [G3DSA:3.40.50.200] (231-475)
  IPR036852 Peptidase S8/S53 domain superfamily [SSF52743] (230-452)
  IPR050131 Subtilisin-like serine protease [PTHR43806] (186-451)

Solvent-accessible surface area (backbone atoms only — not comparable to full-atom values): 29926 Å² total; per-residue (Å²): 132,92,74,94,68,84,81,79,45,56,54,38,87,92,60,69,82,73,76,75,78,76,73,73,77,61,90,81,70,83,75,88,77,74,101,73,77,75,95,50,92,47,64,71,47,34,50,51,16,47,52,52,45,23,62,74,67,75,45,64,66,71,76,47,48,80,38,80,87,35,39,80,54,29,65,93,81,38,79,52,103,54,29,58,60,52,43,46,56,47,46,53,69,74,68,64,76,77,95,49,80,85,55,45,52,60,51,53,32,31,52,46,24,68,38,49,62,60,45,51,51,46,29,55,55,50,61,74,69,52,86,81,73,74,53,72,66,58,40,46,51,49,28,46,38,68,63,40,46,51,45,51,52,52,51,42,59,74,76,33,97,62,73,77,75,66,72,48,84,41,79,46,62,68,69,56,58,57,45,54,66,60,52,78,78,60,69,74,76,66,58,60,69,53,58,68,57,52,61,72,70,59,75,82,71,88,87,90,72,96,67,71,88,63,63,97,55,86,86,46,76,65,48,36,54,40,22,51,49,47,50,54,45,43,49,56,44,42,51,61,42,53,76,56,74,54,93,64,69,40,29,36,29,39,47,32,36,19,37,26,50,78,58,75,70,46,94,59,81,67,56,71,90,31,43,40,32,61,76,82,63,52,43,88,60,69,46,37,80,74,48,57,26,34,53,38,46,64,54,38,47,92,76,44,46,55,28,38,28,15,28,33,79,47,95,68,83,53,82,69,32,52,60,30,40,30,54,42,55,55,49,35,57,76,69,63,36,40,33,39,38,31,51,61,63,39,84,61,94,76,57,69,62,42,53,49,52,62,73,66,50,60,69,53,40,30,38,34,13,8,24,40,75,31,41,35,92,39,75,49,11,38,65,17,69,39,95,83,30,48,23,17,30,30,10,32,57,86,59,42,70,46,54,69,41,28,29,39,71,60,84,98,55,74,35,36,21,27,59,14,38,43,40,54,58,89,88,47,97,58,73,44,68,32,11,30,48,7,22,22,43,51,48,32,52,52,40,38,52,38,37,38,30,63,30,82,70,60,93,92,54,74,81,44,81,42,68,13,49,70,51,42,49,56,54,48,49,62,37,8,57,99,34,67,44,99,78,25,37,26,49,38,71,49,54,70,57,72,80,49,67,88,93,61,54,71,68,57,47,45,51,50,49,42,51,52,55,41,51,51,48,70,74,77,106

Secondary structure (DSSP, 8-state):
--------EEE-TT--------PPPPTT---SS-SS--S-S-HHHHHHHHHHHHHHHTS-GGGGTTSHHHHTTSBTTB--TTHHHHHHHHHHHHT-----TTTHHHHHHHHHHH-THHHHHHHHHHHHH-SS---HHHHHHHHHIIIIIHHHHHHHHHH-S-SS----SEEE-HHHHHHHHHHTTS-THHHHHHHHHHHHHSTTSS---------SS---HHHHHHHHHHHHHHHHHHHHHHSSPPSSPPEEEEEES---TTGGG-S----GGGEEESSS--SSS---SSSHHHHHHHTTGGGSEEEEEE--SSSS--THHHHHHHHHHHHHHHTT-SEEEE---B-SS--HHHHHHHHTS-TT-EEEEE--S--TTSPPPBTTTSTTSEEEEEE-TTS-B-TTTSPPPPTTS--EEEE-SSB--TT----B-SHHHHHHHHHHHHHHHHHHHHSPPPTTPPP----SHHHHHHHHHHHHTT-EETTEEE--GGGGGTTPPTT--HHHHHHHHHHHHHHHHHHH-